Protein AF-A0A7I4Y8C1-F1 (afdb_monomer)

Mean predicted aligned error: 11.12 Å

InterPro domains:
  IPR000175 Sodium:neurotransmitter symporter [PS50267] (1-461)
  IPR000175 Sodium:neurotransmitter symporter [PTHR11616] (1-491)
  IPR037272 Sodium:neurotransmitter symporter superfamily [SSF161070] (1-469)

Organism: Haemonchus contortus (NCBI:txid6289)

Radius of gyration: 26.78 Å; Cα contacts (8 Å, |Δi|>4): 577; chains: 1; bounding box: 67×56×90 Å

Sequence (546 aa):
MVIYWFMLFVLVCPVLHMELFVGQWCQSGIVKTMRSYGKGFEFIGIIIMILLFFRAAVGIHYSYPIAKHIFNLIDEPEATVTCTLNTTSLKFARYCVSLVNDMKCKKDKGSGFIYYGTRCTDNTNQIITVTSIAGFYAEGLRSIEPPTEYDVQRLLYIFVICLVIVAIGVTRFTVVRYVVAIVFAFYSVIFLAMVIPFFSMSDSISSMMHSLLIATTPESLFEFKTYFYALLHAIKSGGLGLSAFLCASSFRSRGANSFLMTYMTILVNVLFGLISVFYFLCIINAANHNVPMFSKHSDGVEGFDFIFGTLTEIFIAREKSVAWLILYNFAVYLTSVSAFCGCLISLYGFVRDHAQNDRRLWMSFTTVIYALAIFVYSSLGGWVETAEEWRRISRHMFTMSIYIIVASMVVVFIHIYGAREYIIDLCEVFVLEEGQSPVRSATNSWQFAVFNVVPFLYLIIQANVMPATLRQHSRLENVWSDSLTKVVINALGIIVVISFGWRLYNNVKDDKGLSSFFTITPEHISYKRISSGWKTSRKSKDAEDT

Solvent-accessible surface area (backbone atoms only — not comparable to full-atom values): 29315 Å² total; per-residue (Å²): 105,72,63,30,52,49,35,30,62,63,56,41,42,50,53,46,30,49,41,30,40,52,12,17,68,65,53,33,10,55,38,59,42,29,26,21,56,6,61,66,39,25,60,57,22,49,52,42,55,53,48,34,48,53,50,20,45,51,20,48,62,57,27,50,42,44,50,54,48,47,50,45,52,70,75,44,51,68,67,63,38,44,70,73,81,86,81,91,50,88,85,46,47,62,53,33,41,30,72,41,44,23,51,51,25,23,72,77,74,33,88,68,28,37,39,48,48,87,42,70,42,72,70,84,87,78,79,85,84,67,57,42,34,28,55,52,42,34,48,56,52,73,52,68,82,74,83,54,78,55,48,62,70,58,51,53,50,50,50,52,53,33,51,52,49,32,63,53,48,54,49,58,72,70,56,51,53,50,51,54,50,50,53,52,48,52,37,50,53,52,59,58,57,47,51,56,65,40,52,74,48,35,93,43,71,65,59,45,52,50,52,50,53,71,73,55,58,76,68,52,79,76,37,68,67,49,56,52,52,26,39,55,47,26,43,64,69,67,56,59,53,53,53,33,58,18,16,53,26,19,77,45,63,63,76,55,69,44,58,61,51,40,52,50,53,50,52,50,47,49,52,55,48,54,52,50,50,52,46,51,42,23,52,53,53,46,44,52,77,75,38,73,70,49,52,77,63,51,78,77,54,64,68,66,40,30,59,62,7,51,46,48,40,54,43,56,54,68,70,48,66,63,66,58,57,45,51,51,50,48,38,56,30,50,58,27,52,52,40,43,54,42,40,50,42,37,48,53,22,46,40,68,73,70,39,88,69,64,50,66,61,53,36,36,52,54,33,49,52,51,34,50,51,42,49,53,59,46,54,64,44,33,30,66,91,47,25,65,59,48,53,51,49,53,53,47,55,49,60,54,48,31,35,58,44,39,26,49,49,50,42,51,62,32,66,69,64,26,58,69,56,48,51,52,58,47,54,75,55,40,82,86,64,86,87,60,54,81,89,76,44,92,81,43,69,69,54,57,58,37,65,67,48,48,39,56,53,29,49,52,47,46,66,56,53,51,56,62,54,53,67,77,40,75,80,42,71,72,63,68,63,44,64,64,63,52,47,53,54,48,47,54,50,46,52,50,50,48,56,48,49,54,52,49,48,59,48,53,72,67,75,56,49,78,66,56,36,60,35,68,28,87,81,28,87,64,31,67,62,54,59,49,53,53,55,55,54,50,54,51,52,63,58,73,78,106

Foldseek 3Di:
DVLLVVLQQQFLLLLLLLLLLLLQQLLFFQLVSLVQLFLLRSLLSVVLLVLLLLLLLLLLLVLQLLVVLLVCLVPPLCVLFDLPDDPDCPPQSQQEAGLLQQLVLCVPPNDQWGDGRHDTDNDPPPPPDGDYSLLVSLVVSQADPPPDQFDPVSLVSLLVLLVVLLVQLLDDVVSLVVVLVVLVVLLVVLLVVLCVVLVVLAPDPVQLVVVVVVVDDPVLVVDPVNSLVSNLVSCVLLVALSSLSSLVSSPDHSLDDSSVVSVVSSVVSVVSVVSVVSSVSSLVNSQCVRDVVVCVVVVPDDDSSCLSRSSSSSCVSVVHPSVSNSSVSVSVSSVSNCSCSSSSSSLLSVLVVPPPPPSSVSSSVVSNVSSVVSSVLVSVLRRRVCVVVSSVVSVVVSSLVSLQSSLVSLCSSDVLSHVVVVLVSVCVNDPDDPPDDQSPDSNDPSSNVSSVCSNVVSVVSSVVVVVVVVVVCPVCVVVVVPPVVCCVVVVVVVCSCCVSVVSQVVVVVVVPDPVNSSHRDPSNPCCVVVVVVVVVVVVVVVVVVD

Structure (mmCIF, N/CA/C/O backbone):
data_AF-A0A7I4Y8C1-F1
#
_entry.id   AF-A0A7I4Y8C1-F1
#
loop_
_atom_site.group_PDB
_atom_site.id
_atom_site.type_symbol
_atom_site.label_atom_id
_atom_site.label_alt_id
_atom_site.label_comp_id
_atom_site.label_asym_id
_atom_site.label_entity_id
_atom_site.label_seq_id
_atom_site.pdbx_PDB_ins_code
_atom_site.Cartn_x
_atom_site.Cartn_y
_atom_site.Cartn_z
_atom_site.occupancy
_atom_site.B_iso_or_equiv
_atom_site.auth_seq_id
_atom_site.auth_comp_id
_atom_site.auth_asym_id
_atom_site.auth_atom_id
_atom_site.pdbx_PDB_model_num
ATOM 1 N N . MET A 1 1 ? -2.384 -19.495 -7.537 1.00 79.00 1 MET A N 1
ATOM 2 C CA . MET A 1 1 ? -3.640 -18.701 -7.520 1.00 79.00 1 MET A CA 1
ATOM 3 C C . MET A 1 1 ? -4.703 -19.280 -6.596 1.00 79.00 1 MET A C 1
ATOM 5 O O . MET A 1 1 ? -5.154 -18.552 -5.725 1.00 79.00 1 MET A O 1
ATOM 9 N N . VAL A 1 2 ? -5.054 -20.568 -6.708 1.00 84.38 2 VAL A N 1
ATOM 10 C CA . VAL A 1 2 ? -6.079 -21.205 -5.850 1.00 84.38 2 VAL A CA 1
ATOM 11 C C . VAL A 1 2 ? -5.806 -21.007 -4.353 1.00 84.38 2 VAL A C 1
ATOM 13 O O . VAL A 1 2 ? -6.664 -20.498 -3.640 1.00 84.38 2 VAL A O 1
ATOM 16 N N . ILE A 1 3 ? -4.585 -21.308 -3.889 1.00 88.25 3 ILE A N 1
ATOM 17 C CA . ILE A 1 3 ? -4.202 -21.109 -2.479 1.00 88.25 3 ILE A CA 1
ATOM 18 C C . ILE A 1 3 ? -4.294 -19.630 -2.077 1.00 88.25 3 ILE A C 1
ATOM 20 O O . ILE A 1 3 ? -4.771 -19.314 -0.995 1.00 88.25 3 ILE A O 1
ATOM 24 N N . TYR A 1 4 ? -3.887 -18.707 -2.953 1.00 88.12 4 TYR A N 1
ATOM 25 C CA . TYR A 1 4 ? -3.988 -17.270 -2.688 1.00 88.12 4 TYR A CA 1
ATOM 26 C C . TYR A 1 4 ? -5.446 -16.829 -2.498 1.00 88.12 4 TYR A C 1
ATOM 28 O O . TYR A 1 4 ? -5.741 -16.142 -1.526 1.00 88.12 4 TYR A O 1
ATOM 36 N N . TRP A 1 5 ? -6.371 -17.271 -3.358 1.00 87.69 5 TRP A N 1
ATOM 37 C CA . TRP A 1 5 ? -7.800 -16.985 -3.186 1.00 87.69 5 TRP A CA 1
ATOM 38 C C . TRP A 1 5 ? -8.355 -17.601 -1.911 1.00 87.69 5 TRP A C 1
ATOM 40 O O . TRP A 1 5 ? -9.085 -16.931 -1.187 1.00 87.69 5 TRP A O 1
ATOM 50 N N . PHE A 1 6 ? -7.967 -18.837 -1.598 1.00 88.00 6 PHE A N 1
ATOM 51 C CA . PHE A 1 6 ? -8.343 -19.474 -0.344 1.00 88.00 6 PHE A CA 1
ATOM 52 C C . PHE A 1 6 ? -7.895 -18.632 0.862 1.00 88.00 6 PHE A C 1
ATOM 54 O O . PHE A 1 6 ? -8.726 -18.265 1.688 1.00 88.00 6 PHE A O 1
ATOM 61 N N . MET A 1 7 ? -6.623 -18.222 0.920 1.00 90.19 7 MET A N 1
ATOM 62 C CA . MET A 1 7 ? -6.111 -17.356 1.991 1.00 90.19 7 MET A CA 1
ATOM 63 C C . MET A 1 7 ? -6.833 -16.005 2.044 1.00 90.19 7 MET A C 1
ATOM 65 O O . MET A 1 7 ? -7.150 -15.503 3.123 1.00 90.19 7 MET A O 1
ATOM 69 N N . LEU A 1 8 ? -7.124 -15.414 0.885 1.00 89.12 8 LEU A N 1
ATOM 70 C CA . LEU A 1 8 ? -7.761 -14.108 0.793 1.00 89.12 8 LEU A CA 1
ATOM 71 C C . LEU A 1 8 ? -9.219 -14.136 1.282 1.00 89.12 8 LEU A C 1
ATOM 73 O O . LEU A 1 8 ? -9.617 -13.295 2.084 1.00 89.12 8 LEU A O 1
ATOM 77 N N . PHE A 1 9 ? -10.017 -15.110 0.842 1.00 87.38 9 PHE A N 1
ATOM 78 C CA . PHE A 1 9 ? -11.430 -15.200 1.217 1.00 87.38 9 PHE A CA 1
ATOM 79 C C . PHE A 1 9 ? -11.644 -15.797 2.609 1.00 87.38 9 PHE A C 1
ATOM 81 O O . PHE A 1 9 ? -12.538 -15.347 3.321 1.00 87.38 9 PHE A O 1
ATOM 88 N N . VAL A 1 10 ? -10.834 -16.776 3.020 1.00 87.25 10 VAL A N 1
ATOM 89 C CA . VAL A 1 10 ? -11.017 -17.446 4.315 1.00 87.25 10 VAL A CA 1
ATOM 90 C C . VAL A 1 10 ? -10.389 -16.651 5.453 1.00 87.25 10 VAL A C 1
ATOM 92 O O . VAL A 1 10 ? -11.000 -16.533 6.506 1.00 87.25 10 VAL A O 1
ATOM 95 N N . LEU A 1 11 ? -9.194 -16.082 5.270 1.00 87.50 11 LEU A N 1
ATOM 96 C CA . LEU A 1 11 ? -8.474 -15.428 6.370 1.00 87.50 11 LEU A CA 1
ATOM 97 C C . LEU A 1 11 ? -8.528 -13.906 6.287 1.00 87.50 11 LEU A C 1
ATOM 99 O O . LEU A 1 11 ? -8.812 -13.242 7.281 1.00 87.50 11 LEU A O 1
ATOM 103 N N . VAL A 1 12 ? -8.267 -13.334 5.111 1.00 89.44 12 VAL A N 1
ATOM 104 C CA . VAL A 1 12 ? -8.165 -11.874 4.976 1.00 89.44 12 VAL A CA 1
ATOM 105 C C . VAL A 1 12 ? -9.536 -11.202 4.983 1.00 89.44 12 VAL A C 1
ATOM 107 O O . VAL A 1 12 ? -9.692 -10.158 5.613 1.00 89.44 12 VAL A O 1
ATOM 110 N N . CYS A 1 13 ? -10.545 -11.804 4.348 1.00 90.56 13 CYS A N 1
ATOM 111 C CA . CYS A 1 13 ? -11.891 -11.237 4.274 1.00 90.56 13 CYS A CA 1
ATOM 112 C C . CYS A 1 13 ? -12.544 -11.020 5.646 1.00 90.56 13 CYS A C 1
ATOM 114 O O . CYS A 1 13 ? -12.994 -9.897 5.887 1.00 90.56 13 CYS A O 1
ATOM 116 N N . PRO A 1 14 ? -12.572 -11.999 6.574 1.00 90.38 14 PRO A N 1
ATOM 117 C CA . PRO A 1 14 ? -13.167 -11.779 7.893 1.00 90.38 14 PRO A CA 1
ATOM 118 C C . PRO A 1 14 ? -12.456 -10.682 8.689 1.00 90.38 14 PRO A C 1
ATOM 120 O O . PRO A 1 14 ? -13.106 -9.857 9.325 1.00 90.38 14 PRO A O 1
ATOM 123 N N . VAL A 1 15 ? -11.124 -10.619 8.610 1.00 91.50 15 VAL A N 1
ATOM 124 C CA . VAL A 1 15 ? -10.331 -9.609 9.326 1.00 91.50 15 VAL A CA 1
ATOM 125 C C . VAL A 1 15 ? -10.538 -8.215 8.727 1.00 91.50 15 VAL A C 1
ATOM 127 O O . VAL A 1 15 ? -10.729 -7.253 9.468 1.00 91.50 15 VAL A O 1
ATOM 130 N N . LEU A 1 16 ? -10.585 -8.092 7.397 1.00 92.12 16 LEU A N 1
ATOM 131 C CA . LEU A 1 16 ? -10.863 -6.816 6.732 1.00 92.12 16 LEU A CA 1
ATOM 132 C C . LEU A 1 16 ? -12.291 -6.343 7.025 1.00 92.12 16 LEU A C 1
ATOM 134 O O . LEU A 1 16 ? -12.524 -5.154 7.245 1.00 92.12 16 LEU A O 1
ATOM 138 N N . HIS A 1 17 ? -13.252 -7.271 7.050 1.00 92.38 17 HIS A N 1
ATOM 139 C CA . HIS A 1 17 ? -14.617 -6.978 7.469 1.00 92.38 17 HIS A CA 1
ATOM 140 C C . HIS A 1 17 ? -14.665 -6.473 8.909 1.00 92.38 17 HIS A C 1
ATOM 142 O O . HIS A 1 17 ? -15.297 -5.449 9.157 1.00 92.38 17 HIS A O 1
ATOM 148 N N . MET A 1 18 ? -13.952 -7.126 9.829 1.00 92.56 18 MET A N 1
ATOM 149 C CA . MET A 1 18 ? -13.842 -6.683 11.216 1.00 92.56 18 MET A CA 1
ATOM 150 C C . MET A 1 18 ? -13.304 -5.249 11.309 1.00 92.56 18 MET A C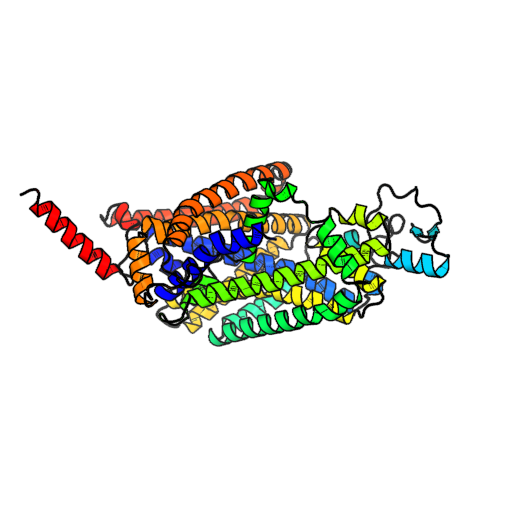 1
ATOM 152 O O . MET A 1 18 ? -13.933 -4.422 11.962 1.00 92.56 18 MET A O 1
ATOM 156 N N . GLU A 1 19 ? -12.202 -4.919 10.626 1.00 92.69 19 GLU A N 1
ATOM 157 C CA . GLU A 1 19 ? -11.645 -3.555 10.630 1.00 92.69 19 GLU A CA 1
ATOM 158 C C . GLU A 1 19 ? -12.645 -2.510 10.111 1.00 92.69 19 GLU A C 1
ATOM 160 O O . GLU A 1 19 ? -12.825 -1.451 10.721 1.00 92.69 19 GLU A O 1
ATOM 165 N N . LEU A 1 20 ? -13.315 -2.807 8.993 1.00 92.75 20 LEU A N 1
ATOM 166 C CA . LEU A 1 20 ? -14.300 -1.911 8.390 1.00 92.75 20 LEU A CA 1
ATOM 167 C C . LEU A 1 20 ? -15.523 -1.729 9.290 1.00 92.75 20 LEU A C 1
ATOM 169 O O . LEU A 1 20 ? -15.952 -0.592 9.500 1.00 92.75 20 LEU A O 1
ATOM 173 N N . PHE A 1 21 ? -16.056 -2.825 9.830 1.00 93.44 21 PHE A N 1
ATOM 174 C CA . PHE A 1 21 ? -17.214 -2.822 10.713 1.00 93.44 21 PHE A CA 1
ATOM 175 C C . PHE A 1 21 ? -16.928 -2.057 12.004 1.00 93.44 21 PHE A C 1
ATOM 177 O O . PHE A 1 21 ? -17.683 -1.151 12.336 1.00 93.44 21 PHE A O 1
ATOM 184 N N . VAL A 1 22 ? -15.815 -2.342 12.690 1.00 93.81 22 VAL A N 1
ATOM 185 C CA . VAL A 1 22 ? -15.454 -1.661 13.945 1.00 93.81 22 VAL A CA 1
ATOM 186 C C . VAL A 1 22 ? -15.304 -0.156 13.723 1.00 93.81 22 VAL A C 1
ATOM 188 O O . VAL A 1 22 ? -15.860 0.635 14.485 1.00 93.81 22 VAL A O 1
ATOM 191 N N . GLY A 1 23 ? -14.629 0.262 12.647 1.00 92.88 23 GLY A N 1
ATOM 192 C CA . GLY A 1 23 ? -14.511 1.685 12.320 1.00 92.88 23 GLY A CA 1
ATOM 193 C C . GLY A 1 23 ? -15.868 2.343 12.067 1.00 92.88 23 GLY A C 1
ATOM 194 O O . GLY A 1 23 ? -16.146 3.418 12.602 1.00 92.88 23 GLY A O 1
ATOM 195 N N . GLN A 1 24 ? -16.747 1.674 11.315 1.00 93.56 24 GLN A N 1
ATOM 196 C CA . GLN A 1 24 ? -18.097 2.153 11.020 1.00 93.56 24 GLN A CA 1
ATOM 197 C C . GLN A 1 24 ? -18.989 2.207 12.268 1.00 93.56 24 GLN A C 1
ATOM 199 O O . GLN A 1 24 ? -19.741 3.168 12.434 1.00 93.56 24 GLN A O 1
ATOM 204 N N . TRP A 1 25 ? -18.902 1.200 13.137 1.00 92.94 25 TRP A N 1
ATOM 205 C CA . TRP A 1 25 ? -19.670 1.093 14.372 1.00 92.94 25 TRP A CA 1
ATOM 206 C C . TRP A 1 25 ? -19.281 2.204 15.340 1.00 92.94 25 TRP A C 1
ATOM 208 O O . TRP A 1 25 ? -20.114 3.030 15.710 1.00 92.94 25 TRP A O 1
ATOM 218 N N . CYS A 1 26 ? -17.991 2.294 15.671 1.00 92.00 26 CYS A N 1
ATOM 219 C CA . CYS A 1 26 ? -17.480 3.234 16.662 1.00 92.00 26 CYS A CA 1
ATOM 220 C C . CYS A 1 26 ? -17.471 4.693 16.174 1.00 92.00 26 CYS A C 1
ATOM 222 O O . CYS A 1 26 ? -17.364 5.595 17.006 1.00 92.00 26 CYS A O 1
ATOM 224 N N . GLN A 1 27 ? -17.539 4.942 14.856 1.00 92.81 27 GLN A N 1
ATOM 225 C CA . GLN A 1 27 ? -17.475 6.275 14.226 1.00 92.81 27 GLN A CA 1
ATOM 226 C C . GLN A 1 27 ? -16.358 7.174 14.785 1.00 92.81 27 GLN A C 1
ATOM 228 O O . GLN A 1 27 ? -16.496 8.395 14.889 1.00 92.81 27 GLN A O 1
ATOM 233 N N . SER A 1 28 ? -15.241 6.554 15.153 1.00 92.12 28 SER A N 1
ATOM 234 C CA . SER A 1 28 ? -14.058 7.188 15.724 1.00 92.12 28 SER A CA 1
ATOM 235 C C . SER A 1 28 ? -12.810 6.752 14.953 1.00 92.12 28 SER A C 1
ATOM 237 O O . SER A 1 28 ? -12.806 5.752 14.240 1.00 92.12 28 SER A O 1
ATOM 239 N N . GLY A 1 29 ? -11.758 7.562 15.014 1.00 92.00 29 GLY A N 1
ATOM 240 C CA . GLY A 1 29 ? -10.437 7.222 14.509 1.00 92.00 29 GLY A CA 1
ATOM 241 C C . GLY A 1 29 ? -9.789 6.133 15.362 1.00 92.00 29 GLY A C 1
ATOM 242 O O . GLY A 1 29 ? -10.253 5.811 16.459 1.00 92.00 29 GLY A O 1
ATOM 243 N N . ILE A 1 30 ? -8.687 5.572 14.866 1.00 93.25 30 ILE A N 1
ATOM 244 C CA . ILE A 1 30 ? -8.065 4.372 15.443 1.00 93.25 30 ILE A CA 1
ATOM 245 C C . ILE A 1 30 ? -7.678 4.519 16.925 1.00 93.25 30 ILE A C 1
ATOM 247 O O . ILE A 1 30 ? -7.918 3.607 17.710 1.00 93.25 30 ILE A O 1
ATOM 251 N N . VAL A 1 31 ? -7.143 5.675 17.334 1.00 92.69 31 VAL A N 1
ATOM 252 C CA . VAL A 1 31 ? -6.697 5.921 18.720 1.00 92.69 31 VAL A CA 1
ATOM 253 C C . VAL A 1 31 ? -7.874 5.883 19.693 1.00 92.69 31 VAL A C 1
ATOM 255 O O . VAL A 1 31 ? -7.846 5.149 20.680 1.00 92.69 31 VAL A O 1
ATOM 258 N N . LYS A 1 32 ? -8.940 6.631 19.389 1.00 93.44 32 LYS A N 1
ATOM 259 C CA . LYS A 1 32 ? -10.141 6.667 20.227 1.00 93.44 32 LYS A CA 1
ATOM 260 C C . LYS A 1 32 ? -10.913 5.353 20.165 1.00 93.44 32 LYS A C 1
ATOM 262 O O . LYS A 1 32 ? -11.415 4.910 21.193 1.00 93.44 32 LYS A O 1
ATOM 267 N N . THR A 1 33 ? -10.948 4.700 19.002 1.00 94.31 33 THR A N 1
ATOM 268 C CA . THR A 1 33 ? -11.519 3.355 18.864 1.00 94.31 33 THR A CA 1
ATOM 269 C C . THR A 1 33 ? -10.821 2.407 19.831 1.00 94.31 33 THR A C 1
ATOM 271 O O . THR A 1 33 ? -11.480 1.864 20.706 1.00 94.31 33 THR A O 1
ATOM 274 N N . MET A 1 34 ? -9.493 2.289 19.781 1.00 93.81 34 MET A N 1
ATOM 275 C CA . MET A 1 34 ? -8.744 1.422 20.697 1.00 93.81 34 MET A CA 1
ATOM 276 C C . MET A 1 34 ? -8.985 1.768 22.169 1.00 93.81 34 MET A C 1
ATOM 278 O O . MET A 1 34 ? -9.299 0.887 22.966 1.00 93.81 34 MET A O 1
ATOM 282 N N . ARG A 1 35 ? -8.939 3.060 22.518 1.00 92.12 35 ARG A N 1
ATOM 283 C CA . ARG A 1 35 ? -9.269 3.543 23.865 1.00 92.12 35 ARG A CA 1
ATOM 284 C C . ARG A 1 35 ? -10.672 3.124 24.309 1.00 92.12 35 ARG A C 1
ATOM 286 O O . ARG A 1 35 ? -10.857 2.809 25.481 1.00 92.12 35 ARG A O 1
ATOM 293 N N . SER A 1 36 ? -11.650 3.118 23.401 1.00 92.38 36 SER A N 1
ATOM 294 C CA . SER A 1 36 ? -13.038 2.792 23.737 1.00 92.38 36 SER A CA 1
ATOM 295 C C . SER A 1 36 ? -13.197 1.346 24.222 1.00 92.38 36 SER A C 1
ATOM 297 O O . SER A 1 36 ? -13.932 1.115 25.184 1.00 92.38 36 SER A O 1
ATOM 299 N N . TYR A 1 37 ? -12.429 0.414 23.645 1.00 89.19 37 TYR A N 1
ATOM 300 C CA . TYR A 1 37 ? -12.352 -0.993 24.061 1.00 89.19 37 TYR A CA 1
ATOM 301 C C . TYR A 1 37 ? -11.510 -1.197 25.331 1.00 89.19 37 TYR A C 1
ATOM 303 O O . TYR A 1 37 ? -11.686 -2.188 26.032 1.00 89.19 37 TYR A O 1
ATOM 311 N N . GLY A 1 38 ? -10.634 -0.247 25.660 1.00 87.19 38 GLY A N 1
ATOM 312 C CA . GLY A 1 38 ? -9.874 -0.210 26.906 1.00 87.19 38 GLY A CA 1
ATOM 313 C C . GLY A 1 38 ? -8.798 0.871 26.862 1.00 87.19 38 GLY A C 1
ATOM 314 O O . GLY A 1 38 ? -8.094 1.024 25.862 1.00 87.19 38 GLY A O 1
ATOM 315 N N . LYS A 1 39 ? -8.624 1.620 27.957 1.00 85.94 39 LYS A N 1
ATOM 316 C CA . LYS A 1 39 ? -7.627 2.707 28.033 1.00 85.94 39 LYS A CA 1
ATOM 317 C C . LYS A 1 39 ? -6.201 2.225 27.741 1.00 85.94 39 LYS A C 1
ATOM 319 O O . LYS A 1 39 ? -5.405 2.990 27.200 1.00 85.94 39 LYS A O 1
ATOM 324 N N . GLY A 1 40 ? -5.888 0.968 28.059 1.00 82.31 40 GLY A N 1
ATOM 325 C CA . GLY A 1 40 ? -4.584 0.369 27.780 1.00 82.31 40 GLY A CA 1
ATOM 326 C C . GLY A 1 40 ? -4.293 0.078 26.320 1.00 82.31 40 GLY A C 1
ATOM 327 O O . GLY A 1 40 ? -3.125 0.033 25.938 1.00 82.31 40 GLY A O 1
ATOM 328 N N . PHE A 1 41 ? -5.321 -0.037 25.482 1.00 88.00 41 PHE A N 1
ATOM 329 C CA . PHE A 1 41 ? -5.137 -0.303 24.057 1.00 88.00 41 PHE A CA 1
ATOM 330 C C . PHE A 1 41 ? -4.886 0.964 23.246 1.00 88.00 41 PHE A C 1
ATOM 332 O O . PHE A 1 41 ? -4.469 0.876 22.096 1.00 88.00 41 PHE A O 1
ATOM 339 N N . GLU A 1 42 ? -5.065 2.154 23.824 1.00 88.62 42 GLU A N 1
ATOM 340 C CA . GLU A 1 42 ? -4.847 3.420 23.118 1.00 88.62 42 GLU A CA 1
ATOM 341 C C . GLU A 1 42 ? -3.442 3.521 22.498 1.00 88.62 42 GLU A C 1
ATOM 343 O O . GLU A 1 42 ? -3.282 4.014 21.381 1.00 88.62 42 GLU A O 1
ATOM 348 N N . PHE A 1 43 ? -2.436 2.976 23.188 1.00 85.19 43 PHE A N 1
ATOM 349 C CA . PHE A 1 43 ? -1.068 2.866 22.686 1.00 85.19 43 PHE A CA 1
ATOM 350 C C . PHE A 1 43 ? -0.981 2.111 21.348 1.00 85.19 43 PHE A C 1
ATOM 352 O O . PHE A 1 43 ? -0.268 2.556 20.451 1.00 85.19 43 PHE A O 1
ATOM 359 N N . ILE A 1 44 ? -1.751 1.032 21.170 1.00 88.31 44 ILE A N 1
ATOM 360 C CA . ILE A 1 44 ? -1.807 0.276 19.910 1.00 88.31 44 ILE A CA 1
ATOM 361 C C . ILE A 1 44 ? -2.273 1.199 18.778 1.00 88.31 44 ILE A C 1
ATOM 363 O O . ILE A 1 44 ? -1.674 1.219 17.705 1.00 88.31 44 ILE A O 1
ATOM 367 N N . GLY A 1 45 ? -3.287 2.033 19.032 1.00 89.75 45 GLY A N 1
ATOM 368 C CA . GLY A 1 45 ? -3.763 3.013 18.056 1.00 89.75 45 GLY A CA 1
ATOM 369 C C . GLY A 1 45 ? -2.703 4.050 17.668 1.00 89.75 45 GLY A C 1
ATOM 370 O O . GLY A 1 45 ? -2.601 4.412 16.496 1.00 89.75 45 GLY A O 1
ATOM 371 N N . ILE A 1 46 ? -1.878 4.488 18.624 1.00 89.00 46 ILE A N 1
ATOM 372 C CA . ILE A 1 46 ? -0.760 5.412 18.371 1.00 89.00 46 ILE A CA 1
ATOM 373 C C . ILE A 1 46 ? 0.320 4.738 17.512 1.00 89.00 46 ILE A C 1
ATOM 375 O O . ILE A 1 46 ? 0.764 5.333 16.530 1.00 89.00 46 ILE A O 1
ATOM 379 N N . ILE A 1 47 ? 0.702 3.490 17.818 1.00 86.94 47 ILE A N 1
ATOM 380 C CA . ILE A 1 47 ? 1.666 2.728 17.000 1.00 86.94 47 ILE A CA 1
ATOM 381 C C . ILE A 1 47 ? 1.176 2.619 15.556 1.00 86.94 47 ILE A C 1
ATOM 383 O O . ILE A 1 47 ? 1.944 2.844 14.622 1.00 86.94 47 ILE A O 1
ATOM 387 N N . ILE A 1 48 ? -0.104 2.297 15.363 1.00 88.88 48 ILE A N 1
ATOM 388 C CA . ILE A 1 48 ? -0.687 2.165 14.028 1.00 88.88 48 ILE A CA 1
ATOM 389 C C . ILE A 1 48 ? -0.587 3.487 13.253 1.00 88.88 48 ILE A C 1
ATOM 391 O O . ILE A 1 48 ? -0.198 3.485 12.084 1.00 88.88 48 ILE A O 1
ATOM 395 N N . MET A 1 49 ? -0.874 4.625 13.896 1.00 88.12 49 MET A N 1
ATOM 396 C CA . MET A 1 49 ? -0.699 5.941 13.269 1.00 88.12 49 MET A CA 1
ATOM 397 C C . MET A 1 49 ? 0.759 6.220 12.878 1.00 88.12 49 MET A C 1
ATOM 399 O O . MET A 1 49 ? 1.011 6.739 11.790 1.00 88.12 49 MET A O 1
ATOM 403 N N . ILE A 1 50 ? 1.720 5.849 13.728 1.00 86.12 50 ILE A N 1
ATOM 404 C CA . ILE A 1 50 ? 3.155 5.987 13.439 1.00 86.12 50 ILE A CA 1
ATOM 405 C C . ILE A 1 50 ? 3.565 5.102 12.248 1.00 86.12 50 ILE A C 1
ATOM 407 O O . ILE A 1 50 ? 4.335 5.520 11.385 1.00 86.12 50 ILE A O 1
ATOM 411 N N . LEU A 1 51 ? 3.027 3.889 12.136 1.00 84.75 51 LEU A N 1
ATOM 412 C CA . LEU A 1 51 ? 3.332 3.002 11.008 1.00 84.75 51 LEU A CA 1
ATOM 413 C C . LEU A 1 51 ? 2.710 3.464 9.699 1.00 84.75 51 LEU A C 1
ATOM 415 O O . LEU A 1 51 ? 3.334 3.325 8.646 1.00 84.75 51 LEU A O 1
ATOM 419 N N . LEU A 1 52 ? 1.512 4.048 9.756 1.00 86.12 52 LEU A N 1
ATOM 420 C CA . LEU A 1 52 ? 0.932 4.751 8.618 1.00 86.12 52 LEU A CA 1
ATOM 421 C C . LEU A 1 52 ? 1.866 5.874 8.157 1.00 86.12 52 LEU A C 1
ATOM 423 O O . LEU A 1 52 ? 2.188 5.946 6.970 1.00 86.12 52 LEU A O 1
ATOM 427 N N . PHE A 1 53 ? 2.375 6.685 9.091 1.00 86.19 53 PHE A N 1
ATOM 428 C CA . PHE A 1 53 ? 3.366 7.720 8.791 1.00 86.19 53 PHE A CA 1
ATOM 429 C C . PHE A 1 53 ? 4.591 7.146 8.061 1.00 86.19 53 PHE A C 1
ATOM 431 O O . PHE A 1 53 ? 4.918 7.624 6.973 1.00 86.19 53 PHE A O 1
ATOM 438 N N . PHE A 1 54 ? 5.210 6.081 8.586 1.00 83.50 54 PHE A N 1
ATOM 439 C CA . PHE A 1 54 ? 6.364 5.453 7.934 1.00 83.50 54 PHE A CA 1
ATOM 440 C C . PHE A 1 54 ? 6.024 4.917 6.542 1.00 83.50 54 PHE A C 1
ATOM 442 O O . PHE A 1 54 ? 6.803 5.100 5.608 1.00 83.50 54 PHE A O 1
ATOM 449 N N . ARG A 1 55 ? 4.845 4.311 6.355 1.00 84.19 55 ARG A N 1
ATOM 450 C CA . ARG A 1 55 ? 4.405 3.847 5.033 1.00 84.19 55 ARG A CA 1
ATOM 451 C C . ARG A 1 55 ? 4.293 4.991 4.033 1.00 84.19 55 ARG A C 1
ATOM 453 O O . ARG A 1 55 ? 4.727 4.832 2.895 1.00 84.19 55 ARG A O 1
ATOM 460 N N . ALA A 1 56 ? 3.702 6.113 4.433 1.00 87.12 56 ALA A N 1
ATOM 461 C CA . ALA A 1 56 ? 3.575 7.269 3.556 1.00 87.12 56 ALA A CA 1
ATOM 462 C C . ALA A 1 56 ? 4.941 7.862 3.203 1.00 87.12 56 ALA A C 1
ATOM 464 O O . ALA A 1 56 ? 5.193 8.111 2.028 1.00 87.12 56 ALA A O 1
ATOM 465 N N . ALA A 1 57 ? 5.840 8.005 4.180 1.00 85.38 57 ALA A N 1
ATOM 466 C CA . ALA A 1 57 ? 7.200 8.472 3.926 1.00 85.38 57 ALA A CA 1
ATOM 467 C C . ALA A 1 57 ? 7.937 7.551 2.939 1.00 85.38 57 ALA A C 1
ATOM 469 O O . ALA A 1 57 ? 8.487 8.009 1.940 1.00 85.38 57 ALA A O 1
ATOM 470 N N . VAL A 1 58 ? 7.865 6.234 3.152 1.00 83.25 58 VAL A N 1
ATOM 471 C CA . VAL A 1 58 ? 8.442 5.235 2.243 1.00 83.25 58 VAL A CA 1
ATOM 472 C C . VAL A 1 58 ? 7.833 5.334 0.836 1.00 83.25 58 VAL A C 1
ATOM 474 O O . VAL A 1 58 ? 8.571 5.281 -0.146 1.00 83.25 58 VAL A O 1
ATOM 477 N N . GLY A 1 59 ? 6.515 5.521 0.714 1.00 85.38 59 GLY A N 1
ATOM 478 C CA . GLY A 1 59 ? 5.840 5.723 -0.575 1.00 85.38 59 GLY A CA 1
ATOM 479 C C . GLY A 1 59 ? 6.328 6.970 -1.320 1.00 85.38 59 GLY A C 1
ATOM 480 O O . GLY A 1 59 ? 6.631 6.898 -2.511 1.00 85.38 59 GLY A O 1
ATOM 481 N N . ILE A 1 60 ? 6.502 8.087 -0.607 1.00 87.25 60 ILE A N 1
ATOM 4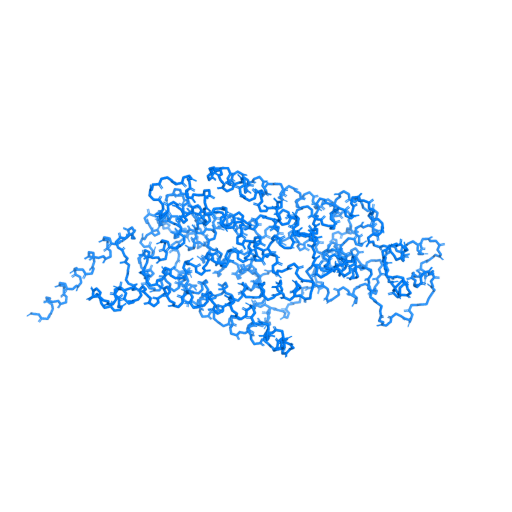82 C CA . ILE A 1 60 ? 7.044 9.336 -1.164 1.00 87.25 60 ILE A CA 1
ATOM 483 C C . ILE A 1 60 ? 8.485 9.128 -1.643 1.00 87.25 60 ILE A C 1
ATOM 485 O O . ILE A 1 60 ? 8.817 9.512 -2.764 1.00 87.25 60 ILE A O 1
ATOM 489 N N . HIS A 1 61 ? 9.322 8.434 -0.871 1.00 83.56 61 HIS A N 1
ATOM 490 C CA . HIS A 1 61 ? 10.679 8.097 -1.303 1.00 83.56 61 HIS A CA 1
ATOM 491 C C . HIS A 1 61 ? 10.721 7.230 -2.561 1.00 83.56 61 HIS A C 1
ATOM 493 O O . HIS A 1 61 ? 11.567 7.461 -3.421 1.00 83.56 61 HIS A O 1
ATOM 499 N N . TYR A 1 62 ? 9.826 6.245 -2.689 1.00 82.69 62 TYR A N 1
ATOM 500 C CA . TYR A 1 62 ? 9.742 5.430 -3.903 1.00 82.69 62 TYR A CA 1
ATOM 501 C C . TYR A 1 62 ? 9.205 6.209 -5.099 1.00 82.69 62 TYR A C 1
ATOM 503 O O . TYR A 1 62 ? 9.570 5.887 -6.221 1.00 82.69 62 TYR A O 1
ATOM 511 N N . SER A 1 63 ? 8.403 7.253 -4.886 1.00 89.06 63 SER A N 1
ATOM 512 C CA . SER A 1 63 ? 7.871 8.056 -5.989 1.00 89.06 63 SER A CA 1
ATOM 513 C C . SER A 1 63 ? 8.933 8.882 -6.730 1.00 89.06 63 SER A C 1
ATOM 515 O O . SER A 1 63 ? 8.775 9.119 -7.923 1.00 89.06 63 SER A O 1
ATOM 517 N N . TYR A 1 64 ? 10.036 9.262 -6.072 1.00 88.75 64 TYR A N 1
ATOM 518 C CA . TYR A 1 64 ? 11.113 10.041 -6.696 1.00 88.75 64 TYR A CA 1
ATOM 519 C C . TYR A 1 64 ? 11.820 9.321 -7.858 1.00 88.75 64 TYR A C 1
ATOM 521 O O . TYR A 1 64 ? 11.822 9.864 -8.962 1.00 88.75 64 TYR A O 1
ATOM 529 N N . PRO A 1 65 ? 12.394 8.112 -7.686 1.00 85.75 65 PRO A N 1
ATOM 530 C CA . PRO A 1 65 ? 13.056 7.428 -8.794 1.00 85.75 65 PRO A CA 1
ATOM 531 C C . PRO A 1 65 ? 12.083 7.076 -9.930 1.00 85.75 65 PRO A C 1
ATOM 533 O O . PRO A 1 65 ? 12.495 7.029 -11.084 1.00 85.75 65 PRO A O 1
ATOM 536 N N . ILE A 1 66 ? 10.789 6.901 -9.630 1.00 89.31 66 ILE A N 1
ATOM 537 C CA . ILE A 1 66 ? 9.740 6.721 -10.645 1.00 89.31 66 ILE A CA 1
ATOM 538 C C . ILE A 1 66 ? 9.558 8.007 -11.453 1.00 89.31 66 ILE A C 1
ATOM 540 O O . ILE A 1 66 ? 9.521 7.962 -12.678 1.00 89.31 66 ILE A O 1
ATOM 544 N N . ALA A 1 67 ? 9.477 9.159 -10.782 1.00 90.44 67 ALA A N 1
ATOM 545 C CA . ALA A 1 67 ? 9.396 10.451 -11.454 1.00 90.44 67 ALA A CA 1
ATOM 546 C C . ALA A 1 67 ? 10.643 10.711 -12.314 1.00 90.44 67 ALA A C 1
ATOM 548 O O . ALA A 1 67 ? 10.504 11.049 -13.485 1.00 90.44 67 ALA A O 1
ATOM 549 N N . LYS A 1 68 ? 11.849 10.470 -11.774 1.00 88.81 68 LYS A N 1
ATOM 550 C CA . LYS A 1 68 ? 13.120 10.569 -12.515 1.00 88.81 68 LYS A CA 1
ATOM 551 C C . LYS A 1 68 ? 13.108 9.680 -13.763 1.00 88.81 68 LYS A C 1
ATOM 553 O O . LYS A 1 68 ? 13.483 10.132 -14.837 1.00 88.81 68 LYS A O 1
ATOM 558 N N . HIS A 1 69 ? 12.625 8.444 -13.643 1.00 88.88 69 HIS A N 1
ATOM 559 C CA . HIS A 1 69 ? 12.474 7.540 -14.781 1.00 88.88 69 HIS A CA 1
ATOM 560 C C . HIS A 1 69 ? 11.506 8.080 -15.843 1.00 88.88 69 HIS A C 1
ATOM 562 O O . HIS A 1 69 ? 11.830 8.050 -17.026 1.00 88.88 69 HIS A O 1
ATOM 568 N N . ILE A 1 70 ? 10.347 8.608 -15.435 1.00 90.75 70 ILE A N 1
ATOM 569 C CA . ILE A 1 70 ? 9.375 9.210 -16.360 1.00 90.75 70 ILE A CA 1
ATOM 570 C C . ILE A 1 70 ? 10.002 10.385 -17.121 1.00 90.75 70 ILE A C 1
ATOM 572 O O . ILE A 1 70 ? 9.837 10.454 -18.334 1.00 90.75 70 ILE A O 1
ATOM 576 N N . PHE A 1 71 ? 10.742 11.270 -16.444 1.00 89.75 71 PHE A N 1
ATOM 577 C CA . PHE A 1 71 ? 11.444 12.374 -17.109 1.00 89.75 71 PHE A CA 1
ATOM 578 C C . PHE A 1 71 ? 12.502 11.866 -18.094 1.00 89.75 71 PHE A C 1
ATOM 580 O O . PHE A 1 71 ? 12.484 12.269 -19.251 1.00 89.75 71 PHE A O 1
ATOM 587 N N . ASN A 1 72 ? 13.319 10.886 -17.699 1.00 87.50 72 ASN A N 1
ATOM 588 C CA . ASN A 1 72 ? 14.306 10.276 -18.595 1.00 87.50 72 ASN A CA 1
ATOM 589 C C . ASN A 1 72 ? 13.666 9.661 -19.857 1.00 87.50 72 ASN A C 1
ATOM 591 O O . ASN A 1 72 ? 14.252 9.720 -20.933 1.00 87.50 72 ASN A O 1
ATOM 595 N N . LEU A 1 73 ? 12.470 9.069 -19.736 1.00 87.75 73 LEU A N 1
ATOM 596 C CA . LEU A 1 73 ? 11.722 8.527 -20.877 1.00 87.75 73 LEU A CA 1
ATOM 597 C C . LEU A 1 73 ? 11.142 9.608 -21.798 1.00 87.75 73 LEU A C 1
ATOM 599 O O . LEU A 1 73 ? 10.935 9.335 -22.979 1.00 87.75 73 LEU A O 1
ATOM 603 N N . ILE A 1 74 ? 10.827 10.789 -21.261 1.00 88.56 74 ILE A N 1
ATOM 604 C CA . ILE A 1 74 ? 10.337 11.934 -22.040 1.00 88.56 74 ILE A CA 1
ATOM 605 C C . ILE A 1 74 ? 11.492 12.580 -22.809 1.00 88.56 74 ILE A C 1
ATOM 607 O O . ILE A 1 74 ? 11.307 12.932 -23.972 1.00 88.56 74 ILE A O 1
ATOM 611 N N . ASP A 1 75 ? 12.657 12.704 -22.172 1.00 86.50 75 ASP A N 1
ATOM 612 C CA . ASP A 1 75 ? 13.816 13.390 -22.739 1.00 86.50 75 ASP A CA 1
ATOM 613 C C . ASP A 1 75 ? 14.525 12.529 -23.799 1.00 86.50 75 ASP A C 1
ATOM 615 O O . ASP A 1 75 ? 14.599 12.915 -24.964 1.00 86.50 75 ASP A O 1
ATOM 619 N N . GLU A 1 76 ? 15.017 11.342 -23.421 1.00 83.19 76 GLU A N 1
ATOM 620 C CA . GLU A 1 76 ? 15.808 10.470 -24.304 1.00 83.19 76 GLU A CA 1
ATOM 621 C C . GLU A 1 76 ? 15.519 8.975 -24.040 1.00 83.19 76 GLU A C 1
ATOM 623 O O . GLU A 1 76 ? 16.309 8.278 -23.393 1.00 83.19 76 GLU A O 1
ATOM 628 N N . PRO A 1 77 ? 14.407 8.419 -24.562 1.00 80.31 77 PRO A N 1
ATOM 629 C CA . PRO A 1 77 ? 14.003 7.045 -24.261 1.00 80.31 77 PRO A CA 1
ATOM 630 C C . PRO A 1 77 ? 15.031 6.006 -24.728 1.00 80.31 77 PRO A C 1
ATOM 632 O O . PRO A 1 77 ? 15.319 5.063 -23.995 1.00 80.31 77 PRO A O 1
ATOM 635 N N . GLU A 1 78 ? 15.644 6.177 -25.904 1.00 75.06 78 GLU A N 1
ATOM 636 C CA . GLU A 1 78 ? 16.652 5.233 -26.415 1.00 75.06 78 GLU A CA 1
ATOM 637 C C . GLU A 1 78 ? 17.940 5.216 -25.576 1.00 75.06 78 GLU A C 1
ATOM 639 O O . GLU A 1 78 ? 18.565 4.162 -25.434 1.00 75.06 78 GLU A O 1
ATOM 644 N N . ALA A 1 79 ? 18.322 6.339 -24.961 1.00 72.56 79 ALA A N 1
ATOM 645 C CA . ALA A 1 79 ? 19.508 6.414 -24.108 1.00 72.56 79 ALA A CA 1
ATOM 646 C C . ALA A 1 79 ? 19.348 5.592 -22.815 1.00 72.56 79 ALA A C 1
ATOM 648 O O . ALA A 1 79 ? 20.334 5.137 -22.242 1.00 72.56 79 ALA A O 1
ATOM 649 N N . THR A 1 80 ? 18.109 5.337 -22.373 1.00 73.25 80 THR A N 1
ATOM 650 C CA . THR A 1 80 ? 17.843 4.572 -21.139 1.00 73.25 80 THR A CA 1
ATOM 651 C C . THR A 1 80 ? 18.159 3.078 -21.248 1.00 73.25 80 THR A C 1
ATOM 653 O O . THR A 1 80 ? 18.371 2.422 -20.231 1.00 73.25 80 THR A O 1
ATOM 656 N N . VAL A 1 81 ? 18.195 2.531 -22.468 1.00 74.00 81 VAL A N 1
ATOM 657 C CA . VAL A 1 81 ? 18.259 1.079 -22.721 1.00 74.00 81 VAL A CA 1
ATOM 658 C C . VAL A 1 81 ? 19.339 0.679 -23.724 1.00 74.00 81 VAL A C 1
ATOM 660 O O . VAL A 1 81 ? 19.453 -0.498 -24.062 1.00 74.00 81 VAL A O 1
ATOM 663 N N . THR A 1 82 ? 20.147 1.622 -24.210 1.00 72.31 82 THR A N 1
ATOM 664 C CA . THR A 1 82 ? 21.245 1.347 -25.146 1.00 72.31 82 THR A CA 1
ATOM 665 C C . THR A 1 82 ? 22.601 1.448 -24.453 1.00 72.31 82 THR A C 1
ATOM 667 O O . THR A 1 82 ? 22.842 2.295 -23.601 1.00 72.31 82 THR A O 1
ATOM 670 N N . CYS A 1 83 ? 23.537 0.583 -24.848 1.00 70.06 83 CYS A N 1
ATOM 671 C CA . CYS A 1 83 ? 24.927 0.645 -24.381 1.00 70.06 83 CYS A CA 1
ATOM 672 C C . CYS A 1 83 ? 25.782 1.670 -25.164 1.00 70.06 83 CYS A C 1
ATOM 674 O O . CYS A 1 83 ? 27.009 1.668 -25.044 1.00 70.06 83 CYS A O 1
ATOM 676 N N . THR A 1 84 ? 25.178 2.487 -26.033 1.00 60.78 84 THR A N 1
ATOM 677 C CA . THR A 1 84 ? 25.867 3.462 -26.892 1.00 60.78 84 THR A CA 1
ATOM 678 C C . THR A 1 84 ? 25.785 4.862 -26.277 1.00 60.78 84 THR A C 1
ATOM 680 O O . THR A 1 84 ? 24.870 5.596 -26.604 1.00 60.78 84 THR A O 1
ATOM 683 N N . LEU A 1 85 ? 26.761 5.198 -25.415 1.00 53.78 85 LEU A N 1
ATOM 684 C CA . LEU A 1 85 ? 27.162 6.550 -24.953 1.00 53.78 85 LEU A CA 1
ATOM 685 C C . LEU A 1 85 ? 26.067 7.514 -24.423 1.00 53.78 85 LEU A C 1
ATOM 687 O O . LEU A 1 85 ? 25.267 7.998 -25.205 1.00 53.78 85 LEU A O 1
ATOM 691 N N . ASN A 1 86 ? 26.157 7.924 -23.140 1.00 46.12 86 ASN A N 1
ATOM 692 C CA . ASN A 1 86 ? 26.556 9.296 -22.716 1.00 46.12 86 ASN A CA 1
ATOM 693 C C . ASN A 1 86 ? 26.482 9.558 -21.186 1.00 46.12 86 ASN A C 1
ATOM 695 O O . ASN A 1 86 ? 26.789 10.659 -20.737 1.00 46.12 86 ASN A O 1
ATOM 699 N N . THR A 1 87 ? 26.116 8.591 -20.342 1.00 43.44 87 THR A N 1
ATOM 700 C CA . THR A 1 87 ? 26.068 8.799 -18.881 1.00 43.44 87 THR A CA 1
ATOM 701 C C . THR A 1 87 ? 27.318 8.244 -18.193 1.00 43.44 87 THR A C 1
ATOM 703 O O . THR A 1 87 ? 27.438 7.057 -17.905 1.00 43.44 87 THR A O 1
ATOM 706 N N . THR A 1 88 ? 28.302 9.139 -18.029 1.00 42.44 88 THR A N 1
ATOM 707 C CA . THR A 1 88 ? 29.253 9.277 -16.894 1.00 42.44 88 THR A CA 1
ATOM 708 C C . THR A 1 88 ? 30.126 8.108 -16.416 1.00 42.44 88 THR A C 1
ATOM 710 O O . THR A 1 88 ? 31.092 8.358 -15.696 1.00 42.44 88 THR A O 1
ATOM 713 N N . SER A 1 89 ? 29.955 6.872 -16.882 1.00 45.53 89 SER A N 1
ATOM 714 C CA . SER A 1 89 ? 30.837 5.758 -16.518 1.00 45.53 89 SER A CA 1
ATOM 715 C C . SER A 1 89 ? 31.462 5.083 -17.750 1.00 45.53 89 SER A C 1
ATOM 717 O O . SER A 1 89 ? 31.249 3.922 -18.097 1.00 45.53 89 SER A O 1
ATOM 719 N N . LEU A 1 90 ? 32.370 5.827 -18.392 1.00 43.06 90 LEU A N 1
ATOM 720 C CA . LEU A 1 90 ? 33.269 5.377 -19.472 1.00 43.06 90 LEU A CA 1
ATOM 721 C C . LEU A 1 90 ? 34.023 4.056 -19.175 1.00 43.06 90 LEU A C 1
ATOM 723 O O . LEU A 1 90 ? 34.555 3.429 -20.091 1.00 43.06 90 LEU A O 1
ATOM 727 N N . LYS A 1 91 ? 34.066 3.606 -17.912 1.00 47.16 91 LYS A N 1
ATOM 728 C CA . LYS A 1 91 ? 34.671 2.333 -17.493 1.00 47.16 91 LYS A CA 1
ATOM 729 C C . LYS A 1 91 ? 33.834 1.089 -17.840 1.00 47.16 91 LYS A C 1
ATOM 731 O O . LYS A 1 91 ? 34.418 0.011 -17.917 1.00 47.16 91 LYS A O 1
ATOM 736 N N . PHE A 1 92 ? 32.526 1.209 -18.096 1.00 51.28 92 PHE A N 1
ATOM 737 C CA . PHE A 1 92 ? 31.617 0.047 -18.115 1.00 51.28 92 PHE A CA 1
ATOM 738 C C . PHE A 1 92 ? 30.953 -0.262 -19.462 1.00 51.28 92 PHE A C 1
ATOM 740 O O . PHE A 1 92 ? 30.450 -1.368 -19.648 1.00 51.28 92 PHE A O 1
ATOM 747 N N . ALA A 1 93 ? 31.070 0.620 -20.461 1.00 51.03 93 ALA A N 1
ATOM 748 C CA . ALA A 1 93 ? 30.608 0.353 -21.833 1.00 51.03 93 ALA A CA 1
ATOM 749 C C . ALA A 1 93 ? 31.228 -0.920 -22.463 1.00 51.03 93 ALA A C 1
ATOM 751 O O . ALA A 1 93 ? 30.682 -1.480 -23.413 1.00 51.03 93 ALA A O 1
ATOM 752 N N . ARG A 1 94 ? 32.361 -1.403 -21.924 1.00 53.28 94 ARG A N 1
ATOM 753 C CA . ARG A 1 94 ? 33.040 -2.631 -22.374 1.00 53.28 94 ARG A CA 1
ATOM 754 C C . ARG A 1 94 ? 32.340 -3.929 -21.948 1.00 53.28 94 ARG A C 1
ATOM 756 O O . ARG A 1 94 ? 32.606 -4.952 -22.566 1.00 53.28 94 ARG A O 1
ATOM 763 N N . TYR A 1 95 ? 31.449 -3.885 -20.955 1.00 60.12 95 TYR A N 1
ATOM 764 C CA . TYR A 1 95 ? 30.760 -5.049 -20.380 1.00 60.12 95 TYR A CA 1
ATOM 765 C C . TYR A 1 95 ? 29.257 -4.771 -20.215 1.00 60.12 95 TYR A C 1
ATOM 767 O O . TYR A 1 95 ? 28.696 -4.959 -19.141 1.00 60.12 95 TYR A O 1
ATOM 775 N N . CYS A 1 96 ? 28.613 -4.266 -21.267 1.00 65.19 96 CYS A N 1
ATOM 776 C CA . CYS A 1 96 ? 27.180 -3.976 -21.280 1.00 65.19 96 CYS A CA 1
ATOM 777 C C . CYS A 1 96 ? 26.477 -4.868 -22.305 1.00 65.19 96 CYS A C 1
ATOM 779 O O . CYS A 1 96 ? 26.927 -4.961 -23.450 1.00 65.19 96 CYS A O 1
ATOM 781 N N . VAL A 1 97 ? 25.376 -5.495 -21.885 1.00 68.81 97 VAL A N 1
ATOM 782 C CA . VAL A 1 97 ? 24.442 -6.222 -22.757 1.00 68.81 97 VAL A CA 1
ATOM 783 C C . VAL A 1 97 ? 23.114 -5.471 -22.765 1.00 68.81 97 VAL A C 1
ATOM 785 O O . VAL A 1 97 ? 22.631 -5.052 -21.710 1.00 68.81 97 VAL A O 1
ATOM 788 N N . SER A 1 98 ? 22.552 -5.291 -23.960 1.00 71.94 98 SER A N 1
ATOM 789 C CA . SER A 1 98 ? 21.271 -4.624 -24.198 1.00 71.94 98 SER A CA 1
ATOM 790 C C . SER A 1 98 ? 20.500 -5.378 -25.277 1.00 71.94 98 SER A C 1
ATOM 792 O O . SER A 1 98 ? 21.007 -5.576 -26.381 1.00 71.94 98 SER A O 1
ATOM 794 N N . LEU A 1 99 ? 19.252 -5.735 -24.983 1.00 71.31 99 LEU A N 1
ATOM 795 C CA . LEU A 1 99 ? 18.307 -6.365 -25.902 1.00 71.31 99 LEU A CA 1
ATOM 796 C C . LEU A 1 99 ? 18.037 -5.485 -27.130 1.00 71.31 99 LEU A C 1
ATOM 798 O O . LEU A 1 99 ? 17.873 -5.993 -28.239 1.00 71.31 99 LEU A O 1
ATOM 802 N N . VAL A 1 100 ? 17.997 -4.163 -26.940 1.00 72.69 100 VAL A N 1
ATOM 803 C CA . VAL A 1 100 ? 17.801 -3.193 -28.029 1.00 72.69 100 VAL A CA 1
ATOM 804 C C . VAL A 1 100 ? 18.987 -3.240 -28.985 1.00 72.69 100 VAL A C 1
ATOM 806 O O . VAL A 1 100 ? 18.808 -3.317 -30.202 1.00 72.69 100 VAL A O 1
ATOM 809 N N . ASN A 1 101 ? 20.203 -3.245 -28.441 1.00 74.00 101 ASN A N 1
ATOM 810 C CA . ASN A 1 101 ? 21.412 -3.310 -29.250 1.00 74.00 101 ASN A CA 1
ATOM 811 C C . ASN A 1 101 ? 21.588 -4.676 -29.923 1.00 74.00 101 ASN A C 1
ATOM 813 O O . ASN A 1 101 ? 22.002 -4.728 -31.079 1.00 74.00 101 ASN A O 1
ATOM 817 N N . ASP A 1 102 ? 21.222 -5.766 -29.246 1.00 73.44 102 ASP A N 1
ATOM 818 C CA . ASP A 1 102 ? 21.210 -7.111 -29.827 1.00 73.44 102 ASP A CA 1
ATOM 819 C C . ASP A 1 102 ? 20.255 -7.196 -31.018 1.00 73.44 102 ASP A C 1
ATOM 821 O O . ASP A 1 102 ? 20.612 -7.749 -32.059 1.00 73.44 102 ASP A O 1
ATOM 825 N N . MET A 1 103 ? 19.055 -6.617 -30.912 1.00 73.50 103 MET A N 1
ATOM 826 C CA . MET A 1 103 ? 18.115 -6.589 -32.034 1.00 73.50 103 MET A CA 1
ATOM 827 C C . MET A 1 103 ? 18.600 -5.710 -33.188 1.00 73.50 103 MET A C 1
ATOM 829 O O . MET A 1 103 ? 18.466 -6.125 -34.341 1.00 73.50 103 MET A O 1
ATOM 833 N N . LYS A 1 104 ? 19.237 -4.564 -32.907 1.00 78.25 104 LYS A N 1
ATOM 834 C CA . LYS A 1 104 ? 19.912 -3.753 -33.937 1.00 78.25 104 LYS A CA 1
ATOM 835 C C . LYS A 1 104 ? 21.022 -4.566 -34.633 1.00 78.25 104 LYS A C 1
ATOM 837 O O . LYS A 1 104 ? 21.018 -4.675 -35.855 1.00 78.25 104 LYS A O 1
ATOM 842 N N . CYS A 1 105 ? 21.885 -5.263 -33.886 1.00 76.00 105 CYS A N 1
ATOM 843 C CA . CYS A 1 105 ? 22.922 -6.135 -34.457 1.00 76.00 105 CYS A CA 1
ATOM 844 C C . CYS A 1 105 ? 22.361 -7.282 -35.304 1.00 76.00 105 CYS A C 1
ATOM 846 O O . CYS A 1 105 ? 22.877 -7.543 -36.390 1.00 76.00 105 CYS A O 1
ATOM 848 N N . LYS A 1 106 ? 21.302 -7.958 -34.843 1.00 77.44 106 LYS A N 1
ATOM 849 C CA . LYS A 1 106 ? 20.657 -9.034 -35.610 1.00 77.44 106 LYS A CA 1
ATOM 850 C C . LYS A 1 106 ? 20.061 -8.523 -36.919 1.00 77.44 106 LYS A C 1
ATOM 852 O O . LYS A 1 106 ? 20.153 -9.214 -37.932 1.00 77.44 106 LYS A O 1
ATOM 857 N N . LYS A 1 107 ? 19.479 -7.319 -36.905 1.00 79.94 107 LYS A N 1
ATOM 858 C CA . LYS A 1 107 ? 18.932 -6.654 -38.095 1.00 79.94 107 LYS A CA 1
ATOM 859 C C . LYS A 1 107 ? 20.034 -6.260 -39.086 1.00 79.94 107 LYS A C 1
ATOM 861 O O . LYS A 1 107 ? 19.862 -6.469 -40.282 1.00 79.94 107 LYS A O 1
ATOM 866 N N . ASP A 1 108 ? 21.166 -5.764 -38.589 1.00 81.75 108 ASP A N 1
ATOM 867 C CA . ASP A 1 108 ? 22.247 -5.222 -39.424 1.00 81.75 108 ASP A CA 1
ATOM 868 C C . ASP A 1 108 ? 23.249 -6.279 -39.924 1.00 81.75 108 ASP A C 1
ATOM 870 O O . ASP A 1 108 ? 23.847 -6.116 -40.989 1.00 81.75 108 ASP A O 1
ATOM 874 N N . LYS A 1 109 ? 23.488 -7.348 -39.152 1.00 80.38 109 LYS A N 1
ATOM 875 C CA . LYS A 1 109 ? 24.537 -8.356 -39.417 1.00 80.38 109 LYS A CA 1
ATOM 876 C C . LYS A 1 109 ? 24.013 -9.787 -39.583 1.00 80.38 109 LYS A C 1
ATOM 878 O O . LYS A 1 109 ? 24.753 -10.633 -40.079 1.00 80.38 109 LYS A O 1
ATOM 883 N N . GLY A 1 110 ? 22.758 -10.060 -39.223 1.00 76.19 110 GLY A N 1
ATOM 884 C CA . GLY A 1 110 ? 22.126 -11.380 -39.323 1.00 76.19 110 GLY A CA 1
ATOM 885 C C . GLY A 1 110 ? 21.901 -12.064 -37.969 1.00 76.19 110 GLY A C 1
ATOM 886 O O . GLY A 1 110 ? 22.446 -11.669 -36.942 1.00 76.19 110 GLY A O 1
ATOM 887 N N . SER A 1 111 ? 21.090 -13.127 -37.961 1.00 69.75 111 SER A N 1
ATOM 888 C CA . SER A 1 111 ? 20.528 -13.749 -36.745 1.00 69.75 111 SER A CA 1
ATOM 889 C C . SER A 1 111 ? 21.541 -14.361 -35.768 1.00 69.75 111 SER A C 1
ATOM 891 O O . SER A 1 111 ? 21.185 -14.597 -34.614 1.00 69.75 111 SER A O 1
ATOM 893 N N . GLY A 1 112 ? 22.771 -14.631 -36.215 1.00 67.69 112 GLY A N 1
ATOM 894 C CA . GLY A 1 112 ? 23.853 -15.188 -35.393 1.00 67.69 112 GLY A CA 1
ATOM 895 C C . GLY A 1 112 ? 24.679 -14.152 -34.624 1.00 67.69 112 GLY A C 1
ATOM 896 O O . GLY A 1 112 ? 25.533 -14.544 -33.837 1.00 67.69 112 GLY A O 1
ATOM 897 N N . PHE A 1 113 ? 24.444 -12.853 -34.839 1.00 69.25 113 PHE A N 1
ATOM 898 C CA . PHE A 1 113 ? 25.222 -11.785 -34.211 1.00 69.25 113 PHE A CA 1
ATOM 899 C C . PHE A 1 113 ? 24.542 -11.228 -32.955 1.00 69.25 113 PHE A C 1
ATOM 901 O O . PHE A 1 113 ? 23.325 -11.046 -32.916 1.00 69.25 113 PHE A O 1
ATOM 908 N N . ILE A 1 114 ? 25.349 -10.910 -31.946 1.00 71.50 114 ILE A N 1
ATOM 909 C CA . ILE A 1 114 ? 24.956 -10.291 -30.672 1.00 71.50 114 ILE A CA 1
ATOM 910 C C . ILE A 1 114 ? 25.799 -9.038 -30.415 1.00 71.50 114 ILE A C 1
ATOM 912 O O . ILE A 1 114 ? 26.920 -8.937 -30.907 1.00 71.50 114 ILE A O 1
ATOM 916 N N . TYR A 1 115 ? 25.287 -8.064 -29.668 1.00 69.69 115 TYR A N 1
ATOM 917 C CA . TYR A 1 115 ? 26.018 -6.847 -29.331 1.00 69.69 115 TYR A CA 1
ATOM 918 C C . TYR A 1 115 ? 26.845 -7.050 -28.058 1.00 69.69 115 TYR A C 1
ATOM 920 O O . TYR A 1 115 ? 26.313 -7.315 -26.982 1.00 69.69 115 TYR A O 1
ATOM 928 N N . TYR A 1 116 ? 28.160 -6.857 -28.153 1.00 67.81 116 TYR A N 1
ATOM 929 C CA . TYR A 1 116 ? 29.065 -6.943 -27.012 1.00 67.81 116 TYR A CA 1
ATOM 930 C C . TYR A 1 116 ? 30.163 -5.881 -27.072 1.00 67.81 116 TYR A C 1
ATOM 932 O O . TYR A 1 116 ? 30.830 -5.701 -28.092 1.00 67.81 116 TYR A O 1
ATOM 940 N N . GLY A 1 117 ? 30.375 -5.176 -25.955 1.00 59.78 117 GLY A N 1
ATOM 941 C CA . GLY A 1 117 ? 31.544 -4.314 -25.752 1.00 59.78 117 GLY A CA 1
ATOM 942 C C . GLY A 1 117 ? 31.767 -3.259 -26.840 1.00 59.78 117 GLY A C 1
ATOM 943 O O . GLY A 1 117 ? 32.919 -2.913 -27.093 1.00 59.78 117 GLY A O 1
ATOM 944 N N . THR A 1 118 ? 30.684 -2.756 -27.457 1.00 66.62 118 THR A N 1
ATOM 945 C CA . THR A 1 118 ? 30.601 -1.801 -28.594 1.00 66.62 118 THR A CA 1
ATOM 946 C C . THR A 1 118 ? 30.607 -2.369 -30.020 1.00 66.62 118 THR A C 1
ATOM 948 O O . THR A 1 118 ? 30.592 -1.595 -30.976 1.00 66.62 118 THR A O 1
ATOM 951 N N . ARG A 1 119 ? 30.601 -3.695 -30.215 1.00 73.31 119 ARG A N 1
ATOM 952 C CA . ARG A 1 119 ? 30.590 -4.320 -31.554 1.00 73.31 119 ARG A CA 1
ATOM 953 C C . ARG A 1 119 ? 29.593 -5.476 -31.637 1.00 73.31 119 ARG A C 1
ATOM 955 O O . ARG A 1 119 ? 29.305 -6.112 -30.632 1.00 73.31 119 ARG A O 1
ATOM 962 N N . CYS A 1 120 ? 29.110 -5.780 -32.842 1.00 76.56 120 CYS A N 1
ATOM 963 C CA . CYS A 1 120 ? 28.376 -7.021 -33.089 1.00 76.56 120 CYS A CA 1
ATOM 964 C C . CYS A 1 120 ? 29.372 -8.188 -33.216 1.00 76.56 120 CYS A C 1
ATOM 966 O O . CYS A 1 120 ? 30.258 -8.133 -34.072 1.00 76.56 120 CYS A O 1
ATOM 968 N N . THR A 1 121 ? 29.245 -9.220 -32.383 1.00 72.88 121 THR A N 1
ATOM 969 C CA . THR A 1 121 ? 30.087 -10.427 -32.368 1.00 72.88 121 THR A CA 1
ATOM 970 C C . THR A 1 121 ? 29.248 -11.666 -32.687 1.00 72.88 121 THR A C 1
ATOM 972 O O . THR A 1 121 ? 28.038 -11.671 -32.486 1.00 72.88 121 THR A O 1
ATOM 975 N N . ASP A 1 122 ? 29.873 -12.712 -33.220 1.00 73.62 122 ASP A N 1
ATOM 976 C CA . ASP A 1 122 ? 29.237 -13.976 -33.628 1.00 73.62 122 ASP A CA 1
ATOM 977 C C . ASP A 1 122 ? 29.311 -15.075 -32.548 1.00 73.62 122 ASP A C 1
ATOM 979 O O . ASP A 1 122 ? 28.826 -16.188 -32.749 1.00 73.62 122 ASP A O 1
ATOM 983 N N . ASN A 1 123 ? 29.933 -14.788 -31.398 1.00 60.06 123 ASN A N 1
ATOM 984 C CA . ASN A 1 123 ? 30.371 -15.812 -30.455 1.00 60.06 123 ASN A CA 1
ATOM 985 C C . ASN A 1 123 ? 29.601 -15.746 -29.123 1.00 60.06 123 ASN A C 1
ATOM 987 O O . ASN A 1 123 ? 29.867 -14.908 -28.262 1.00 60.06 123 ASN A O 1
ATOM 991 N N . THR A 1 124 ? 28.661 -16.677 -28.931 1.00 56.91 124 THR A N 1
ATOM 992 C CA . THR A 1 124 ? 27.767 -16.764 -27.758 1.00 56.91 124 THR A CA 1
ATOM 993 C C . THR A 1 124 ? 28.437 -17.287 -26.481 1.00 56.91 124 THR A C 1
ATOM 995 O O . THR A 1 124 ? 27.835 -17.244 -25.410 1.00 56.91 124 THR A O 1
ATOM 998 N N . ASN A 1 125 ? 29.674 -17.789 -26.567 1.00 51.69 125 ASN A N 1
ATOM 999 C CA . ASN A 1 125 ? 30.321 -18.553 -25.490 1.00 51.69 125 ASN A CA 1
ATOM 1000 C C . ASN A 1 125 ? 31.128 -17.708 -24.481 1.00 51.69 125 ASN A C 1
ATOM 1002 O O . ASN A 1 125 ? 31.683 -18.269 -23.540 1.00 51.69 125 ASN A O 1
ATOM 1006 N N . GLN A 1 126 ? 31.207 -16.381 -24.642 1.00 50.69 126 GLN A N 1
ATOM 1007 C CA . GLN A 1 126 ? 32.009 -15.501 -23.768 1.00 50.69 126 GLN A CA 1
ATOM 1008 C C . GLN A 1 126 ? 31.217 -14.776 -22.661 1.00 50.69 126 GLN A C 1
ATOM 1010 O O . GLN A 1 126 ? 31.797 -14.008 -21.895 1.00 50.69 126 GLN A O 1
ATOM 1015 N N . ILE A 1 127 ? 29.911 -15.015 -22.524 1.00 53.28 127 ILE A N 1
ATOM 1016 C CA . ILE A 1 127 ? 29.047 -14.247 -21.614 1.00 53.28 127 ILE A CA 1
ATOM 1017 C C . ILE A 1 127 ? 28.812 -15.054 -20.335 1.00 53.28 127 ILE A C 1
ATOM 1019 O O . ILE A 1 127 ? 27.800 -15.737 -20.206 1.00 53.28 127 ILE A O 1
ATOM 1023 N N . ILE A 1 128 ? 29.769 -15.029 -19.403 1.00 50.34 128 ILE A N 1
ATOM 1024 C CA . ILE A 1 128 ? 29.617 -15.743 -18.117 1.00 50.34 128 ILE A CA 1
ATOM 1025 C C . ILE A 1 128 ? 29.323 -14.781 -16.955 1.00 50.34 128 ILE A C 1
ATOM 1027 O O . ILE A 1 128 ? 28.661 -15.182 -16.005 1.00 50.34 128 ILE A O 1
ATOM 1031 N N . THR A 1 129 ? 29.682 -13.495 -17.043 1.00 51.78 129 THR A N 1
ATOM 1032 C CA . THR A 1 129 ? 29.345 -12.501 -16.004 1.00 51.78 129 THR A CA 1
ATOM 1033 C C . THR A 1 129 ? 29.285 -11.086 -16.584 1.00 51.78 129 THR A C 1
ATOM 1035 O O . THR A 1 129 ? 30.261 -10.340 -16.507 1.00 51.78 129 THR A O 1
ATOM 1038 N N . VAL A 1 130 ? 28.164 -10.712 -17.201 1.00 55.69 130 VAL A N 1
ATOM 1039 C CA . VAL A 1 130 ? 27.966 -9.356 -17.736 1.00 55.69 130 VAL A CA 1
ATOM 1040 C C . VAL A 1 130 ? 26.673 -8.789 -17.168 1.00 55.69 130 VAL A C 1
ATOM 1042 O O . VAL A 1 130 ? 25.639 -9.450 -17.179 1.00 55.69 130 VAL A O 1
ATOM 1045 N N . THR A 1 131 ? 26.735 -7.580 -16.626 1.00 57.34 131 THR A N 1
ATOM 1046 C CA . THR A 1 131 ? 25.588 -6.878 -16.048 1.00 57.34 131 THR A CA 1
ATOM 1047 C C . THR A 1 131 ? 24.727 -6.275 -17.160 1.00 57.34 131 THR A C 1
ATOM 1049 O O . THR A 1 131 ? 25.232 -5.649 -18.095 1.00 57.34 131 THR A O 1
ATOM 1052 N N . SER A 1 132 ? 23.411 -6.494 -17.084 1.00 66.38 132 SER A N 1
ATOM 1053 C CA . SER A 1 132 ? 22.460 -5.962 -18.064 1.00 66.38 132 SER A CA 1
ATOM 1054 C C . SER A 1 132 ? 22.327 -4.445 -17.931 1.00 66.38 132 SER A C 1
ATOM 1056 O O . SER A 1 132 ? 22.377 -3.905 -16.821 1.00 66.38 132 SER A O 1
ATOM 1058 N N . ILE A 1 133 ? 22.101 -3.750 -19.052 1.00 69.94 133 ILE A N 1
ATOM 1059 C CA . ILE A 1 133 ? 21.797 -2.308 -19.043 1.00 69.94 133 ILE A CA 1
ATOM 1060 C C . ILE A 1 133 ? 20.578 -2.000 -18.163 1.00 69.94 133 ILE A C 1
ATOM 1062 O O . ILE A 1 133 ? 20.562 -0.991 -17.469 1.00 69.94 133 ILE A O 1
ATOM 1066 N N . ALA A 1 134 ? 19.605 -2.915 -18.114 1.00 67.44 134 ALA A N 1
ATOM 1067 C CA . ALA A 1 134 ? 18.448 -2.857 -17.232 1.00 67.44 134 ALA A CA 1
ATOM 1068 C C . ALA A 1 134 ? 18.832 -2.768 -15.744 1.00 67.44 134 ALA A C 1
ATOM 1070 O O . ALA A 1 134 ? 18.302 -1.921 -15.025 1.00 67.44 134 ALA A O 1
ATOM 1071 N N . GLY A 1 135 ? 19.761 -3.615 -15.285 1.00 67.81 135 GLY A N 1
ATOM 1072 C CA . GLY A 1 135 ? 20.245 -3.592 -13.903 1.00 67.81 135 GLY A CA 1
ATOM 1073 C C . GLY A 1 135 ? 21.005 -2.306 -13.586 1.00 67.81 135 GLY A C 1
ATOM 1074 O O . GLY A 1 135 ? 20.746 -1.669 -12.568 1.00 67.81 135 GLY A O 1
ATOM 1075 N N . PHE A 1 136 ? 21.870 -1.870 -14.504 1.00 70.81 136 PHE A N 1
ATOM 1076 C CA . PHE A 1 136 ? 22.623 -0.625 -14.353 1.00 70.81 136 PHE A CA 1
ATOM 1077 C C . PHE A 1 136 ? 21.742 0.619 -14.350 1.00 70.81 136 PHE A C 1
ATOM 1079 O O . PHE A 1 136 ? 21.947 1.518 -13.543 1.00 70.81 136 PHE A O 1
ATOM 1086 N N . TYR A 1 137 ? 20.757 0.686 -15.240 1.00 74.81 137 TYR A N 1
ATOM 1087 C CA . TYR A 1 137 ? 19.831 1.805 -15.302 1.00 74.81 137 TYR A CA 1
ATOM 1088 C C . TYR A 1 137 ? 18.993 1.891 -14.023 1.00 74.81 137 TYR A C 1
ATOM 1090 O O . TYR A 1 137 ? 18.841 2.969 -13.445 1.00 74.81 137 TYR A O 1
ATOM 1098 N N . ALA A 1 138 ? 18.503 0.751 -13.529 1.00 72.50 138 ALA A N 1
ATOM 1099 C CA . ALA A 1 138 ? 17.767 0.700 -12.273 1.00 72.50 138 ALA A CA 1
ATOM 1100 C C . ALA A 1 138 ? 18.637 1.106 -11.067 1.00 72.50 138 ALA A C 1
ATOM 1102 O O . ALA A 1 138 ? 18.154 1.811 -10.178 1.00 72.50 138 ALA A O 1
ATOM 1103 N N . GLU A 1 139 ? 19.923 0.743 -11.063 1.00 72.12 139 GLU A N 1
ATOM 1104 C CA . GLU A 1 139 ? 20.904 1.220 -10.083 1.00 72.12 139 GLU A CA 1
ATOM 1105 C C . GLU A 1 139 ? 21.167 2.730 -10.229 1.00 72.12 139 GLU A C 1
ATOM 1107 O O . GLU A 1 139 ? 21.121 3.452 -9.235 1.00 72.12 139 GLU A O 1
ATOM 1112 N N . GLY A 1 140 ? 21.302 3.241 -11.456 1.00 72.44 140 GLY A N 1
ATOM 1113 C CA . GLY A 1 140 ? 21.467 4.665 -11.792 1.00 72.44 140 GLY A CA 1
ATOM 1114 C C . GLY A 1 140 ? 20.278 5.559 -11.410 1.00 72.44 140 GLY A C 1
ATOM 1115 O O . GLY A 1 140 ? 20.413 6.757 -11.134 1.00 72.44 140 GLY A O 1
ATOM 1116 N N . LEU A 1 141 ? 19.072 4.990 -11.351 1.00 74.81 141 LEU A N 1
ATOM 1117 C CA . LEU A 1 141 ? 17.897 5.674 -10.807 1.00 74.81 141 LEU A CA 1
ATOM 1118 C C . LEU A 1 141 ? 17.969 5.826 -9.282 1.00 74.81 141 LEU A C 1
ATOM 1120 O O . LEU A 1 141 ? 17.338 6.732 -8.730 1.00 74.81 141 LEU A O 1
ATOM 1124 N N . ARG A 1 142 ? 18.709 4.947 -8.597 1.00 71.69 142 ARG A N 1
ATOM 1125 C CA . ARG A 1 142 ? 18.888 4.971 -7.140 1.00 71.69 142 ARG A CA 1
ATOM 1126 C C . ARG A 1 142 ? 20.138 5.741 -6.720 1.00 71.69 142 ARG A C 1
ATOM 1128 O O . ARG A 1 142 ? 20.087 6.384 -5.668 1.00 71.69 142 ARG A O 1
ATOM 1135 N N . SER A 1 143 ? 21.203 5.668 -7.517 1.00 66.06 143 SER A N 1
ATOM 1136 C CA . SER A 1 143 ? 22.484 6.319 -7.271 1.00 66.06 143 SER A CA 1
ATOM 1137 C C . SER A 1 143 ? 22.443 7.817 -7.591 1.00 66.06 143 SER A C 1
ATOM 1139 O O . SER A 1 143 ? 21.577 8.321 -8.317 1.00 66.06 143 SER A O 1
ATOM 1141 N N . ILE A 1 144 ? 23.367 8.546 -6.968 1.00 61.16 144 ILE A N 1
ATOM 1142 C CA . ILE A 1 144 ? 23.514 9.995 -7.083 1.00 61.16 144 ILE A CA 1
ATOM 1143 C C . ILE A 1 144 ? 24.810 10.238 -7.853 1.00 61.16 144 ILE A C 1
ATOM 1145 O O . ILE A 1 144 ? 25.886 9.870 -7.385 1.00 61.16 144 ILE A O 1
ATOM 1149 N N . GLU A 1 145 ? 24.699 10.819 -9.047 1.00 57.28 145 GLU A N 1
ATOM 1150 C CA . GLU A 1 145 ? 25.845 11.227 -9.859 1.00 57.28 145 GLU A CA 1
ATOM 1151 C C . GLU A 1 145 ? 25.753 12.729 -10.174 1.00 57.28 145 GLU A C 1
ATOM 1153 O O . GLU A 1 145 ? 24.712 13.167 -10.676 1.00 57.28 145 GLU A O 1
ATOM 1158 N N . PRO A 1 146 ? 26.812 13.527 -9.915 1.00 55.41 146 PRO A N 1
ATOM 1159 C CA . PRO A 1 146 ? 28.062 13.170 -9.226 1.00 55.41 146 PRO A CA 1
ATOM 1160 C C . PRO A 1 146 ? 27.833 12.866 -7.731 1.00 55.41 146 PRO A C 1
ATOM 1162 O O . PRO A 1 146 ? 26.817 13.296 -7.189 1.00 55.41 146 PRO A O 1
ATOM 1165 N N . PRO A 1 147 ? 28.752 12.152 -7.050 1.00 58.53 147 PRO A N 1
ATOM 1166 C CA . PRO A 1 147 ? 28.629 11.838 -5.628 1.00 58.53 147 PRO A CA 1
ATOM 1167 C C . PRO A 1 147 ? 28.796 13.115 -4.792 1.00 58.53 147 PRO A C 1
ATOM 1169 O O . PRO A 1 147 ? 29.877 13.428 -4.300 1.00 58.53 147 PRO A O 1
ATOM 1172 N N . THR A 1 148 ? 27.732 13.898 -4.667 1.00 59.59 148 THR A N 1
ATOM 1173 C CA . THR A 1 148 ? 27.592 14.888 -3.601 1.00 59.59 148 THR A CA 1
ATOM 1174 C C . THR A 1 148 ? 27.174 14.157 -2.331 1.00 59.59 148 THR A C 1
ATOM 1176 O O . THR A 1 148 ? 26.458 13.165 -2.410 1.00 59.59 148 THR A O 1
ATOM 1179 N N . GLU A 1 149 ? 27.565 14.644 -1.151 1.00 64.69 149 GLU A N 1
ATOM 1180 C CA . GLU A 1 149 ? 27.163 14.042 0.139 1.00 64.69 149 GLU A CA 1
ATOM 1181 C C . GLU A 1 149 ? 25.629 13.990 0.327 1.00 64.69 149 GLU A C 1
ATOM 1183 O O . GLU A 1 149 ? 25.117 13.229 1.151 1.00 64.69 149 GLU A O 1
ATOM 1188 N N . TYR A 1 150 ? 24.879 14.771 -0.465 1.00 70.88 150 TYR A N 1
ATOM 1189 C CA . TYR A 1 150 ? 23.445 14.972 -0.302 1.00 70.88 150 TYR A CA 1
ATOM 1190 C C . TYR A 1 150 ? 22.687 15.140 -1.639 1.00 70.88 150 TYR A C 1
ATOM 1192 O O . TYR A 1 150 ? 23.119 15.896 -2.514 1.00 70.88 150 TYR A O 1
ATOM 1200 N N . ASP A 1 151 ? 21.533 14.470 -1.790 1.00 77.75 151 ASP A N 1
ATOM 1201 C CA . ASP A 1 151 ? 20.656 14.533 -2.982 1.00 77.75 151 ASP A CA 1
ATOM 1202 C C . ASP A 1 151 ? 19.684 15.729 -2.918 1.00 77.75 151 ASP A C 1
ATOM 1204 O O . ASP A 1 151 ? 18.554 15.632 -2.422 1.00 77.75 151 ASP A O 1
ATOM 1208 N N . VAL A 1 152 ? 20.121 16.886 -3.425 1.00 83.12 152 VAL A N 1
ATOM 1209 C CA . VAL A 1 152 ? 19.317 18.124 -3.421 1.00 83.12 152 VAL A CA 1
ATOM 1210 C C . VAL A 1 152 ? 18.061 17.999 -4.292 1.00 83.12 152 VAL A C 1
ATOM 1212 O O . VAL A 1 152 ? 17.004 18.509 -3.917 1.00 83.12 152 VAL A O 1
ATOM 1215 N N . GLN A 1 153 ? 18.142 17.299 -5.429 1.00 85.56 153 GLN A N 1
ATOM 1216 C CA . GLN A 1 153 ? 17.006 17.125 -6.343 1.00 85.56 153 GLN A CA 1
ATOM 1217 C C . GLN A 1 153 ? 15.886 16.318 -5.683 1.00 85.56 153 GLN A C 1
ATOM 1219 O O . GLN A 1 153 ? 14.718 16.714 -5.727 1.00 85.56 153 GLN A O 1
ATOM 1224 N N . ARG A 1 154 ? 16.242 15.231 -4.991 1.00 85.19 154 ARG A N 1
ATOM 1225 C CA . ARG A 1 154 ? 15.290 14.454 -4.194 1.00 85.19 154 ARG A CA 1
ATOM 1226 C C . ARG A 1 154 ? 14.694 15.278 -3.063 1.00 85.19 154 ARG A C 1
ATOM 1228 O O . ARG A 1 154 ? 13.486 15.202 -2.851 1.00 85.19 154 ARG A O 1
ATOM 1235 N N . LEU A 1 155 ? 15.492 16.076 -2.351 1.00 86.94 155 LEU A N 1
ATOM 1236 C CA . LEU A 1 155 ? 14.971 16.920 -1.272 1.00 86.94 155 LEU A CA 1
ATOM 1237 C C . LEU A 1 155 ? 13.951 17.940 -1.796 1.00 86.94 155 LEU A C 1
ATOM 1239 O O . LEU A 1 155 ? 12.881 18.088 -1.206 1.00 86.94 155 LEU A O 1
ATOM 1243 N N . LEU A 1 156 ? 14.256 18.603 -2.916 1.00 90.38 156 LEU A N 1
ATOM 1244 C CA . LEU A 1 156 ? 13.348 19.553 -3.558 1.00 90.38 156 LEU A CA 1
ATOM 1245 C C . LEU A 1 156 ? 12.050 18.866 -4.001 1.00 90.38 156 LEU A C 1
ATOM 1247 O O . LEU A 1 156 ? 10.962 19.380 -3.747 1.00 90.38 156 LEU A O 1
ATOM 1251 N N . TYR A 1 157 ? 12.151 17.679 -4.601 1.00 91.44 157 TYR A N 1
ATOM 1252 C CA . TYR A 1 157 ? 10.986 16.877 -4.967 1.00 91.44 157 TYR A CA 1
ATOM 1253 C C . TYR A 1 157 ? 10.112 16.557 -3.744 1.00 91.44 157 TYR A C 1
ATOM 1255 O O . TYR A 1 157 ? 8.901 16.783 -3.761 1.00 91.44 157 TYR A O 1
ATOM 1263 N N . ILE A 1 158 ? 10.717 16.086 -2.650 1.00 90.69 158 ILE A N 1
ATOM 1264 C CA . ILE A 1 158 ? 9.990 15.754 -1.418 1.00 90.69 158 ILE A CA 1
ATOM 1265 C C . ILE A 1 158 ? 9.354 17.004 -0.808 1.00 90.69 158 ILE A C 1
ATOM 1267 O O . ILE A 1 158 ? 8.211 16.942 -0.360 1.00 90.69 158 ILE A O 1
ATOM 1271 N N . PHE A 1 159 ? 10.043 18.146 -0.839 1.00 92.44 159 PHE A N 1
ATOM 1272 C CA . PHE A 1 159 ? 9.489 19.425 -0.406 1.00 92.44 159 PHE A CA 1
ATOM 1273 C C . PHE A 1 159 ? 8.216 19.783 -1.185 1.00 92.44 159 PHE A C 1
ATOM 1275 O O . PHE A 1 159 ? 7.189 20.079 -0.574 1.00 92.44 159 PHE A O 1
ATOM 1282 N N . VAL A 1 160 ? 8.243 19.675 -2.519 1.00 94.12 160 VAL A N 1
ATOM 1283 C CA . VAL A 1 160 ? 7.071 19.930 -3.373 1.00 94.12 160 VAL A CA 1
ATOM 1284 C C . VAL A 1 160 ? 5.921 18.977 -3.037 1.00 94.12 160 VAL A C 1
ATOM 1286 O O . VAL A 1 160 ? 4.786 19.423 -2.867 1.00 94.12 160 VAL A O 1
ATOM 1289 N N . ILE A 1 161 ? 6.194 17.680 -2.864 1.00 93.06 161 ILE A N 1
ATOM 1290 C CA . ILE A 1 161 ? 5.164 16.708 -2.468 1.00 93.06 161 ILE A CA 1
ATOM 1291 C C . ILE A 1 161 ? 4.585 17.038 -1.086 1.00 93.06 161 ILE A C 1
ATOM 1293 O O . ILE A 1 161 ? 3.368 17.001 -0.910 1.00 93.06 161 ILE A O 1
ATOM 1297 N N . CYS A 1 162 ? 5.414 17.427 -0.116 1.00 93.25 162 CYS A N 1
ATOM 1298 C CA . CYS A 1 162 ? 4.949 17.863 1.200 1.00 93.25 162 CYS A CA 1
ATOM 1299 C C . CYS A 1 162 ? 4.051 19.107 1.114 1.00 93.25 162 CYS A C 1
ATOM 1301 O O . CYS A 1 162 ? 3.024 19.150 1.792 1.00 93.25 162 CYS A O 1
ATOM 1303 N N . LEU A 1 163 ? 4.367 20.081 0.253 1.00 94.44 163 LEU A N 1
ATOM 1304 C CA . LEU A 1 163 ? 3.494 21.235 0.010 1.00 94.44 163 LEU A CA 1
ATOM 1305 C C . LEU A 1 163 ? 2.137 20.815 -0.568 1.00 94.44 163 LEU A C 1
ATOM 1307 O O . LEU A 1 163 ? 1.104 21.310 -0.118 1.00 94.44 163 LEU A O 1
ATOM 1311 N N . VAL A 1 164 ? 2.120 19.866 -1.508 1.00 93.12 164 VAL A N 1
ATOM 1312 C CA . VAL A 1 164 ? 0.875 19.300 -2.056 1.00 93.12 164 VAL A CA 1
ATOM 1313 C C . VAL A 1 164 ? 0.065 18.595 -0.962 1.00 93.12 164 VAL A C 1
ATOM 1315 O O . VAL A 1 164 ? -1.146 18.795 -0.870 1.00 93.12 164 VAL A O 1
ATOM 1318 N N . ILE A 1 165 ? 0.717 17.825 -0.084 1.00 92.44 165 ILE A N 1
ATOM 1319 C CA . ILE A 1 165 ? 0.066 17.167 1.059 1.00 92.44 165 ILE A CA 1
ATOM 1320 C C . ILE A 1 165 ? -0.556 18.200 2.003 1.00 92.44 165 ILE A C 1
ATOM 1322 O O . ILE A 1 165 ? -1.692 18.008 2.433 1.00 92.44 165 ILE A O 1
ATOM 1326 N N . VAL A 1 166 ? 0.145 19.299 2.303 1.00 93.44 166 VAL A N 1
ATOM 1327 C CA . VAL A 1 166 ? -0.390 20.388 3.137 1.00 93.44 166 VAL A CA 1
ATOM 1328 C C . VAL A 1 166 ? -1.578 21.060 2.456 1.00 93.44 166 VAL A C 1
ATOM 1330 O O . VAL A 1 166 ? -2.626 21.209 3.083 1.00 93.44 166 VAL A O 1
ATOM 1333 N N . ALA A 1 167 ? -1.458 21.400 1.172 1.00 92.88 167 ALA A N 1
ATOM 1334 C CA . ALA A 1 167 ? -2.536 22.020 0.409 1.00 92.88 167 ALA A CA 1
ATOM 1335 C C . ALA A 1 167 ? -3.802 21.147 0.405 1.00 92.88 167 ALA A C 1
ATOM 1337 O O . ALA A 1 167 ? -4.901 21.650 0.634 1.00 92.88 167 ALA A O 1
ATOM 1338 N N . ILE A 1 168 ? -3.653 19.830 0.223 1.00 91.81 168 ILE A N 1
ATOM 1339 C CA . ILE A 1 168 ? -4.768 18.878 0.271 1.00 91.81 168 ILE A CA 1
ATOM 1340 C C . ILE A 1 168 ? -5.289 18.711 1.706 1.00 91.81 168 ILE A C 1
ATOM 1342 O O . ILE A 1 168 ? -6.497 18.762 1.923 1.00 91.81 168 ILE A O 1
ATOM 1346 N N . GLY A 1 169 ? -4.423 18.528 2.702 1.00 88.12 169 GLY A N 1
ATOM 1347 C CA . GLY A 1 169 ? -4.827 18.219 4.079 1.00 88.12 169 GLY A CA 1
ATOM 1348 C C . GLY A 1 169 ? -5.424 19.396 4.861 1.00 88.12 169 GLY A C 1
ATOM 1349 O O . GLY A 1 169 ? -6.215 19.180 5.775 1.00 88.12 169 GLY A O 1
ATOM 1350 N N . VAL A 1 170 ? -5.130 20.644 4.480 1.00 90.12 170 VAL A N 1
ATOM 1351 C CA . VAL A 1 170 ? -5.778 21.848 5.048 1.00 90.12 170 VAL A CA 1
ATOM 1352 C C . VAL A 1 170 ? -7.235 21.984 4.582 1.00 90.12 170 VAL A C 1
ATOM 1354 O O . VAL A 1 170 ? -8.050 22.661 5.217 1.00 90.12 170 VAL A O 1
ATOM 1357 N N . THR A 1 171 ? -7.602 21.334 3.476 1.00 90.00 171 THR A N 1
ATOM 1358 C CA . THR A 1 171 ? -8.959 21.426 2.927 1.00 90.00 171 THR A CA 1
ATOM 1359 C C . THR A 1 171 ? -9.972 20.614 3.752 1.00 90.00 171 THR A C 1
ATOM 1361 O O . THR A 1 171 ? -9.690 20.077 4.825 1.00 90.00 171 THR A O 1
ATOM 1364 N N . ARG A 1 172 ? -11.228 20.547 3.296 1.00 88.75 172 ARG A N 1
ATOM 1365 C CA . ARG A 1 172 ? -12.251 19.718 3.952 1.00 88.75 172 ARG A CA 1
ATOM 1366 C C . ARG A 1 172 ? -12.030 18.245 3.611 1.00 88.75 172 ARG A C 1
ATOM 1368 O O . ARG A 1 172 ? -11.667 17.923 2.487 1.00 88.75 172 ARG A O 1
ATOM 1375 N N . PHE A 1 173 ? -12.412 17.348 4.521 1.00 88.12 173 PHE A N 1
ATOM 1376 C CA . PHE A 1 173 ? -12.366 15.896 4.291 1.00 88.12 173 PHE A CA 1
ATOM 1377 C C . PHE A 1 173 ? -13.042 15.455 2.976 1.00 88.12 173 PHE A C 1
ATOM 1379 O O . PHE A 1 173 ? -12.591 14.519 2.322 1.00 88.12 173 PHE A O 1
ATOM 1386 N N . THR A 1 174 ? -14.094 16.159 2.539 1.00 88.94 174 THR A N 1
ATOM 1387 C CA . THR A 1 174 ? -14.757 15.916 1.248 1.00 88.94 174 THR A CA 1
ATOM 1388 C C . THR A 1 174 ? -13.795 16.010 0.060 1.00 88.94 174 THR A C 1
ATOM 1390 O O . THR A 1 174 ? -13.884 15.199 -0.854 1.00 88.94 174 THR A O 1
ATOM 1393 N N . VAL A 1 175 ? -12.847 16.950 0.082 1.00 89.19 175 VAL A N 1
ATOM 1394 C CA . VAL A 1 175 ? -11.841 17.111 -0.976 1.00 89.19 175 VAL A CA 1
ATOM 1395 C C . VAL A 1 175 ? -10.895 15.916 -0.988 1.00 89.19 175 VAL A C 1
ATOM 1397 O O . VAL A 1 175 ? -10.672 15.343 -2.046 1.00 89.19 175 VAL A O 1
ATOM 1400 N N . VAL A 1 176 ? -10.422 15.464 0.177 1.00 88.94 176 VAL A N 1
ATOM 1401 C CA . VAL A 1 176 ? -9.574 14.261 0.279 1.00 88.94 176 VAL A CA 1
ATOM 1402 C C . VAL A 1 176 ? -10.283 13.032 -0.287 1.00 88.94 176 VAL A C 1
ATOM 1404 O O . VAL A 1 176 ? -9.675 12.262 -1.025 1.00 88.94 176 VAL A O 1
ATOM 1407 N N . ARG A 1 177 ? -11.586 12.872 -0.019 1.00 90.00 177 ARG A N 1
ATOM 1408 C CA . ARG A 1 177 ? -12.389 11.792 -0.617 1.00 90.00 177 ARG A CA 1
ATOM 1409 C C . ARG A 1 177 ? -12.421 11.872 -2.142 1.00 90.00 177 ARG A C 1
ATOM 1411 O O . ARG A 1 177 ? -12.258 10.843 -2.791 1.00 90.00 177 ARG A O 1
ATOM 1418 N N . TYR A 1 178 ? -12.622 13.066 -2.703 1.00 91.31 178 TYR A N 1
ATOM 1419 C CA . TYR A 1 178 ? -12.597 13.254 -4.153 1.00 91.31 178 TYR A CA 1
ATOM 1420 C C . TYR A 1 178 ? -11.213 12.984 -4.737 1.00 91.31 178 TYR A C 1
ATOM 1422 O O . TYR A 1 178 ? -11.128 12.282 -5.734 1.00 91.31 178 TYR A O 1
ATOM 1430 N N . VAL A 1 179 ? -10.136 13.447 -4.096 1.00 90.25 179 VAL A N 1
ATOM 1431 C CA . VAL A 1 179 ? -8.759 13.167 -4.532 1.00 90.25 179 VAL A CA 1
ATOM 1432 C C . VAL A 1 179 ? -8.501 11.662 -4.575 1.00 90.25 179 VAL A C 1
ATOM 1434 O O . VAL A 1 179 ? -8.045 11.161 -5.597 1.00 90.25 179 VAL A O 1
ATOM 1437 N N . VAL A 1 180 ? -8.853 10.918 -3.521 1.00 90.06 180 VAL A N 1
ATOM 1438 C CA . VAL A 1 180 ? -8.689 9.453 -3.494 1.00 90.06 180 VAL A CA 1
ATOM 1439 C C . VAL A 1 180 ? -9.496 8.781 -4.606 1.00 90.06 180 VAL A C 1
ATOM 1441 O O . VAL A 1 180 ? -8.971 7.913 -5.300 1.00 90.06 180 VAL A O 1
ATOM 1444 N N . ALA A 1 181 ? -10.750 9.193 -4.809 1.00 91.06 181 ALA A N 1
ATOM 1445 C CA . ALA A 1 181 ? -11.600 8.639 -5.860 1.00 91.06 181 ALA A CA 1
ATOM 1446 C C . ALA A 1 181 ? -11.053 8.935 -7.266 1.00 91.06 181 ALA A C 1
ATOM 1448 O O . ALA A 1 181 ? -11.025 8.043 -8.109 1.00 91.06 181 ALA A O 1
ATOM 1449 N N . ILE A 1 182 ? -10.581 10.161 -7.503 1.00 91.50 182 ILE A N 1
ATOM 1450 C CA . ILE A 1 182 ? -9.990 10.597 -8.771 1.00 91.50 182 ILE A CA 1
ATOM 1451 C C . ILE A 1 182 ? -8.701 9.822 -9.050 1.00 91.50 182 ILE A C 1
ATOM 1453 O O . ILE A 1 182 ? -8.558 9.260 -10.131 1.00 91.50 182 ILE A O 1
ATOM 1457 N N . VAL A 1 183 ? -7.792 9.732 -8.075 1.00 91.44 183 VAL A N 1
ATOM 1458 C CA . VAL A 1 183 ? -6.540 8.971 -8.210 1.00 91.44 183 VAL A CA 1
ATOM 1459 C C . VAL A 1 183 ? -6.831 7.502 -8.512 1.00 91.44 183 VAL A C 1
ATOM 1461 O O . VAL A 1 183 ? -6.226 6.937 -9.419 1.00 91.44 183 VAL A O 1
ATOM 1464 N N . PHE A 1 184 ? -7.792 6.896 -7.810 1.00 90.25 184 PHE A N 1
ATOM 1465 C CA . PHE A 1 184 ? -8.197 5.515 -8.064 1.00 90.25 184 PHE A CA 1
ATOM 1466 C C . PHE A 1 184 ? -8.824 5.333 -9.454 1.00 90.25 184 PHE A C 1
ATOM 1468 O O . PHE A 1 184 ? -8.510 4.358 -10.137 1.00 90.25 184 PHE A O 1
ATOM 1475 N N . ALA A 1 185 ? -9.669 6.265 -9.903 1.00 92.12 185 ALA A N 1
ATOM 1476 C CA . ALA A 1 185 ? -10.274 6.224 -11.231 1.00 92.12 185 ALA A CA 1
ATOM 1477 C C . ALA A 1 185 ? -9.216 6.356 -12.337 1.00 92.12 185 ALA A C 1
ATOM 1479 O O . ALA A 1 185 ? -9.186 5.527 -13.242 1.00 92.12 185 ALA A O 1
ATOM 1480 N N . PHE A 1 186 ? -8.305 7.331 -12.233 1.00 91.94 186 PHE A N 1
ATOM 1481 C CA . PHE A 1 186 ? -7.198 7.493 -13.180 1.00 91.94 186 PHE A CA 1
ATOM 1482 C C . PHE A 1 186 ? -6.292 6.266 -13.211 1.00 91.94 186 PHE A C 1
ATOM 1484 O O . PHE A 1 186 ? -6.003 5.756 -14.291 1.00 91.94 186 PHE A O 1
ATOM 1491 N N . TYR A 1 187 ? -5.899 5.754 -12.041 1.00 91.75 187 TYR A N 1
ATOM 1492 C CA . TYR A 1 187 ? -5.134 4.514 -11.946 1.00 91.75 187 TYR A CA 1
ATOM 1493 C C . TYR A 1 187 ? -5.859 3.363 -12.648 1.00 91.75 187 TYR A C 1
ATOM 1495 O O . TYR A 1 187 ? -5.259 2.688 -13.475 1.00 91.75 187 TYR A O 1
ATOM 1503 N N . SER A 1 188 ? -7.153 3.173 -12.376 1.00 91.38 188 SER A N 1
ATOM 1504 C CA . SER A 1 188 ? -7.944 2.082 -12.953 1.00 91.38 188 SER A CA 1
ATOM 1505 C C . SER A 1 188 ? -8.053 2.195 -14.473 1.00 91.38 188 SER A C 1
ATOM 1507 O O . SER A 1 188 ? -7.859 1.206 -15.171 1.00 91.38 188 SER A O 1
ATOM 1509 N N . VAL A 1 189 ? -8.323 3.395 -14.995 1.00 93.00 189 VAL A N 1
ATOM 1510 C CA . VAL A 1 189 ? -8.432 3.640 -16.440 1.00 93.00 189 VAL A CA 1
ATOM 1511 C C . VAL A 1 189 ? -7.103 3.369 -17.136 1.00 93.00 189 VAL A C 1
ATOM 1513 O O . VAL A 1 189 ? -7.077 2.625 -18.113 1.00 93.00 189 VAL A O 1
ATOM 1516 N N . ILE A 1 190 ? -5.998 3.917 -16.619 1.00 91.19 190 ILE A N 1
ATOM 1517 C CA . ILE A 1 190 ? -4.667 3.695 -17.198 1.00 91.19 190 ILE A CA 1
ATOM 1518 C C . ILE A 1 190 ? -4.306 2.212 -17.115 1.00 91.19 190 ILE A C 1
ATOM 1520 O O . ILE A 1 190 ? -3.918 1.613 -18.114 1.00 91.19 190 ILE A O 1
ATOM 1524 N N . PHE A 1 191 ? -4.482 1.601 -15.944 1.00 89.50 191 PHE A N 1
ATOM 1525 C CA . PHE A 1 191 ? -4.139 0.206 -15.719 1.00 89.50 191 PHE A CA 1
ATOM 1526 C C . PHE A 1 191 ? -4.928 -0.733 -16.633 1.00 89.50 191 PHE A C 1
ATOM 1528 O O . PHE A 1 191 ? -4.338 -1.666 -17.160 1.00 89.50 191 PHE A O 1
ATOM 1535 N N . LEU A 1 192 ? -6.220 -0.489 -16.871 1.00 91.06 192 LEU A N 1
ATOM 1536 C CA . LEU A 1 192 ? -7.025 -1.277 -17.811 1.00 91.06 192 LEU A CA 1
ATOM 1537 C C . LEU A 1 192 ? -6.654 -1.001 -19.275 1.00 91.06 192 LEU A C 1
ATOM 1539 O O . LEU A 1 192 ? -6.624 -1.927 -20.081 1.00 91.06 192 LEU A O 1
ATOM 1543 N N . ALA A 1 193 ? -6.320 0.242 -19.630 1.00 90.81 193 ALA A N 1
ATOM 1544 C CA . ALA A 1 193 ? -5.869 0.578 -20.980 1.00 90.81 193 ALA A CA 1
ATOM 1545 C C . ALA A 1 193 ? -4.555 -0.135 -21.351 1.00 90.81 193 ALA A C 1
ATOM 1547 O O . ALA A 1 193 ? -4.355 -0.482 -22.516 1.00 90.81 193 ALA A O 1
ATOM 1548 N N . MET A 1 194 ? -3.697 -0.434 -20.364 1.00 88.50 194 MET A N 1
ATOM 1549 C CA . MET A 1 194 ? -2.449 -1.178 -20.576 1.00 88.50 194 MET A CA 1
ATOM 1550 C C . MET A 1 194 ? -2.657 -2.602 -21.118 1.00 88.50 194 MET A C 1
ATOM 1552 O O . MET A 1 194 ? -1.719 -3.159 -21.686 1.00 88.50 194 MET A O 1
ATOM 1556 N N . VAL A 1 195 ? -3.865 -3.178 -21.060 1.00 87.62 195 VAL A N 1
ATOM 1557 C CA . VAL A 1 195 ? -4.146 -4.474 -21.704 1.00 87.62 195 VAL A CA 1
ATOM 1558 C C . VAL A 1 195 ? -3.808 -4.437 -23.194 1.00 87.62 195 VAL A C 1
ATOM 1560 O O . VAL A 1 195 ? -3.275 -5.412 -23.716 1.00 87.62 195 VAL A O 1
ATOM 1563 N N . ILE A 1 196 ? -4.046 -3.310 -23.870 1.00 86.62 196 ILE A N 1
ATOM 1564 C CA . ILE A 1 196 ? -3.835 -3.160 -25.315 1.00 86.62 196 ILE A CA 1
ATOM 1565 C C . ILE A 1 196 ? -2.357 -3.361 -25.701 1.00 86.62 196 ILE A C 1
ATOM 1567 O O . ILE A 1 196 ? -2.071 -4.275 -26.485 1.00 86.62 196 ILE A O 1
ATOM 1571 N N . PRO A 1 197 ? -1.391 -2.573 -25.175 1.00 85.56 197 PRO A N 1
ATOM 1572 C CA . PRO A 1 197 ? 0.012 -2.762 -25.521 1.00 85.56 197 PRO A CA 1
ATOM 1573 C C . PRO A 1 197 ? 0.537 -4.136 -25.087 1.00 85.56 197 PRO A C 1
ATOM 1575 O O . PRO A 1 197 ? 1.237 -4.762 -25.881 1.00 85.56 197 PRO A O 1
ATOM 1578 N N . PHE A 1 198 ? 0.155 -4.653 -23.912 1.00 83.06 198 PHE A N 1
ATOM 1579 C CA . PHE A 1 198 ? 0.602 -5.976 -23.451 1.00 83.06 198 PHE A CA 1
ATOM 1580 C C . PHE A 1 198 ? 0.061 -7.123 -24.308 1.00 83.06 198 PHE A C 1
ATOM 1582 O O . PHE A 1 198 ? 0.799 -8.059 -24.613 1.00 83.06 198 PHE A O 1
ATOM 1589 N N . PHE A 1 199 ? -1.192 -7.052 -24.757 1.00 81.94 199 PHE A N 1
ATOM 1590 C CA . PHE A 1 199 ? -1.741 -8.041 -25.681 1.00 81.94 199 PHE A CA 1
ATOM 1591 C C . PHE A 1 199 ? -0.992 -8.009 -27.015 1.00 81.94 199 PHE A C 1
ATOM 1593 O O . PHE A 1 199 ? -0.605 -9.049 -27.530 1.00 81.94 199 PHE A O 1
ATOM 1600 N N . SER A 1 200 ? -0.682 -6.811 -27.523 1.00 80.88 200 SER A N 1
ATOM 1601 C CA . SER A 1 200 ? 0.091 -6.641 -28.760 1.00 80.88 200 SER A CA 1
ATOM 1602 C C . SER A 1 200 ? 1.560 -7.087 -28.668 1.00 80.88 200 SER A C 1
ATOM 1604 O O . SER A 1 200 ? 2.254 -7.106 -29.686 1.00 80.88 200 SER A O 1
ATOM 1606 N N . MET A 1 201 ? 2.071 -7.337 -27.458 1.00 74.06 201 MET A N 1
ATOM 1607 C CA . MET A 1 201 ? 3.404 -7.907 -27.224 1.00 74.06 201 MET A CA 1
ATOM 1608 C C . MET A 1 201 ? 3.395 -9.431 -27.204 1.00 74.06 201 MET A C 1
ATOM 1610 O O . MET A 1 201 ? 4.443 -10.043 -27.389 1.00 74.06 201 MET A O 1
ATOM 1614 N N . SER A 1 202 ? 2.237 -10.033 -26.944 1.00 72.25 202 SER A N 1
ATOM 1615 C CA . SER A 1 202 ? 2.091 -11.476 -26.947 1.00 72.25 202 SER A CA 1
ATOM 1616 C C . SER A 1 202 ? 1.827 -11.961 -28.366 1.00 72.25 202 SER A C 1
ATOM 1618 O O . SER A 1 202 ? 0.839 -11.574 -28.984 1.00 72.25 202 SER A O 1
ATOM 1620 N N . ASP A 1 203 ? 2.694 -12.837 -28.872 1.00 69.31 203 ASP A N 1
ATOM 1621 C CA . ASP A 1 203 ? 2.550 -13.395 -30.220 1.00 69.31 203 ASP A CA 1
ATOM 1622 C C . ASP A 1 203 ? 1.295 -14.298 -30.336 1.00 69.31 203 ASP A C 1
ATOM 1624 O O . ASP A 1 203 ? 0.730 -14.447 -31.418 1.00 69.31 203 ASP A O 1
ATOM 1628 N N . SER A 1 204 ? 0.811 -14.883 -29.224 1.00 72.38 204 SER A N 1
ATOM 1629 C CA . SER A 1 204 ? -0.474 -15.604 -29.158 1.00 72.38 204 SER A CA 1
ATOM 1630 C C . SER A 1 204 ? -0.965 -15.852 -27.720 1.00 72.38 204 SER A C 1
ATOM 1632 O O . SER A 1 204 ? -0.177 -16.061 -26.795 1.00 72.38 204 SER A O 1
ATOM 1634 N N . ILE A 1 205 ? -2.291 -15.942 -27.533 1.00 75.75 205 ILE A N 1
ATOM 1635 C CA . ILE A 1 205 ? -2.904 -16.381 -26.260 1.00 75.75 205 ILE A CA 1
ATOM 1636 C C . ILE A 1 205 ? -2.451 -17.805 -25.895 1.00 75.75 205 ILE A C 1
ATOM 1638 O O . ILE A 1 205 ? -2.242 -18.102 -24.718 1.00 75.75 205 ILE A O 1
ATOM 1642 N N . SER A 1 206 ? -2.252 -18.685 -26.884 1.00 76.94 206 SER A N 1
ATOM 1643 C CA . SER A 1 206 ? -1.808 -20.062 -26.641 1.00 76.94 206 SER A CA 1
ATOM 1644 C C . SER A 1 206 ? -0.412 -20.122 -26.022 1.00 76.94 206 SER A C 1
ATOM 1646 O O . SER A 1 206 ? -0.211 -20.916 -25.108 1.00 76.94 206 SER A O 1
ATOM 1648 N N . SER A 1 207 ? 0.524 -19.258 -26.438 1.00 72.56 207 SER A N 1
ATOM 1649 C CA . SER A 1 207 ? 1.861 -19.191 -25.821 1.00 72.56 207 SER A CA 1
ATOM 1650 C C . SER A 1 207 ? 1.797 -18.745 -24.355 1.00 72.56 207 SER A C 1
ATOM 1652 O O . SER A 1 207 ? 2.482 -19.290 -23.485 1.00 72.56 207 SER A O 1
ATOM 1654 N N . MET A 1 208 ? 0.906 -17.801 -24.039 1.00 71.50 208 MET A N 1
ATOM 1655 C CA . MET A 1 208 ? 0.698 -17.358 -22.658 1.00 71.50 208 MET A CA 1
ATOM 1656 C C . MET A 1 208 ? 0.095 -18.452 -21.783 1.00 71.50 208 MET A C 1
ATOM 1658 O O . MET A 1 208 ? 0.547 -18.659 -20.659 1.00 71.50 208 MET A O 1
ATOM 1662 N N . MET A 1 209 ? -0.916 -19.162 -22.293 1.00 77.00 209 MET A N 1
ATOM 1663 C CA . MET A 1 209 ? -1.520 -20.287 -21.576 1.00 77.00 209 MET A CA 1
ATOM 1664 C C . MET A 1 209 ? -0.517 -21.420 -21.383 1.00 77.00 209 MET A C 1
ATOM 1666 O O . MET A 1 209 ? -0.461 -21.999 -20.303 1.00 77.00 209 MET A O 1
ATOM 1670 N N . HIS A 1 210 ? 0.333 -21.681 -22.376 1.00 77.81 210 HIS A N 1
ATOM 1671 C CA . HIS A 1 210 ? 1.423 -22.641 -22.248 1.00 77.81 210 HIS A CA 1
ATOM 1672 C C . HIS A 1 210 ? 2.441 -22.212 -21.180 1.00 77.81 210 HIS A C 1
ATOM 1674 O O . HIS A 1 210 ? 2.846 -23.027 -20.356 1.00 77.81 210 HIS A O 1
ATOM 1680 N N . SER A 1 211 ? 2.825 -20.933 -21.141 1.00 73.56 211 SER A N 1
ATOM 1681 C CA . SER A 1 211 ? 3.729 -20.397 -20.112 1.00 73.56 211 SER A CA 1
ATOM 1682 C C . SER A 1 211 ? 3.122 -20.503 -18.710 1.00 73.56 211 SER A C 1
ATOM 1684 O O . SER A 1 211 ? 3.806 -20.883 -17.763 1.00 73.56 211 SER A O 1
ATOM 1686 N N . LEU A 1 212 ? 1.818 -20.235 -18.577 1.00 76.44 212 LEU A N 1
ATOM 1687 C CA . LEU A 1 212 ? 1.088 -20.404 -17.322 1.00 76.44 212 LEU A CA 1
ATOM 1688 C C . LEU A 1 212 ? 1.017 -21.876 -16.894 1.00 76.44 212 LEU A C 1
ATOM 1690 O O . LEU A 1 212 ? 1.182 -22.170 -15.713 1.00 76.44 212 LEU A O 1
ATOM 1694 N N . LEU A 1 213 ? 0.793 -22.795 -17.837 1.00 78.44 213 LEU A N 1
ATOM 1695 C CA . LEU A 1 213 ? 0.775 -24.235 -17.575 1.00 78.44 213 LEU A CA 1
ATOM 1696 C C . LEU A 1 213 ? 2.145 -24.739 -17.112 1.00 78.44 213 LEU A C 1
ATOM 1698 O O . LEU A 1 213 ? 2.198 -25.451 -16.117 1.00 78.44 213 LEU A O 1
ATOM 1702 N N . ILE A 1 214 ? 3.240 -24.315 -17.757 1.00 74.00 214 ILE A N 1
ATOM 1703 C CA . ILE A 1 214 ? 4.606 -24.642 -17.304 1.00 74.00 214 ILE A CA 1
ATOM 1704 C C . ILE A 1 214 ? 4.850 -24.094 -15.892 1.00 74.00 214 ILE A C 1
ATOM 1706 O O . ILE A 1 214 ? 5.398 -24.791 -15.044 1.00 74.00 214 ILE A O 1
ATOM 1710 N N . ALA A 1 215 ? 4.440 -22.851 -15.627 1.00 71.25 215 ALA A N 1
ATOM 1711 C CA . ALA A 1 215 ? 4.642 -22.214 -14.328 1.00 71.25 215 ALA A CA 1
ATOM 1712 C C . ALA A 1 215 ? 3.775 -22.821 -13.207 1.00 71.25 215 ALA A C 1
ATOM 1714 O O . ALA A 1 215 ? 4.010 -22.549 -12.029 1.00 71.25 215 ALA A O 1
ATOM 1715 N N . THR A 1 216 ? 2.759 -23.620 -13.547 1.00 76.50 216 THR A N 1
ATOM 1716 C CA . THR A 1 216 ? 1.845 -24.226 -12.577 1.00 76.50 216 THR A CA 1
ATOM 1717 C C . THR A 1 216 ? 2.287 -25.650 -12.260 1.00 76.50 216 THR A C 1
ATOM 1719 O O . THR A 1 216 ? 1.960 -26.585 -12.984 1.00 76.50 216 THR A O 1
ATOM 1722 N N . THR A 1 217 ? 2.976 -25.842 -11.136 1.00 80.50 217 THR A N 1
ATOM 1723 C CA . THR A 1 217 ? 3.324 -27.182 -10.648 1.00 80.50 217 THR A CA 1
ATOM 1724 C C . THR A 1 217 ? 2.295 -27.662 -9.616 1.00 80.50 217 THR A C 1
ATOM 1726 O O . THR A 1 217 ? 2.048 -26.965 -8.626 1.00 80.50 217 THR A O 1
ATOM 1729 N N . PRO A 1 218 ? 1.671 -28.843 -9.790 1.00 81.38 218 PRO A N 1
ATOM 1730 C CA . PRO A 1 218 ? 0.726 -29.380 -8.807 1.00 81.38 218 PRO A CA 1
ATOM 1731 C C . PRO A 1 218 ? 1.411 -29.716 -7.475 1.00 81.38 218 PRO A C 1
ATOM 1733 O O . PRO A 1 218 ? 0.783 -29.634 -6.424 1.00 81.38 218 PRO A O 1
ATOM 1736 N N . GLU A 1 219 ? 2.711 -30.013 -7.504 1.00 83.44 219 GLU A N 1
ATOM 1737 C CA . GLU A 1 219 ? 3.551 -30.261 -6.324 1.00 83.44 219 GLU A CA 1
ATOM 1738 C C . GLU A 1 219 ? 3.555 -29.073 -5.352 1.00 83.44 219 GLU A C 1
ATOM 1740 O O . GLU A 1 219 ? 3.532 -29.267 -4.136 1.00 83.44 219 GLU A O 1
ATOM 1745 N N . SER A 1 220 ? 3.446 -27.841 -5.869 1.00 81.38 220 SER A N 1
ATOM 1746 C CA . SER A 1 220 ? 3.378 -26.629 -5.045 1.00 81.38 220 SER A CA 1
ATOM 1747 C C . SER A 1 220 ? 2.171 -26.597 -4.095 1.00 81.38 220 SER A C 1
ATOM 1749 O O . SER A 1 220 ? 2.215 -25.877 -3.095 1.00 81.38 220 SER A O 1
ATOM 1751 N N . LEU A 1 221 ? 1.117 -27.388 -4.357 1.00 83.38 221 LEU A N 1
ATOM 1752 C CA . LEU A 1 221 ? -0.042 -27.540 -3.467 1.00 83.38 221 LEU A CA 1
ATOM 1753 C C . LEU A 1 221 ? 0.275 -28.322 -2.189 1.00 83.38 221 LEU A C 1
ATOM 1755 O O . LEU A 1 221 ? -0.484 -28.238 -1.229 1.00 83.38 221 LEU A O 1
ATOM 1759 N N . PHE A 1 222 ? 1.373 -29.072 -2.158 1.00 85.75 222 PHE A N 1
ATOM 1760 C CA . PHE A 1 222 ? 1.795 -29.838 -0.985 1.00 85.75 222 PHE A CA 1
ATOM 1761 C C . PHE A 1 222 ? 2.939 -29.155 -0.225 1.00 85.75 222 PHE A C 1
ATOM 1763 O O . PHE A 1 222 ? 3.300 -29.574 0.875 1.00 85.75 222 PHE A O 1
ATOM 1770 N N . GLU A 1 223 ? 3.483 -28.063 -0.764 1.00 84.94 223 GLU A N 1
ATOM 1771 C CA . GLU A 1 223 ? 4.550 -27.303 -0.126 1.00 84.94 223 GLU A CA 1
ATOM 1772 C C . GLU A 1 223 ? 4.007 -26.252 0.851 1.00 84.94 223 GLU A C 1
ATOM 1774 O O . GLU A 1 223 ? 3.355 -25.279 0.465 1.00 84.94 223 GLU A O 1
ATOM 1779 N N . PHE A 1 224 ? 4.379 -26.370 2.130 1.00 81.94 224 PHE A N 1
ATOM 1780 C CA . PHE A 1 224 ? 4.063 -25.366 3.158 1.00 81.94 224 PHE A CA 1
ATOM 1781 C C . PHE A 1 224 ? 4.521 -23.950 2.765 1.00 81.94 224 PHE A C 1
ATOM 1783 O O . PHE A 1 224 ? 3.834 -22.959 3.027 1.00 81.94 224 PHE A O 1
ATOM 1790 N N . LYS A 1 225 ? 5.668 -23.857 2.080 1.00 81.69 225 LYS A N 1
ATOM 1791 C CA . LYS A 1 225 ? 6.242 -22.605 1.579 1.00 81.69 225 LYS A CA 1
ATOM 1792 C C . LYS A 1 225 ? 5.244 -21.842 0.695 1.00 81.69 225 LYS A C 1
ATOM 1794 O O . LYS A 1 225 ? 5.079 -20.636 0.870 1.00 81.69 225 LYS A O 1
ATOM 1799 N N . THR A 1 226 ? 4.510 -22.530 -0.179 1.00 83.94 226 THR A N 1
ATOM 1800 C CA . THR A 1 226 ? 3.501 -21.924 -1.061 1.00 83.94 226 THR A CA 1
ATOM 1801 C C . THR A 1 226 ? 2.357 -21.288 -0.275 1.00 83.94 226 THR A C 1
ATOM 1803 O O . THR A 1 226 ? 1.968 -20.156 -0.563 1.00 83.94 226 THR A O 1
ATOM 1806 N N . TYR A 1 227 ? 1.846 -21.974 0.753 1.00 85.25 227 TYR A N 1
ATOM 1807 C CA . TYR A 1 227 ? 0.783 -21.457 1.626 1.00 85.25 227 TYR A CA 1
ATOM 1808 C C . TYR A 1 227 ? 1.240 -20.212 2.378 1.00 85.25 227 TYR A C 1
ATOM 1810 O O . TYR A 1 227 ? 0.512 -19.220 2.446 1.00 85.25 227 TYR A O 1
ATOM 1818 N N . PHE A 1 228 ? 2.470 -20.244 2.883 1.00 82.75 228 PHE A N 1
ATOM 1819 C CA . PHE A 1 228 ? 3.078 -19.125 3.580 1.00 82.75 228 PHE A CA 1
ATOM 1820 C C . PHE A 1 228 ? 3.195 -17.875 2.694 1.00 82.75 228 PHE A C 1
ATOM 1822 O O . PHE A 1 228 ? 2.719 -16.805 3.079 1.00 82.75 228 PHE A O 1
ATOM 1829 N N . TYR A 1 229 ? 3.760 -17.994 1.486 1.00 83.62 229 TYR A N 1
ATOM 1830 C CA . TYR A 1 229 ? 3.861 -16.858 0.561 1.00 83.62 229 TYR A CA 1
ATOM 1831 C C . TYR A 1 229 ? 2.495 -16.394 0.058 1.00 83.62 229 TYR A C 1
ATOM 1833 O O . TYR A 1 229 ? 2.258 -15.190 -0.031 1.00 83.62 229 TYR A O 1
ATOM 1841 N N . ALA A 1 230 ? 1.573 -17.316 -0.227 1.00 87.31 230 ALA A N 1
ATOM 1842 C CA . ALA A 1 230 ? 0.217 -16.972 -0.639 1.00 87.31 230 ALA A CA 1
ATOM 1843 C C . ALA A 1 230 ? -0.500 -16.138 0.430 1.00 87.31 230 ALA A C 1
ATOM 1845 O O . ALA A 1 230 ? -1.121 -15.127 0.106 1.00 87.31 230 ALA A O 1
ATOM 1846 N N . LEU A 1 231 ? -0.362 -16.515 1.702 1.00 85.25 231 LEU A N 1
ATOM 1847 C CA . LEU A 1 231 ? -0.895 -15.757 2.825 1.00 85.25 231 LEU A CA 1
ATOM 1848 C C . LEU A 1 231 ? -0.210 -14.392 2.960 1.00 85.25 231 LEU A C 1
ATOM 1850 O O . LEU A 1 231 ? -0.895 -13.373 3.038 1.00 85.25 231 LEU A O 1
ATOM 1854 N N . LEU A 1 232 ? 1.126 -14.349 2.906 1.00 82.31 232 LEU A N 1
ATOM 1855 C CA . LEU A 1 232 ? 1.910 -13.110 2.936 1.00 82.31 232 LEU A CA 1
ATOM 1856 C C . LEU A 1 232 ? 1.430 -12.112 1.871 1.00 82.31 232 LEU A C 1
ATOM 1858 O O . LEU A 1 232 ? 1.241 -10.926 2.158 1.00 82.31 232 LEU A O 1
ATOM 1862 N N . HIS A 1 233 ? 1.214 -12.599 0.648 1.00 83.50 233 HIS A N 1
ATOM 1863 C CA . HIS A 1 233 ? 0.684 -11.809 -0.454 1.00 83.50 233 HIS A CA 1
ATOM 1864 C C . HIS A 1 233 ? -0.765 -11.398 -0.216 1.00 83.50 233 HIS A C 1
ATOM 1866 O O . HIS A 1 233 ? -1.070 -10.226 -0.414 1.00 83.50 233 HIS A O 1
ATOM 1872 N N . ALA A 1 234 ? -1.630 -12.301 0.257 1.00 87.56 234 ALA A N 1
ATOM 1873 C CA . ALA A 1 234 ? -3.033 -12.002 0.548 1.00 87.56 234 ALA A CA 1
ATOM 1874 C C . ALA A 1 234 ? -3.172 -10.860 1.563 1.00 87.56 234 ALA A C 1
ATOM 1876 O O . ALA A 1 234 ? -3.947 -9.930 1.341 1.00 87.56 234 ALA A O 1
ATOM 1877 N N . ILE A 1 235 ? -2.365 -10.875 2.627 1.00 84.12 235 ILE A N 1
ATOM 1878 C CA . ILE A 1 235 ? -2.345 -9.831 3.661 1.00 84.12 235 ILE A CA 1
ATOM 1879 C C . ILE A 1 235 ? -1.899 -8.490 3.069 1.00 84.12 235 ILE A C 1
ATOM 1881 O O . ILE A 1 235 ? -2.570 -7.472 3.251 1.00 84.12 235 ILE A O 1
ATOM 1885 N N . LYS A 1 236 ? -0.790 -8.491 2.315 1.00 81.31 236 LYS A N 1
ATOM 1886 C CA . LYS A 1 236 ? -0.247 -7.280 1.680 1.00 81.31 236 LYS A CA 1
ATOM 1887 C C . LYS A 1 236 ? -1.216 -6.682 0.659 1.00 81.31 236 LYS A C 1
ATOM 1889 O O . LYS A 1 236 ? -1.389 -5.466 0.649 1.00 81.31 236 LYS A O 1
ATOM 1894 N N . SER A 1 237 ? -1.854 -7.514 -0.167 1.00 82.75 237 SER A N 1
ATOM 1895 C CA . SER A 1 237 ? -2.838 -7.071 -1.161 1.00 82.75 237 SER A CA 1
ATOM 1896 C C . SER A 1 237 ? -4.160 -6.640 -0.531 1.00 82.75 237 SER A C 1
ATOM 1898 O O . SER A 1 237 ? -4.795 -5.719 -1.025 1.00 82.75 237 SER A O 1
ATOM 1900 N N . GLY A 1 238 ? -4.577 -7.281 0.566 1.00 79.69 238 GLY A N 1
ATOM 1901 C CA . GLY A 1 238 ? -5.816 -6.952 1.272 1.00 79.69 238 GLY A CA 1
ATOM 1902 C C . GLY A 1 238 ? -5.749 -5.643 2.058 1.00 79.69 238 GLY A C 1
ATOM 1903 O O . GLY A 1 238 ? -6.787 -5.109 2.433 1.00 79.69 238 GLY A O 1
ATOM 1904 N N . GLY A 1 239 ? -4.544 -5.115 2.300 1.00 75.69 239 GLY A N 1
ATOM 1905 C CA . GLY A 1 239 ? -4.344 -3.863 3.032 1.00 75.69 239 GLY A CA 1
ATOM 1906 C C . GLY A 1 239 ? -4.692 -3.949 4.522 1.00 75.69 239 GLY A C 1
ATOM 1907 O O . GLY A 1 239 ? -4.993 -2.922 5.131 1.00 75.69 239 GLY A O 1
ATOM 1908 N N . LEU A 1 240 ? -4.647 -5.154 5.100 1.00 80.31 240 LEU A N 1
ATOM 1909 C CA . LEU A 1 240 ? -4.905 -5.396 6.522 1.00 80.31 240 LEU A CA 1
ATOM 1910 C C . LEU A 1 240 ? -3.889 -4.698 7.429 1.00 80.31 240 LEU A C 1
ATOM 1912 O O . LEU A 1 240 ? -2.722 -4.533 7.066 1.00 80.31 240 LEU A O 1
ATOM 1916 N N . GLY A 1 241 ? -4.319 -4.334 8.638 1.00 67.81 241 GLY A N 1
ATOM 1917 C CA . GLY A 1 241 ? -3.449 -3.815 9.696 1.00 67.81 241 GLY A CA 1
ATOM 1918 C C . GLY A 1 241 ? -3.008 -2.374 9.501 1.00 67.81 241 GLY A C 1
ATOM 1919 O O . GLY A 1 241 ? -2.365 -1.796 10.375 1.00 67.81 241 GLY A O 1
ATOM 1920 N N . LEU A 1 242 ? -3.377 -1.760 8.378 1.00 69.06 242 LEU A N 1
ATOM 1921 C CA . LEU A 1 242 ? -3.081 -0.363 8.116 1.00 69.06 242 LEU A CA 1
ATOM 1922 C C . LEU A 1 242 ? -4.057 0.585 8.798 1.00 69.06 242 LEU A C 1
ATOM 1924 O O . LEU A 1 242 ? -3.753 1.766 8.891 1.00 69.06 242 LEU A O 1
ATOM 1928 N N . SER A 1 243 ? -5.216 0.104 9.265 1.00 75.19 243 SER A N 1
ATOM 1929 C CA . SER A 1 243 ? -6.297 0.889 9.893 1.00 75.19 243 SER A CA 1
ATOM 1930 C C . SER A 1 243 ? -6.755 2.139 9.130 1.00 75.19 243 SER A C 1
ATOM 1932 O O . SER A 1 243 ? -7.661 2.829 9.584 1.00 75.19 243 SER A O 1
ATOM 1934 N N . ALA A 1 244 ? -6.212 2.425 7.944 1.00 81.50 244 ALA A N 1
ATOM 1935 C CA . ALA A 1 244 ? -6.734 3.430 7.033 1.00 81.50 244 ALA A CA 1
ATOM 1936 C C . ALA A 1 244 ? -8.160 3.058 6.608 1.00 81.50 244 ALA A C 1
ATOM 1938 O O . ALA A 1 244 ? -9.009 3.940 6.529 1.00 81.50 244 ALA A O 1
ATOM 1939 N N . PHE A 1 245 ? -8.446 1.761 6.429 1.00 88.12 245 PHE A N 1
ATOM 1940 C CA . PHE A 1 245 ? -9.801 1.254 6.206 1.00 88.12 245 PHE A CA 1
ATOM 1941 C C . PHE A 1 245 ? -10.718 1.500 7.403 1.00 88.12 245 PHE A C 1
ATOM 1943 O O . PHE A 1 245 ? -11.819 2.004 7.205 1.00 88.12 245 PHE A O 1
ATOM 1950 N N . LEU A 1 246 ? -10.250 1.237 8.626 1.00 91.69 246 LEU A N 1
ATOM 1951 C CA . LEU A 1 246 ? -10.993 1.516 9.860 1.00 91.69 246 LEU A CA 1
ATOM 1952 C C . LEU A 1 246 ? -11.279 3.021 10.015 1.00 91.69 246 LEU A C 1
ATOM 1954 O O . LEU A 1 246 ? -12.415 3.440 10.233 1.00 91.69 246 LEU A O 1
ATOM 1958 N N . CYS A 1 247 ? -10.267 3.872 9.833 1.00 90.25 247 CYS A N 1
ATOM 1959 C CA . CYS A 1 247 ? -10.436 5.322 9.889 1.00 90.25 247 CYS A CA 1
ATOM 1960 C C . CYS A 1 247 ? -11.369 5.822 8.773 1.00 90.25 247 CYS A C 1
ATOM 1962 O O . CYS A 1 247 ? -12.231 6.658 9.038 1.00 90.25 247 CYS A O 1
ATOM 1964 N N . ALA A 1 248 ? -11.253 5.297 7.549 1.00 90.06 248 ALA A N 1
ATOM 1965 C CA . ALA A 1 248 ? -12.123 5.654 6.429 1.00 90.06 248 ALA A CA 1
ATOM 1966 C C . ALA A 1 248 ? -13.576 5.213 6.658 1.00 90.06 248 ALA A C 1
ATOM 1968 O O . ALA A 1 248 ? -14.501 5.983 6.384 1.00 90.06 248 ALA A O 1
ATOM 1969 N N . SER A 1 249 ? -13.795 4.004 7.184 1.00 92.19 249 SER A N 1
ATOM 1970 C CA . SER A 1 249 ? -15.136 3.495 7.477 1.00 92.19 249 SER A CA 1
ATOM 1971 C C . SER A 1 249 ? -15.805 4.262 8.614 1.00 92.19 249 SER A C 1
ATOM 1973 O O . SER A 1 249 ? -17.021 4.427 8.585 1.00 92.19 249 SER A O 1
ATOM 1975 N N . SER A 1 250 ? -15.032 4.862 9.525 1.00 93.75 250 SER A N 1
ATOM 1976 C CA . SER A 1 250 ? -15.560 5.736 10.583 1.00 93.75 250 SER A CA 1
ATOM 1977 C C . SER A 1 250 ? -16.265 7.004 10.092 1.00 93.75 250 SER A C 1
ATOM 1979 O O . SER A 1 250 ? -16.954 7.665 10.869 1.00 93.75 250 SER A O 1
ATOM 1981 N N . PHE A 1 251 ? -16.101 7.371 8.817 1.00 90.88 251 PHE A N 1
ATOM 1982 C CA . PHE A 1 251 ? -16.828 8.476 8.182 1.00 90.88 251 PHE A CA 1
ATOM 1983 C C . PHE A 1 251 ? -18.075 8.016 7.409 1.00 90.88 251 PHE A C 1
ATOM 1985 O O . PHE A 1 251 ? -18.755 8.843 6.798 1.00 90.88 251 PHE A O 1
ATOM 1992 N N . ARG A 1 252 ? -18.378 6.712 7.404 1.00 90.56 252 ARG A N 1
ATOM 1993 C CA . ARG A 1 252 ? -19.595 6.152 6.802 1.00 90.56 252 ARG A CA 1
ATOM 1994 C C . ARG A 1 252 ? -20.758 6.181 7.798 1.00 90.56 252 ARG A C 1
ATOM 1996 O O . ARG A 1 252 ? -20.578 6.314 9.011 1.00 90.56 252 ARG A O 1
ATOM 2003 N N . SER A 1 253 ? -21.976 6.068 7.273 1.00 88.62 253 SER A N 1
ATOM 2004 C CA . SER A 1 253 ? -23.169 5.874 8.099 1.00 88.62 253 SER A CA 1
ATOM 2005 C C . SER A 1 253 ? -23.129 4.503 8.781 1.00 88.62 253 SER A C 1
ATOM 2007 O O . SER A 1 253 ? -22.649 3.530 8.199 1.00 88.62 253 SER A O 1
ATOM 2009 N N . ARG A 1 254 ? -23.662 4.414 10.008 1.00 85.06 254 ARG A N 1
ATOM 2010 C CA . ARG A 1 254 ? -23.656 3.167 10.797 1.00 85.06 254 ARG A CA 1
ATOM 2011 C C . ARG A 1 254 ? -24.421 2.021 10.141 1.00 85.06 254 ARG A C 1
ATOM 2013 O O . ARG A 1 254 ? -24.003 0.885 10.286 1.00 85.06 254 ARG A O 1
ATOM 2020 N N . GLY A 1 255 ? -25.492 2.323 9.407 1.00 81.31 255 GLY A N 1
ATOM 2021 C CA . GLY A 1 255 ? -26.296 1.336 8.676 1.00 81.31 255 GLY A CA 1
ATOM 2022 C C . GLY A 1 255 ? -25.777 0.994 7.275 1.00 81.31 255 GLY A C 1
ATOM 2023 O O . GLY A 1 255 ? -26.473 0.329 6.516 1.00 81.31 255 GLY A O 1
ATOM 2024 N N . ALA A 1 256 ? -24.601 1.487 6.867 1.00 84.75 256 ALA A N 1
ATOM 2025 C CA . ALA A 1 256 ? -24.049 1.129 5.564 1.00 84.75 256 ALA A CA 1
ATOM 2026 C C . ALA A 1 256 ? -23.618 -0.347 5.541 1.00 84.75 256 ALA A C 1
ATOM 2028 O O . ALA A 1 256 ? -23.111 -0.876 6.522 1.00 84.75 256 ALA A O 1
ATOM 2029 N N . ASN A 1 257 ? -23.734 -1.016 4.396 1.00 86.88 257 ASN A N 1
ATOM 2030 C CA . ASN A 1 257 ? -23.316 -2.412 4.292 1.00 86.88 257 ASN A CA 1
ATOM 2031 C C . ASN A 1 257 ? -21.772 -2.516 4.239 1.00 86.88 257 ASN A C 1
ATOM 2033 O O . ASN A 1 257 ? -21.168 -2.343 3.174 1.00 86.88 257 ASN A O 1
ATOM 2037 N N . SER A 1 258 ? -21.122 -2.741 5.391 1.00 88.75 258 SER A N 1
ATOM 2038 C CA . SER A 1 258 ? -19.663 -2.929 5.477 1.00 88.75 258 SER A CA 1
ATOM 2039 C C . SER A 1 258 ? -19.219 -4.244 4.839 1.00 88.75 258 SER A C 1
ATOM 2041 O O . SER A 1 258 ? -18.160 -4.279 4.220 1.00 88.75 258 SER A O 1
ATOM 2043 N N . PHE A 1 259 ? -20.047 -5.289 4.906 1.00 87.25 259 PHE A N 1
ATOM 2044 C CA . PHE A 1 259 ? -19.752 -6.608 4.347 1.00 87.25 259 PHE A CA 1
ATOM 2045 C C . PHE A 1 259 ? -19.637 -6.582 2.819 1.00 87.25 259 PHE A C 1
ATOM 2047 O O . PHE A 1 259 ? -18.648 -7.049 2.253 1.00 87.25 259 PHE A O 1
ATOM 2054 N N . LEU A 1 260 ? -20.592 -5.935 2.143 1.00 87.31 260 LEU A N 1
ATOM 2055 C CA . LEU A 1 260 ? -20.537 -5.714 0.697 1.00 87.31 260 LEU A CA 1
ATOM 2056 C C . LEU A 1 260 ? -19.295 -4.905 0.303 1.00 87.31 260 LEU A C 1
ATOM 2058 O O . LEU A 1 260 ? -18.650 -5.216 -0.695 1.00 87.31 260 LEU A O 1
ATOM 2062 N N . MET A 1 261 ? -18.929 -3.890 1.094 1.00 88.25 261 MET A N 1
ATOM 2063 C CA . MET A 1 261 ? -17.727 -3.091 0.839 1.00 88.25 261 MET A CA 1
ATOM 2064 C C . MET A 1 261 ? -16.449 -3.934 0.940 1.00 88.25 261 MET A C 1
ATOM 2066 O O . MET A 1 261 ? -15.568 -3.805 0.087 1.00 88.25 261 MET A O 1
ATOM 2070 N N . THR A 1 262 ? -16.350 -4.809 1.945 1.00 90.06 262 THR A N 1
ATOM 2071 C CA . THR A 1 262 ? -15.236 -5.756 2.078 1.00 90.06 262 THR A CA 1
ATOM 2072 C C . THR A 1 262 ? -15.136 -6.650 0.850 1.00 90.06 262 THR A C 1
ATOM 2074 O O . THR A 1 262 ? -14.064 -6.755 0.254 1.00 90.06 262 THR A O 1
ATOM 2077 N N . TYR A 1 263 ? -16.256 -7.246 0.434 1.00 87.81 263 TYR A N 1
ATOM 2078 C CA . TYR A 1 263 ? -16.287 -8.146 -0.714 1.00 87.81 263 TYR A CA 1
ATOM 2079 C C . TYR A 1 263 ? -15.880 -7.436 -2.008 1.00 87.81 263 TYR A C 1
ATOM 2081 O O . TYR A 1 263 ? -15.040 -7.943 -2.747 1.00 87.81 263 TYR A O 1
ATOM 2089 N N . MET A 1 264 ? -16.400 -6.228 -2.249 1.00 89.12 264 MET A N 1
ATOM 2090 C CA . MET A 1 264 ? -16.030 -5.426 -3.419 1.00 89.12 264 MET A CA 1
ATOM 2091 C C . MET A 1 264 ? -14.548 -5.047 -3.407 1.00 89.12 264 MET A C 1
ATOM 2093 O O . MET A 1 264 ? -13.889 -5.146 -4.436 1.00 89.12 264 MET A O 1
ATOM 2097 N N . THR A 1 265 ? -13.998 -4.678 -2.248 1.00 88.75 265 THR A N 1
ATOM 2098 C CA . THR A 1 265 ? -12.567 -4.357 -2.113 1.00 88.75 265 THR A CA 1
ATOM 2099 C C . THR A 1 265 ? -11.698 -5.566 -2.466 1.00 88.75 265 THR A C 1
ATOM 2101 O O . THR A 1 265 ? -10.731 -5.446 -3.216 1.00 88.75 265 THR A O 1
ATOM 2104 N N . ILE A 1 266 ? -12.069 -6.751 -1.978 1.00 89.25 266 ILE A N 1
ATOM 2105 C CA . ILE A 1 266 ? -11.356 -7.998 -2.269 1.00 89.25 266 ILE A CA 1
ATOM 2106 C C . ILE A 1 266 ? -11.484 -8.386 -3.738 1.00 89.25 266 ILE A C 1
ATOM 2108 O O . ILE A 1 266 ? -10.479 -8.712 -4.362 1.00 89.25 266 ILE A O 1
ATOM 2112 N N . LEU A 1 267 ? -12.688 -8.321 -4.306 1.00 88.62 267 LEU A N 1
ATOM 2113 C CA . LEU A 1 267 ? -12.937 -8.675 -5.701 1.00 88.62 267 LEU A CA 1
ATOM 2114 C C . LEU A 1 267 ? -12.155 -7.768 -6.654 1.00 88.62 267 LEU A C 1
ATOM 2116 O O . LEU A 1 267 ? -11.523 -8.257 -7.587 1.00 88.62 267 LEU A O 1
ATOM 2120 N N . VAL A 1 268 ? -12.137 -6.462 -6.379 1.00 88.94 268 VAL A N 1
ATOM 2121 C CA . VAL A 1 268 ? -11.339 -5.489 -7.129 1.00 88.94 268 VAL A CA 1
ATOM 2122 C C . VAL A 1 268 ? -9.848 -5.828 -7.032 1.00 88.94 268 VAL A C 1
ATOM 2124 O O . VAL A 1 268 ? -9.180 -5.909 -8.061 1.00 88.94 268 VAL A O 1
ATOM 2127 N N . ASN A 1 269 ? -9.329 -6.117 -5.835 1.00 87.12 269 ASN A N 1
ATOM 2128 C CA . ASN A 1 269 ? -7.927 -6.510 -5.659 1.00 87.12 269 ASN A CA 1
ATOM 2129 C C . ASN A 1 269 ? -7.575 -7.808 -6.401 1.00 87.12 269 ASN A C 1
ATOM 2131 O O . ASN A 1 269 ? -6.509 -7.896 -7.009 1.00 87.12 269 ASN A O 1
ATOM 2135 N N . VAL A 1 270 ? -8.467 -8.804 -6.392 1.00 88.12 270 VAL A N 1
ATOM 2136 C CA . VAL A 1 270 ? -8.288 -10.049 -7.155 1.00 88.12 270 VAL A CA 1
ATOM 2137 C C . VAL A 1 270 ? -8.255 -9.762 -8.652 1.00 88.12 270 VAL A C 1
ATOM 2139 O O . VAL A 1 270 ? -7.382 -10.284 -9.340 1.00 88.12 270 VAL A O 1
ATOM 2142 N N . LEU A 1 271 ? -9.159 -8.918 -9.153 1.00 89.25 271 LEU A N 1
ATOM 2143 C CA . LEU A 1 271 ? -9.217 -8.551 -10.566 1.00 89.25 271 LEU A CA 1
ATOM 2144 C C . LEU A 1 271 ? -7.925 -7.854 -11.016 1.00 89.25 271 LEU A C 1
ATOM 2146 O O . LEU A 1 271 ? -7.304 -8.286 -11.985 1.00 89.25 271 LEU A O 1
ATOM 2150 N N . PHE A 1 272 ? -7.476 -6.832 -10.279 1.00 88.19 272 PHE A N 1
ATOM 2151 C CA . PHE A 1 272 ? -6.199 -6.162 -10.545 1.00 88.19 272 PHE A CA 1
ATOM 2152 C C . PHE A 1 272 ? -5.012 -7.130 -10.452 1.00 88.19 272 PHE A C 1
ATOM 2154 O O . PHE A 1 272 ? -4.099 -7.065 -11.276 1.00 88.19 272 PHE A O 1
ATOM 2161 N N . GLY A 1 273 ? -5.035 -8.066 -9.498 1.00 87.19 273 GLY A N 1
ATOM 2162 C CA . GLY A 1 273 ? -4.027 -9.118 -9.367 1.00 87.19 273 GLY A CA 1
ATOM 2163 C C . GLY A 1 273 ? -3.974 -10.049 -10.580 1.00 87.19 273 GLY A C 1
ATOM 2164 O O . GLY A 1 273 ? -2.893 -10.302 -11.105 1.00 87.19 273 GLY A O 1
ATOM 2165 N N . LEU A 1 274 ? -5.126 -10.514 -11.073 1.00 86.19 274 LEU A N 1
ATOM 2166 C CA . LEU A 1 274 ? -5.209 -11.379 -12.256 1.00 86.19 274 LEU A CA 1
ATOM 2167 C C . LEU A 1 274 ? -4.697 -10.674 -13.513 1.00 86.19 274 LEU A C 1
ATOM 2169 O O . LEU A 1 274 ? -3.917 -11.252 -14.267 1.00 86.19 274 LEU A O 1
ATOM 2173 N N . ILE A 1 275 ? -5.085 -9.414 -13.711 1.00 88.44 275 ILE A N 1
ATOM 2174 C CA . ILE A 1 275 ? -4.613 -8.611 -14.844 1.00 88.44 275 ILE A CA 1
ATOM 2175 C C . ILE A 1 275 ? -3.101 -8.343 -14.727 1.00 88.44 275 ILE A C 1
ATOM 2177 O O . ILE A 1 275 ? -2.385 -8.423 -15.720 1.00 88.44 275 ILE A O 1
ATOM 2181 N N . SER A 1 276 ? -2.582 -8.105 -13.518 1.00 86.25 276 SER A N 1
ATOM 2182 C CA . SER A 1 276 ? -1.135 -7.935 -13.298 1.00 86.25 276 SER A CA 1
ATOM 2183 C C . SER A 1 276 ? -0.345 -9.200 -13.653 1.00 86.25 276 SER A C 1
ATOM 2185 O O . SER A 1 276 ? 0.715 -9.116 -14.268 1.00 86.25 276 SER A O 1
ATOM 2187 N N . VAL A 1 277 ? -0.869 -10.380 -13.304 1.00 84.00 277 VAL A N 1
ATOM 2188 C CA . VAL A 1 277 ? -0.276 -11.676 -13.686 1.00 84.00 277 VAL A CA 1
ATOM 2189 C C . VAL A 1 277 ? -0.314 -11.855 -15.200 1.00 84.00 277 VAL A C 1
ATOM 2191 O O . VAL A 1 277 ? 0.667 -12.301 -15.789 1.00 84.00 277 VAL A O 1
ATOM 2194 N N . PHE A 1 278 ? -1.414 -11.464 -15.843 1.00 84.12 278 PHE A N 1
ATOM 2195 C CA . PHE A 1 278 ? -1.516 -11.460 -17.297 1.00 84.12 278 PHE A CA 1
ATOM 2196 C 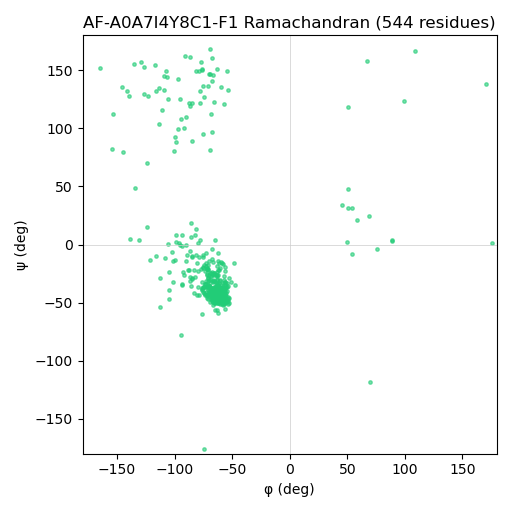C . PHE A 1 278 ? -0.431 -10.575 -17.940 1.00 84.12 278 PHE A C 1
ATOM 2198 O O . PHE A 1 278 ? 0.266 -11.041 -18.840 1.00 84.12 278 PHE A O 1
ATOM 2205 N N . TYR A 1 279 ? -0.203 -9.356 -17.435 1.00 85.31 279 TYR A N 1
ATOM 2206 C CA . TYR A 1 279 ? 0.888 -8.489 -17.909 1.00 85.31 279 TYR A CA 1
ATOM 2207 C C . TYR A 1 279 ? 2.257 -9.133 -17.727 1.00 85.31 279 TYR A C 1
ATOM 2209 O O . TYR A 1 279 ? 3.060 -9.140 -18.657 1.00 85.31 279 TYR A O 1
ATOM 2217 N N . PHE A 1 280 ? 2.504 -9.731 -16.563 1.00 80.44 280 PHE A N 1
ATOM 2218 C CA . PHE A 1 280 ? 3.750 -10.437 -16.284 1.00 80.44 280 PHE A CA 1
ATOM 2219 C C . PHE A 1 280 ? 4.017 -11.575 -17.283 1.00 80.44 280 PHE A C 1
ATOM 2221 O O . PHE A 1 280 ? 5.120 -11.685 -17.814 1.00 80.44 280 PHE A O 1
ATOM 2228 N N . LEU A 1 281 ? 2.997 -12.370 -17.616 1.00 80.44 281 LEU A N 1
ATOM 2229 C CA . LEU A 1 281 ? 3.115 -13.437 -18.614 1.00 80.44 281 LEU A CA 1
ATOM 2230 C C . LEU A 1 281 ? 3.374 -12.897 -20.027 1.00 80.44 281 LEU A C 1
ATOM 2232 O O . LEU A 1 281 ? 4.178 -13.483 -20.751 1.00 80.44 281 LEU A O 1
ATOM 2236 N N . CYS A 1 282 ? 2.742 -11.782 -20.418 1.00 80.25 282 CYS A N 1
ATOM 2237 C CA . CYS A 1 282 ? 3.042 -11.116 -21.691 1.00 80.25 282 CYS A CA 1
ATOM 2238 C C . CYS A 1 282 ? 4.522 -10.723 -21.775 1.00 80.25 282 CYS A C 1
ATOM 2240 O O . CYS A 1 282 ? 5.153 -10.936 -22.807 1.00 80.25 282 CYS A O 1
ATOM 2242 N N . ILE A 1 283 ? 5.072 -10.177 -20.686 1.00 77.69 283 ILE A N 1
ATOM 2243 C CA . ILE A 1 283 ? 6.472 -9.741 -20.610 1.00 77.69 283 ILE A CA 1
ATOM 2244 C C . ILE A 1 283 ? 7.416 -10.937 -20.741 1.00 77.69 283 ILE A C 1
ATOM 2246 O O . ILE A 1 283 ? 8.328 -10.898 -21.564 1.00 77.69 283 ILE A O 1
ATOM 2250 N N . ILE A 1 284 ? 7.182 -12.010 -19.978 1.00 75.25 284 ILE A N 1
ATOM 2251 C CA . ILE A 1 284 ? 8.007 -13.227 -20.042 1.00 75.25 284 ILE A CA 1
ATOM 2252 C C . ILE A 1 284 ? 7.980 -13.828 -21.447 1.00 75.25 284 ILE A C 1
ATOM 2254 O O . ILE A 1 284 ? 9.029 -14.163 -21.994 1.00 75.25 284 ILE A O 1
ATOM 2258 N N . ASN A 1 285 ? 6.797 -13.943 -22.053 1.00 75.88 285 ASN A N 1
ATOM 2259 C CA . ASN A 1 285 ? 6.675 -14.485 -23.402 1.00 75.88 285 ASN A CA 1
ATOM 2260 C C . ASN A 1 285 ? 7.434 -13.616 -24.421 1.00 75.88 285 ASN A C 1
ATOM 2262 O O . ASN A 1 285 ? 8.203 -14.126 -25.235 1.00 75.88 285 ASN A O 1
ATOM 2266 N N . ALA A 1 286 ? 7.283 -12.291 -24.326 1.00 73.06 286 ALA A N 1
ATOM 2267 C CA . ALA A 1 286 ? 7.987 -11.353 -25.192 1.00 73.06 286 ALA A CA 1
ATOM 2268 C C . ALA A 1 286 ? 9.517 -11.434 -25.034 1.00 73.06 286 ALA A C 1
ATOM 2270 O O . ALA A 1 286 ? 10.229 -11.287 -26.032 1.00 73.06 286 ALA A O 1
ATOM 2271 N N . ALA A 1 287 ? 10.008 -11.691 -23.815 1.00 68.62 287 ALA A N 1
ATOM 2272 C CA . ALA A 1 287 ? 11.426 -11.865 -23.505 1.00 68.62 287 ALA A CA 1
ATOM 2273 C C . ALA A 1 287 ? 11.994 -13.193 -24.041 1.00 68.62 287 ALA A C 1
ATOM 2275 O O . ALA A 1 287 ? 13.043 -13.202 -24.690 1.00 68.62 287 ALA A O 1
ATOM 2276 N N . ASN A 1 288 ? 11.277 -14.303 -23.831 1.00 65.94 288 ASN A N 1
ATOM 2277 C CA . ASN A 1 288 ? 11.709 -15.649 -24.223 1.00 65.94 288 ASN A CA 1
ATOM 2278 C C . ASN A 1 288 ? 11.873 -15.812 -25.740 1.00 65.94 288 ASN A C 1
ATOM 2280 O O . ASN A 1 288 ? 12.779 -16.518 -26.182 1.00 65.94 288 ASN A O 1
ATOM 2284 N N . HIS A 1 289 ? 11.042 -15.141 -26.543 1.00 61.50 289 HIS A N 1
ATOM 2285 C CA . HIS A 1 289 ? 11.125 -15.217 -28.004 1.00 61.50 289 HIS A CA 1
ATOM 2286 C C . HIS A 1 289 ? 12.366 -14.536 -28.601 1.00 61.50 289 HIS A C 1
ATOM 2288 O O . HIS A 1 289 ? 12.801 -14.917 -29.687 1.00 61.50 289 HIS A O 1
ATOM 2294 N N . ASN A 1 290 ? 12.959 -13.556 -27.911 1.00 52.94 290 ASN A N 1
ATOM 2295 C CA . ASN A 1 290 ? 13.990 -12.706 -28.510 1.00 52.94 290 ASN A CA 1
ATOM 2296 C C . ASN A 1 290 ? 15.422 -13.092 -28.101 1.00 52.94 290 ASN A C 1
ATOM 2298 O O . ASN A 1 290 ? 16.336 -12.950 -28.925 1.00 52.94 290 ASN A O 1
ATOM 2302 N N . VAL A 1 291 ? 15.637 -13.610 -26.880 1.00 53.06 291 VAL A N 1
ATOM 2303 C CA . VAL A 1 291 ? 16.958 -14.064 -26.402 1.00 53.06 291 VAL A CA 1
ATOM 2304 C C . VAL A 1 291 ? 16.816 -15.154 -25.310 1.00 53.06 291 VAL A C 1
ATOM 2306 O O . VAL A 1 291 ? 16.439 -14.831 -24.185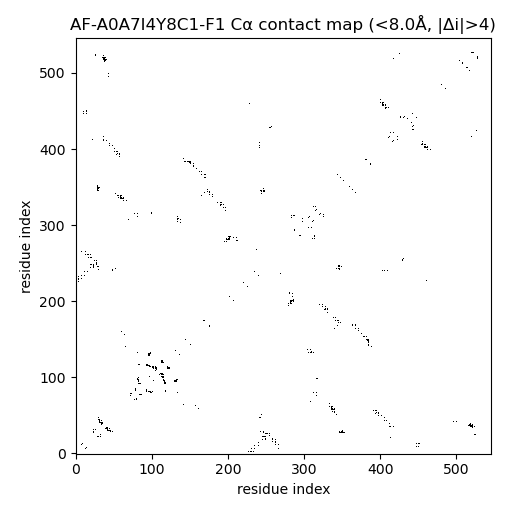 1.00 53.06 291 VAL A O 1
ATOM 2309 N N . PRO A 1 292 ? 17.201 -16.429 -25.547 1.00 48.16 292 PRO A N 1
ATOM 2310 C CA . PRO A 1 292 ? 17.145 -17.483 -24.520 1.00 48.16 292 PRO A CA 1
ATOM 2311 C C . PRO A 1 292 ? 18.069 -17.214 -23.316 1.00 48.16 292 PRO A C 1
ATOM 2313 O O . PRO A 1 292 ? 17.801 -17.683 -22.211 1.00 48.16 292 PRO A O 1
ATOM 2316 N N . MET A 1 293 ? 19.122 -16.406 -23.497 1.00 44.47 293 MET A N 1
ATOM 2317 C CA . MET A 1 293 ? 19.999 -15.923 -22.418 1.00 44.47 293 MET A CA 1
ATOM 2318 C C . MET A 1 293 ? 19.295 -14.987 -21.423 1.00 44.47 293 MET A C 1
ATOM 2320 O O . MET A 1 293 ? 19.741 -14.893 -20.279 1.00 44.47 293 MET A O 1
ATOM 2324 N N . PHE A 1 294 ? 18.215 -14.313 -21.834 1.00 45.44 294 PHE A N 1
ATOM 2325 C CA . PHE A 1 294 ? 17.501 -13.355 -20.992 1.00 45.44 294 PHE A CA 1
ATOM 2326 C C . PHE A 1 294 ? 16.684 -14.061 -19.906 1.00 45.44 294 PHE A C 1
ATOM 2328 O O . PHE A 1 294 ? 16.678 -13.579 -18.782 1.00 45.44 294 PHE A O 1
ATOM 2335 N N . SER A 1 295 ? 16.123 -15.249 -20.190 1.00 43.91 295 SER A N 1
ATOM 2336 C CA . SER A 1 295 ? 15.449 -16.086 -19.176 1.00 43.91 295 SER A CA 1
ATOM 2337 C C . SER A 1 295 ? 16.371 -16.378 -17.982 1.00 43.91 295 SER A C 1
ATOM 2339 O O . SER A 1 295 ? 16.050 -16.045 -16.847 1.00 43.91 295 SER A O 1
ATOM 2341 N N . LYS A 1 296 ? 17.608 -16.822 -18.254 1.00 44.62 296 LYS A N 1
ATOM 2342 C CA . LYS A 1 296 ? 18.631 -17.086 -17.227 1.00 44.62 296 LYS A CA 1
ATOM 2343 C C . LYS A 1 296 ? 19.055 -15.851 -16.420 1.00 44.62 296 LYS A C 1
ATOM 2345 O O . LYS A 1 296 ? 19.515 -16.015 -15.296 1.00 44.62 296 LYS A O 1
ATOM 2350 N N . HIS A 1 297 ? 18.942 -14.642 -16.980 1.00 46.50 297 HIS A N 1
ATOM 2351 C CA . HIS A 1 297 ? 19.271 -13.388 -16.284 1.00 46.50 297 HIS A CA 1
ATOM 2352 C C . HIS A 1 297 ? 18.056 -12.772 -15.569 1.00 46.50 297 HIS A C 1
ATOM 2354 O O . HIS A 1 297 ? 18.236 -12.062 -14.582 1.00 46.50 297 HIS A O 1
ATOM 2360 N N . SER A 1 298 ? 16.829 -13.037 -16.034 1.00 46.34 298 SER A N 1
ATOM 2361 C CA . SER A 1 298 ? 15.589 -12.522 -15.442 1.00 46.34 298 SER A CA 1
ATOM 2362 C C . SER A 1 298 ? 15.083 -13.343 -14.259 1.00 46.34 298 SER A C 1
ATOM 2364 O O . SER A 1 298 ? 14.358 -12.798 -13.430 1.00 46.34 298 SER A O 1
ATOM 2366 N N . ASP A 1 299 ? 15.488 -14.612 -14.142 1.00 41.50 299 ASP A N 1
ATOM 2367 C CA . ASP A 1 299 ? 15.000 -15.569 -13.131 1.00 41.50 299 ASP A CA 1
ATOM 2368 C C . ASP A 1 299 ? 15.346 -15.210 -11.664 1.00 41.50 299 ASP A C 1
ATOM 2370 O O . ASP A 1 299 ? 15.007 -15.953 -10.743 1.00 41.50 299 ASP A O 1
ATOM 2374 N N . GLY A 1 300 ? 15.973 -14.055 -11.410 1.00 47.97 300 GLY A N 1
ATOM 2375 C CA . GLY A 1 300 ? 16.263 -13.552 -10.061 1.00 47.97 300 GLY A CA 1
ATOM 2376 C C . GLY A 1 300 ? 16.051 -12.050 -9.842 1.00 47.97 300 GLY A C 1
ATOM 2377 O O . GLY A 1 300 ? 16.376 -11.556 -8.762 1.00 47.97 300 GLY A O 1
ATOM 2378 N N . VAL A 1 301 ? 15.538 -11.303 -10.829 1.00 56.00 301 VAL A N 1
ATOM 2379 C CA . VAL A 1 301 ? 15.349 -9.846 -10.708 1.00 56.00 301 VAL A CA 1
ATOM 2380 C C . VAL A 1 301 ? 13.923 -9.555 -10.241 1.00 56.00 301 VAL A C 1
ATOM 2382 O O . VAL A 1 301 ? 12.966 -9.706 -10.994 1.00 56.00 301 VAL A O 1
ATOM 2385 N N . GLU A 1 302 ? 13.768 -9.125 -8.987 1.00 60.97 302 GLU A N 1
ATOM 2386 C CA . GLU A 1 302 ? 12.461 -8.847 -8.382 1.00 60.97 302 GLU A CA 1
ATOM 2387 C C . GLU A 1 302 ? 12.184 -7.345 -8.205 1.00 60.97 302 GLU A C 1
ATOM 2389 O O . GLU A 1 302 ? 13.061 -6.529 -7.915 1.00 60.97 302 GLU A O 1
ATOM 2394 N N . GLY A 1 303 ? 10.904 -6.973 -8.285 1.00 70.25 303 GLY A N 1
ATOM 2395 C CA . GLY A 1 303 ? 10.420 -5.670 -7.835 1.00 70.25 303 GLY A CA 1
ATOM 2396 C C . GLY A 1 303 ? 10.885 -4.498 -8.700 1.00 70.25 303 GLY A C 1
ATOM 2397 O O . GLY A 1 303 ? 10.507 -4.387 -9.861 1.00 70.25 303 GLY A O 1
ATOM 2398 N N . PHE A 1 304 ? 11.637 -3.571 -8.106 1.00 68.88 304 PHE A N 1
ATOM 2399 C CA . PHE A 1 304 ? 11.998 -2.298 -8.739 1.00 68.88 304 PHE A CA 1
ATOM 2400 C C . PHE A 1 304 ? 12.885 -2.505 -9.977 1.00 68.88 304 PHE A C 1
ATOM 2402 O O . PHE A 1 304 ? 12.643 -1.890 -11.010 1.00 68.88 304 PHE A O 1
ATOM 2409 N N . ASP A 1 305 ? 13.857 -3.412 -9.908 1.00 69.81 305 ASP A N 1
ATOM 2410 C CA . ASP A 1 305 ? 14.821 -3.621 -10.998 1.00 69.81 305 ASP A CA 1
ATOM 2411 C C . ASP A 1 305 ? 14.173 -4.293 -12.217 1.00 69.81 305 ASP A C 1
ATOM 2413 O O . ASP A 1 305 ? 14.491 -3.970 -13.362 1.00 69.81 305 ASP A O 1
ATOM 2417 N N . PHE A 1 306 ? 13.165 -5.135 -11.976 1.00 73.81 306 PHE A N 1
ATOM 2418 C CA . PHE A 1 306 ? 12.348 -5.723 -13.033 1.00 73.81 306 PHE A CA 1
ATOM 2419 C C . PHE A 1 306 ? 11.497 -4.663 -13.746 1.00 73.81 306 PHE A C 1
ATOM 2421 O O . PHE A 1 306 ? 11.428 -4.630 -14.974 1.00 73.81 306 PHE A O 1
ATOM 2428 N N . ILE A 1 307 ? 10.851 -3.780 -12.976 1.00 73.75 307 ILE A N 1
ATOM 2429 C CA . ILE A 1 307 ? 9.925 -2.775 -13.512 1.00 73.75 307 ILE A CA 1
ATOM 2430 C C . ILE A 1 307 ? 10.661 -1.670 -14.276 1.00 73.75 307 ILE A C 1
ATOM 2432 O O . ILE A 1 307 ? 10.207 -1.281 -15.344 1.00 73.75 307 ILE A O 1
ATOM 2436 N N . PHE A 1 308 ? 11.768 -1.144 -13.751 1.00 74.12 308 PHE A N 1
ATOM 2437 C CA . PHE A 1 308 ? 12.434 0.010 -14.371 1.00 74.12 308 PHE A CA 1
ATOM 2438 C C . PHE A 1 308 ? 13.530 -0.380 -15.358 1.00 74.12 308 PHE A C 1
ATOM 2440 O O . PHE A 1 308 ? 13.828 0.400 -16.261 1.00 74.12 308 PHE A O 1
ATOM 2447 N N . GLY A 1 309 ? 14.100 -1.577 -15.216 1.00 75.38 309 GLY A N 1
ATOM 2448 C CA . GLY A 1 309 ? 15.091 -2.114 -16.138 1.00 75.38 309 GLY A CA 1
ATOM 2449 C C . GLY A 1 309 ? 14.451 -3.002 -17.202 1.00 75.38 309 GLY A C 1
ATOM 2450 O O . GLY A 1 309 ? 14.252 -2.589 -18.342 1.00 75.38 309 GLY A O 1
ATOM 2451 N N . THR A 1 310 ? 14.120 -4.235 -16.816 1.00 76.06 310 THR A N 1
ATOM 2452 C CA . THR A 1 310 ? 13.710 -5.312 -17.733 1.00 76.06 310 THR A CA 1
ATOM 2453 C C . THR A 1 310 ? 12.471 -4.954 -18.558 1.00 76.06 310 THR A C 1
ATOM 2455 O O . THR A 1 310 ? 12.449 -5.158 -19.771 1.00 76.06 310 THR A O 1
ATOM 2458 N N . LEU A 1 311 ? 11.438 -4.396 -17.924 1.00 79.75 311 LEU A N 1
ATOM 2459 C CA . LEU A 1 311 ? 10.207 -4.011 -18.615 1.00 79.75 311 LEU A CA 1
ATOM 2460 C C . LEU A 1 311 ? 10.445 -2.895 -19.639 1.00 79.75 311 LEU A C 1
ATOM 2462 O O . LEU A 1 311 ? 9.998 -3.005 -20.780 1.00 79.75 311 LEU A O 1
ATOM 2466 N N . THR A 1 312 ? 11.152 -1.840 -19.232 1.00 81.56 312 THR A N 1
ATOM 2467 C CA . THR A 1 312 ? 11.527 -0.696 -20.078 1.00 81.56 312 THR A CA 1
ATOM 2468 C C . THR A 1 312 ? 12.252 -1.168 -21.330 1.00 81.56 312 THR A C 1
ATOM 2470 O O . THR A 1 312 ? 11.886 -0.803 -22.448 1.00 81.56 312 THR A O 1
ATOM 2473 N N . GLU A 1 313 ? 13.237 -2.044 -21.142 1.00 77.00 313 GLU A N 1
ATOM 2474 C CA . GLU A 1 313 ? 14.026 -2.623 -22.218 1.00 77.00 313 GLU A CA 1
ATOM 2475 C C . GLU A 1 313 ? 13.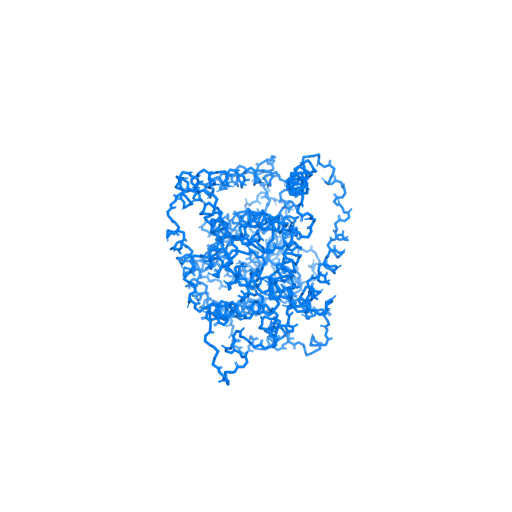152 -3.408 -23.202 1.00 77.00 313 GLU A C 1
ATOM 2477 O O . GLU A 1 313 ? 13.210 -3.151 -24.401 1.00 77.00 313 GLU A O 1
ATOM 2482 N N . ILE A 1 314 ? 12.260 -4.281 -22.725 1.00 78.94 314 ILE A N 1
ATOM 2483 C CA . ILE A 1 314 ? 11.352 -5.055 -23.590 1.00 78.94 314 ILE A CA 1
ATOM 2484 C C . ILE A 1 314 ? 10.386 -4.146 -24.371 1.00 78.94 314 ILE A C 1
ATOM 2486 O O . ILE A 1 314 ? 10.135 -4.392 -25.555 1.00 78.94 314 ILE A O 1
ATOM 2490 N N . PHE A 1 315 ? 9.854 -3.095 -23.738 1.00 80.56 315 PHE A N 1
ATOM 2491 C CA . PHE A 1 315 ? 8.936 -2.146 -24.381 1.00 80.56 315 PHE A CA 1
ATOM 2492 C C . PHE A 1 315 ? 9.587 -1.380 -25.526 1.00 80.56 315 PHE A C 1
ATOM 2494 O O . PHE A 1 315 ? 9.015 -1.315 -26.617 1.00 80.56 315 PHE A O 1
ATOM 2501 N N . ILE A 1 316 ? 10.779 -0.835 -25.288 1.00 80.12 316 ILE A N 1
ATOM 2502 C CA . ILE A 1 316 ? 11.506 -0.055 -26.293 1.00 80.12 316 ILE A CA 1
ATOM 2503 C C . ILE A 1 316 ? 12.012 -0.971 -27.407 1.00 80.12 316 ILE A C 1
ATOM 2505 O O . ILE A 1 316 ? 11.895 -0.638 -28.584 1.00 80.12 316 ILE A O 1
ATOM 2509 N N . ALA A 1 317 ? 12.502 -2.162 -27.063 1.00 74.62 317 ALA A N 1
ATOM 2510 C CA . ALA A 1 317 ? 13.052 -3.084 -28.043 1.00 74.62 317 ALA A CA 1
ATOM 2511 C C . ALA A 1 317 ? 11.978 -3.624 -29.014 1.00 74.62 317 ALA A C 1
ATOM 2513 O O . ALA A 1 317 ? 12.266 -3.866 -30.182 1.00 74.62 317 ALA A O 1
ATOM 2514 N N . ARG A 1 318 ? 10.719 -3.762 -28.575 1.00 73.38 318 ARG A N 1
ATOM 2515 C CA . ARG A 1 318 ? 9.579 -4.135 -29.440 1.00 73.38 318 ARG A CA 1
ATOM 2516 C C . ARG A 1 318 ? 8.997 -2.950 -30.238 1.00 73.38 318 ARG A C 1
ATOM 2518 O O . ARG A 1 318 ? 7.889 -3.084 -30.757 1.00 73.38 318 ARG A O 1
ATOM 2525 N N . GLU A 1 319 ? 9.698 -1.811 -30.298 1.00 64.38 319 GLU A N 1
ATOM 2526 C CA . GLU A 1 319 ? 9.282 -0.572 -30.984 1.00 64.38 319 GLU A CA 1
ATOM 2527 C C . GLU A 1 319 ? 7.859 -0.119 -30.590 1.00 64.38 319 GLU A C 1
ATOM 2529 O O . GLU A 1 319 ? 7.109 0.457 -31.382 1.00 64.38 319 GLU A O 1
ATOM 2534 N N . LYS A 1 320 ? 7.434 -0.403 -29.349 1.00 65.12 320 LYS A N 1
ATOM 2535 C CA . LYS A 1 320 ? 6.129 0.050 -28.855 1.00 65.12 320 LYS A CA 1
ATOM 2536 C C . LYS A 1 320 ? 6.205 1.533 -28.506 1.00 65.12 320 LYS A C 1
ATOM 2538 O O . LYS A 1 320 ? 7.250 2.045 -28.117 1.00 65.12 320 LYS A O 1
ATOM 2543 N N . SER A 1 321 ? 5.069 2.226 -28.615 1.00 76.62 321 SER A N 1
ATOM 2544 C CA . SER A 1 321 ? 5.008 3.654 -28.294 1.00 76.62 321 SER A CA 1
ATOM 2545 C C . SER A 1 321 ? 5.463 3.909 -26.854 1.00 76.62 321 SER A C 1
ATOM 2547 O O . SER A 1 321 ? 4.853 3.412 -25.904 1.00 76.62 321 SER A O 1
ATOM 2549 N N . VAL A 1 322 ? 6.505 4.733 -26.713 1.00 83.12 322 VAL A N 1
ATOM 2550 C CA . VAL A 1 322 ? 7.061 5.216 -25.437 1.00 83.12 322 VAL A CA 1
ATOM 2551 C C . VAL A 1 322 ? 5.969 5.839 -24.558 1.00 83.12 322 VAL A C 1
ATOM 2553 O O . VAL A 1 322 ? 6.016 5.725 -23.334 1.00 83.12 322 VAL A O 1
ATOM 2556 N N . ALA A 1 323 ? 4.917 6.401 -25.165 1.00 86.44 323 ALA A N 1
ATOM 2557 C CA . ALA A 1 323 ? 3.769 6.945 -24.447 1.00 86.44 323 ALA A CA 1
ATOM 2558 C C . ALA A 1 323 ? 3.077 5.906 -23.543 1.00 86.44 323 ALA A C 1
ATOM 2560 O O . ALA A 1 323 ? 2.672 6.244 -22.432 1.00 86.44 323 ALA A O 1
ATOM 2561 N N . TRP A 1 324 ? 2.980 4.637 -23.961 1.00 87.94 324 TRP A N 1
ATOM 2562 C CA . TRP A 1 324 ? 2.399 3.576 -23.124 1.00 87.94 324 TRP A CA 1
ATOM 2563 C C . TRP A 1 324 ? 3.270 3.256 -21.911 1.00 87.94 324 TRP A C 1
ATOM 2565 O O . TRP A 1 324 ? 2.751 3.033 -20.819 1.00 87.94 324 TRP A O 1
ATOM 2575 N N . LEU A 1 325 ? 4.590 3.272 -22.088 1.00 87.06 325 LEU A N 1
ATOM 2576 C CA . LEU A 1 325 ? 5.538 3.049 -21.002 1.00 87.06 325 LEU A CA 1
ATOM 2577 C C . LEU A 1 325 ? 5.514 4.210 -19.994 1.00 87.06 325 LEU A C 1
ATOM 2579 O O . LEU A 1 325 ? 5.530 3.978 -18.785 1.00 87.06 325 LEU A O 1
ATOM 2583 N N . ILE A 1 326 ? 5.394 5.452 -20.473 1.00 90.06 326 ILE A N 1
ATOM 2584 C CA . ILE A 1 326 ? 5.202 6.634 -19.621 1.00 90.06 326 ILE A CA 1
ATOM 2585 C C . ILE A 1 326 ? 3.895 6.516 -18.827 1.00 90.06 326 ILE A C 1
ATOM 2587 O O . ILE A 1 326 ? 3.904 6.689 -17.609 1.00 90.06 326 ILE A O 1
ATOM 2591 N N . LEU A 1 327 ? 2.780 6.170 -19.482 1.00 90.56 327 LEU A N 1
ATOM 2592 C CA . LEU A 1 327 ? 1.483 5.996 -18.819 1.00 90.56 327 LEU A CA 1
ATOM 2593 C C . LEU A 1 327 ? 1.521 4.895 -17.751 1.00 90.56 327 LEU A C 1
ATOM 2595 O O . LEU A 1 327 ? 1.018 5.097 -16.646 1.00 90.56 327 LEU A O 1
ATOM 2599 N N . TYR A 1 328 ? 2.160 3.760 -18.041 1.00 88.88 328 TYR A N 1
ATOM 2600 C CA . TYR A 1 328 ? 2.350 2.685 -17.067 1.00 88.88 328 TYR A CA 1
ATOM 2601 C C . TYR A 1 328 ? 3.100 3.168 -15.825 1.00 88.88 328 TYR A C 1
ATOM 2603 O O . TYR A 1 328 ? 2.622 3.009 -14.700 1.00 88.88 328 TYR A O 1
ATOM 2611 N N . ASN A 1 329 ? 4.250 3.811 -16.023 1.00 89.81 329 ASN A N 1
ATOM 2612 C CA . ASN A 1 329 ? 5.057 4.322 -14.923 1.00 89.81 329 ASN A CA 1
ATOM 2613 C C . ASN A 1 329 ? 4.341 5.440 -14.157 1.00 89.81 329 ASN A C 1
ATOM 2615 O O . ASN A 1 329 ? 4.469 5.521 -12.937 1.00 89.81 329 ASN A O 1
ATOM 2619 N N . PHE A 1 330 ? 3.509 6.239 -14.828 1.00 91.00 330 PHE A N 1
ATOM 2620 C CA . PHE A 1 330 ? 2.636 7.209 -14.174 1.00 91.00 330 PHE A CA 1
ATOM 2621 C C . PHE A 1 330 ? 1.570 6.536 -13.292 1.00 91.00 330 PHE A C 1
ATOM 2623 O O . PHE A 1 330 ? 1.301 7.003 -12.187 1.00 91.00 330 PHE A O 1
ATOM 2630 N N . ALA A 1 331 ? 1.005 5.394 -13.697 1.00 89.94 331 ALA A N 1
ATOM 2631 C CA . ALA A 1 331 ? 0.113 4.622 -12.829 1.00 89.94 331 ALA A CA 1
ATOM 2632 C C . ALA A 1 331 ? 0.849 4.089 -11.584 1.00 89.94 331 ALA A C 1
ATOM 2634 O O . ALA A 1 331 ? 0.341 4.209 -10.466 1.00 89.94 331 ALA A O 1
ATOM 2635 N N . VAL A 1 332 ? 2.072 3.567 -11.745 1.00 88.75 332 VAL A N 1
ATOM 2636 C CA . VAL A 1 332 ? 2.920 3.134 -10.614 1.00 88.75 332 VAL A CA 1
ATOM 2637 C C . VAL A 1 332 ? 3.260 4.322 -9.700 1.00 88.75 332 VAL A C 1
ATOM 2639 O O . VAL A 1 332 ? 3.188 4.211 -8.471 1.00 88.75 332 VAL A O 1
ATOM 2642 N N . TYR A 1 333 ? 3.538 5.490 -10.278 1.00 91.00 333 TYR A N 1
ATOM 2643 C CA . TYR A 1 333 ? 3.746 6.740 -9.553 1.00 91.00 333 TYR A CA 1
ATOM 2644 C C . TYR A 1 333 ? 2.524 7.123 -8.705 1.00 91.00 333 TYR A C 1
ATOM 2646 O O . TYR A 1 333 ? 2.658 7.339 -7.498 1.00 91.00 333 TYR A O 1
ATOM 2654 N N . LEU A 1 334 ? 1.323 7.119 -9.298 1.00 89.75 334 LEU A N 1
ATOM 2655 C CA . LEU A 1 334 ? 0.071 7.420 -8.599 1.00 89.75 334 LEU A CA 1
ATOM 2656 C C . LEU A 1 334 ? -0.153 6.489 -7.403 1.00 89.75 334 LEU A C 1
ATOM 2658 O O . LEU A 1 334 ? -0.513 6.963 -6.325 1.00 89.75 334 LEU A O 1
ATOM 2662 N N . THR A 1 335 ? 0.113 5.185 -7.545 1.00 85.19 335 THR A N 1
ATOM 2663 C CA . THR A 1 335 ? -0.017 4.248 -6.413 1.00 85.19 335 THR A CA 1
ATOM 2664 C C . THR A 1 335 ? 0.954 4.571 -5.278 1.00 85.19 335 THR A C 1
ATOM 2666 O O . THR A 1 335 ? 0.554 4.561 -4.113 1.00 85.19 335 THR A O 1
ATOM 2669 N N . SER A 1 336 ? 2.196 4.940 -5.603 1.00 86.00 336 SER A N 1
ATOM 2670 C CA . SER A 1 336 ? 3.230 5.272 -4.617 1.00 86.00 336 SER A CA 1
ATOM 2671 C C . SER A 1 336 ? 2.890 6.550 -3.848 1.00 86.00 336 SER A C 1
ATOM 2673 O O . SER A 1 336 ? 2.966 6.580 -2.619 1.00 86.00 336 SER A O 1
ATOM 2675 N N . VAL A 1 337 ? 2.442 7.585 -4.564 1.00 85.56 337 VAL A N 1
ATOM 2676 C CA . VAL A 1 337 ? 2.058 8.873 -3.977 1.00 85.56 337 VAL A CA 1
ATOM 2677 C C . VAL A 1 337 ? 0.754 8.755 -3.184 1.00 85.56 337 VAL A C 1
ATOM 2679 O O . VAL A 1 337 ? 0.652 9.314 -2.098 1.00 85.56 337 VAL A O 1
ATOM 2682 N N . SER A 1 338 ? -0.216 7.949 -3.627 1.00 86.62 338 SER A N 1
ATOM 2683 C CA . SER A 1 338 ? -1.504 7.777 -2.927 1.00 86.62 338 SER A CA 1
ATOM 2684 C C . SER A 1 338 ? -1.391 7.237 -1.490 1.00 86.62 338 SER A C 1
ATOM 2686 O O . SER A 1 338 ? -2.336 7.356 -0.706 1.00 86.62 338 SER A O 1
ATOM 2688 N N . ALA A 1 339 ? -0.230 6.694 -1.100 1.00 84.12 339 ALA A N 1
ATOM 2689 C CA . ALA A 1 339 ? 0.024 6.197 0.250 1.00 84.12 339 ALA A CA 1
ATOM 2690 C C . ALA A 1 339 ? -0.210 7.260 1.344 1.00 84.12 339 ALA A C 1
ATOM 2692 O O . ALA A 1 339 ? -0.673 6.909 2.432 1.00 84.12 339 ALA A O 1
ATOM 2693 N N . PHE A 1 340 ? 0.037 8.551 1.071 1.00 87.56 340 PHE A N 1
ATOM 2694 C CA . PHE A 1 340 ? -0.206 9.616 2.057 1.00 87.56 340 PHE A CA 1
ATOM 2695 C C . PHE A 1 340 ? -1.699 9.830 2.347 1.00 87.56 340 PHE A C 1
ATOM 2697 O O . PHE A 1 340 ? -2.051 10.307 3.428 1.00 87.56 340 PHE A O 1
ATOM 2704 N N . CYS A 1 341 ? -2.599 9.470 1.422 1.00 89.56 341 CYS A N 1
ATOM 2705 C CA . CYS A 1 341 ? -4.033 9.679 1.608 1.00 89.56 341 CYS A CA 1
ATOM 2706 C C . CYS A 1 341 ? -4.568 8.884 2.806 1.00 89.56 341 CYS A C 1
ATOM 2708 O O . CYS A 1 341 ? -5.389 9.401 3.562 1.00 89.56 341 CYS A O 1
ATOM 2710 N N . GLY A 1 342 ? -4.065 7.663 3.030 1.00 88.25 342 GLY A N 1
ATOM 2711 C CA . GLY A 1 342 ? -4.421 6.858 4.203 1.00 88.25 342 GLY A CA 1
ATOM 2712 C C . GLY A 1 342 ? -4.048 7.544 5.522 1.00 88.25 342 GLY A C 1
ATOM 2713 O O . GLY A 1 342 ? -4.840 7.557 6.466 1.00 88.25 342 GLY A O 1
ATOM 2714 N N . CYS A 1 343 ? -2.883 8.193 5.565 1.00 89.50 343 CYS A N 1
ATOM 2715 C CA . CYS A 1 343 ? -2.441 8.971 6.721 1.00 89.50 343 CYS A CA 1
ATOM 2716 C C . CYS A 1 343 ? -3.311 10.196 6.948 1.00 89.50 343 CYS A C 1
ATOM 2718 O O . CYS A 1 343 ? -3.754 10.409 8.073 1.00 89.50 343 CYS A O 1
ATOM 2720 N N . LEU A 1 344 ? -3.609 10.964 5.893 1.00 91.75 344 LEU A N 1
ATOM 2721 C CA . LEU A 1 344 ? -4.507 12.113 6.001 1.00 91.75 344 LEU A CA 1
ATOM 2722 C C . LEU A 1 344 ? -5.860 11.685 6.574 1.00 91.75 344 LEU A C 1
ATOM 2724 O O . LEU A 1 344 ? -6.315 12.286 7.541 1.00 91.75 344 LEU A O 1
ATOM 2728 N N . ILE A 1 345 ? -6.465 10.609 6.058 1.00 92.38 345 ILE A N 1
ATOM 2729 C CA . ILE A 1 345 ? -7.733 10.071 6.581 1.00 92.38 345 ILE A CA 1
ATOM 2730 C C . ILE A 1 345 ? -7.619 9.745 8.080 1.00 92.38 345 ILE A C 1
ATOM 2732 O O . ILE A 1 345 ? -8.517 10.085 8.854 1.00 92.38 345 ILE A O 1
ATOM 2736 N N . SER A 1 346 ? -6.511 9.135 8.509 1.00 91.69 346 SER A N 1
ATOM 2737 C CA . SER A 1 346 ? -6.266 8.858 9.928 1.00 91.69 346 SER A CA 1
ATOM 2738 C C . SER A 1 346 ? -6.103 10.133 10.765 1.00 91.69 346 SER A C 1
ATOM 2740 O O . SER A 1 346 ? -6.621 10.189 11.879 1.00 91.69 346 SER A O 1
ATOM 2742 N N . LEU A 1 347 ? -5.430 11.165 10.244 1.00 91.56 347 LEU A N 1
ATOM 2743 C CA . LEU A 1 347 ? -5.283 12.463 10.910 1.00 91.56 347 LEU A CA 1
ATOM 2744 C C . LEU A 1 347 ? -6.627 13.183 11.047 1.00 91.56 347 LEU A C 1
ATOM 2746 O O . LEU A 1 347 ? -6.930 13.684 12.126 1.00 91.56 347 LEU A O 1
ATOM 2750 N N . TYR A 1 348 ? -7.475 13.165 10.013 1.00 91.56 348 TYR A N 1
ATOM 2751 C CA . TYR A 1 348 ? -8.842 13.688 10.118 1.00 91.56 348 TYR A CA 1
ATOM 2752 C C . TYR A 1 348 ? -9.634 12.961 11.204 1.00 91.56 348 TYR A C 1
ATOM 2754 O O . TYR A 1 348 ? -10.344 13.608 11.974 1.00 91.56 348 TYR A O 1
ATOM 2762 N N . GLY A 1 349 ? -9.508 11.631 11.287 1.00 90.88 349 GLY A N 1
ATOM 2763 C CA . GLY A 1 349 ? -10.117 10.841 12.357 1.00 90.88 349 GLY A CA 1
ATOM 2764 C C . GLY A 1 349 ? -9.611 11.261 13.738 1.00 90.88 349 GLY A C 1
ATOM 2765 O O . GLY A 1 349 ? -10.408 11.475 14.647 1.00 90.88 349 GLY A O 1
ATOM 2766 N N . PHE A 1 350 ? -8.299 11.457 13.882 1.00 91.88 350 PHE A N 1
ATOM 2767 C CA . PHE A 1 350 ? -7.676 11.893 15.131 1.00 91.88 350 PHE A CA 1
ATOM 2768 C C . PHE A 1 350 ? -8.139 13.291 15.570 1.00 91.88 350 PHE A C 1
ATOM 2770 O O . PHE A 1 350 ? -8.579 13.460 16.709 1.00 91.88 350 PHE A O 1
ATOM 2777 N N . VAL A 1 351 ? -8.094 14.275 14.663 1.00 91.94 351 VAL A N 1
ATOM 2778 C CA . VAL A 1 351 ? -8.496 15.666 14.931 1.00 91.94 351 VAL A CA 1
ATOM 2779 C C . VAL A 1 351 ? -9.991 15.752 15.234 1.00 91.94 351 VAL A C 1
ATOM 2781 O O . VAL A 1 351 ? -10.370 16.429 16.185 1.00 91.94 351 VAL A O 1
ATOM 2784 N N . ARG A 1 352 ? -10.848 15.031 14.493 1.00 91.38 352 ARG A N 1
ATOM 2785 C CA . ARG A 1 352 ? -12.297 14.965 14.772 1.00 91.38 352 ARG A CA 1
ATOM 2786 C C . ARG A 1 352 ? -12.577 14.541 16.213 1.00 91.38 352 ARG A C 1
ATOM 2788 O O . ARG A 1 352 ? -13.501 15.064 16.835 1.00 91.38 352 ARG A O 1
ATOM 2795 N N . ASP A 1 353 ? -11.801 13.584 16.703 1.00 90.25 353 ASP A N 1
ATOM 2796 C CA . ASP A 1 353 ? -12.066 12.903 17.961 1.00 90.25 353 ASP A CA 1
ATOM 2797 C C . ASP A 1 353 ? -11.517 13.640 19.188 1.00 90.25 353 ASP A C 1
ATOM 2799 O O . ASP A 1 353 ? -12.103 13.510 20.265 1.00 90.25 353 ASP A O 1
ATOM 2803 N N . HIS A 1 354 ? -10.431 14.406 19.027 1.00 87.75 354 HIS A N 1
ATOM 2804 C CA . HIS A 1 354 ? -9.714 15.059 20.131 1.00 87.75 354 HIS A CA 1
ATOM 2805 C C . HIS A 1 354 ? -9.813 16.591 20.119 1.00 87.75 354 HIS A C 1
ATOM 2807 O O . HIS A 1 354 ? -9.786 17.203 21.186 1.00 87.75 354 HIS A O 1
ATOM 2813 N N . ALA A 1 355 ? -9.975 17.229 18.954 1.00 87.75 355 ALA A N 1
ATOM 2814 C CA . ALA A 1 355 ? -10.148 18.678 18.862 1.00 87.75 355 ALA A CA 1
ATOM 2815 C C . ALA A 1 355 ? -11.643 19.040 18.899 1.00 87.75 355 ALA A C 1
ATOM 2817 O O . ALA A 1 355 ? -12.369 18.934 17.903 1.00 87.75 355 ALA A O 1
ATOM 2818 N N . GLN A 1 356 ? -12.119 19.459 20.074 1.00 77.56 356 GLN A N 1
ATOM 2819 C CA . GLN A 1 356 ? -13.509 19.892 20.263 1.00 77.56 356 GLN A CA 1
ATOM 2820 C C . GLN A 1 356 ? -13.755 21.303 19.702 1.00 77.56 356 GLN A C 1
ATOM 2822 O O . GLN A 1 356 ? -14.776 21.517 19.049 1.00 77.56 356 GLN A O 1
ATOM 2827 N N . ASN A 1 357 ? -12.782 22.211 19.851 1.00 79.56 357 ASN A N 1
ATOM 2828 C CA . ASN A 1 357 ? -12.841 23.597 19.371 1.00 79.56 357 ASN A CA 1
ATOM 2829 C C . ASN A 1 357 ? -11.883 23.810 18.185 1.00 79.56 357 ASN A C 1
ATOM 2831 O O . ASN A 1 357 ? -10.827 23.184 18.123 1.00 79.56 357 ASN A O 1
ATOM 2835 N N . ASP A 1 358 ? -12.267 24.661 17.227 1.00 81.62 358 ASP A N 1
ATOM 2836 C CA . ASP A 1 358 ? -11.458 25.077 16.066 1.00 81.62 358 ASP A CA 1
ATOM 2837 C C . ASP A 1 358 ? -10.818 23.946 15.246 1.00 81.62 358 ASP A C 1
ATOM 2839 O O . ASP A 1 358 ? -9.653 23.996 14.846 1.00 81.62 358 ASP A O 1
ATOM 2843 N N . ARG A 1 359 ? -11.620 22.926 14.913 1.00 84.62 359 ARG A N 1
ATOM 2844 C CA . ARG A 1 359 ? -11.199 21.745 14.129 1.00 84.62 359 ARG A CA 1
ATOM 2845 C C . ARG A 1 359 ? -10.409 22.070 12.860 1.00 84.62 359 ARG A C 1
ATOM 2847 O O . ARG A 1 359 ? -9.528 21.305 12.489 1.00 84.62 359 ARG A O 1
ATOM 2854 N N . ARG A 1 360 ? -10.726 23.176 12.176 1.00 84.94 360 ARG A N 1
ATOM 2855 C CA . ARG A 1 360 ? -9.998 23.591 10.964 1.00 84.94 360 ARG A CA 1
ATOM 2856 C C . ARG A 1 360 ? -8.563 23.999 11.279 1.00 84.94 360 ARG A C 1
ATOM 2858 O O . ARG A 1 360 ? -7.660 23.574 10.574 1.00 84.94 360 ARG A O 1
ATOM 2865 N N . LEU A 1 361 ? -8.361 24.778 12.339 1.00 88.25 361 LEU A N 1
ATOM 2866 C CA . LEU A 1 361 ? -7.037 25.238 12.747 1.00 88.25 361 LEU A CA 1
ATOM 2867 C C . LEU A 1 361 ? -6.181 24.062 13.227 1.00 88.25 361 LEU A C 1
ATOM 2869 O O . LEU A 1 361 ? -5.040 23.923 12.793 1.00 88.25 361 LEU A O 1
ATOM 2873 N N . TRP A 1 362 ? -6.767 23.161 14.022 1.00 90.56 362 TRP A N 1
ATOM 2874 C CA . TRP A 1 362 ? -6.101 21.923 14.433 1.00 90.56 362 TRP A CA 1
ATOM 2875 C C . TRP A 1 362 ? -5.749 21.025 13.250 1.00 90.56 362 TRP A C 1
ATOM 2877 O O . TRP A 1 362 ? -4.638 20.510 13.203 1.00 90.56 362 TRP A O 1
ATOM 2887 N N . MET A 1 363 ? -6.635 20.881 12.260 1.00 89.81 363 MET A N 1
ATOM 2888 C CA . MET A 1 363 ? -6.324 20.097 11.062 1.00 89.81 363 MET A CA 1
ATOM 2889 C C . MET A 1 363 ? -5.154 20.697 10.277 1.00 89.81 363 MET A C 1
ATOM 2891 O O . MET A 1 363 ? -4.240 19.964 9.894 1.00 89.81 363 MET A O 1
ATOM 2895 N N . SER A 1 364 ? -5.145 22.018 10.075 1.00 89.38 364 SER A N 1
ATOM 2896 C CA . SER A 1 364 ? -4.033 22.705 9.414 1.00 89.38 364 SER A CA 1
ATOM 2897 C C . SER A 1 364 ? -2.725 22.492 10.168 1.00 89.38 364 SER A C 1
ATOM 2899 O O . SER A 1 364 ? -1.733 22.073 9.576 1.00 89.38 364 SER A O 1
ATOM 2901 N N . PHE A 1 365 ? -2.738 22.702 11.484 1.00 91.00 365 PHE A N 1
ATOM 2902 C CA . PHE A 1 365 ? -1.570 22.528 12.340 1.00 91.00 365 PHE A CA 1
ATOM 2903 C C . PHE A 1 365 ? -1.034 21.091 12.306 1.00 91.00 365 PHE A C 1
ATOM 2905 O O . PHE A 1 365 ? 0.149 20.874 12.050 1.00 91.00 365 PHE A O 1
ATOM 2912 N N . THR A 1 366 ? -1.904 20.092 12.485 1.00 90.00 366 THR A N 1
ATOM 2913 C CA . THR A 1 366 ? -1.512 18.678 12.460 1.00 90.00 366 THR A CA 1
ATOM 2914 C C . THR A 1 366 ? -0.993 18.251 11.085 1.00 90.00 366 THR A C 1
ATOM 2916 O O . THR A 1 366 ? -0.024 17.499 11.014 1.00 90.00 366 THR A O 1
ATOM 2919 N N . THR A 1 367 ? -1.576 18.753 9.992 1.00 90.62 367 THR A N 1
ATOM 2920 C CA . THR A 1 367 ? -1.099 18.458 8.629 1.00 90.62 367 THR A CA 1
ATOM 2921 C C . THR A 1 367 ? 0.275 19.072 8.369 1.00 90.62 367 THR A C 1
ATOM 2923 O O . THR A 1 367 ? 1.138 18.411 7.797 1.00 90.62 367 THR A O 1
ATOM 2926 N N . VAL A 1 368 ? 0.505 20.313 8.813 1.00 92.12 368 VAL A N 1
ATOM 2927 C CA . VAL A 1 368 ? 1.808 20.980 8.684 1.00 92.12 368 VAL A CA 1
ATOM 2928 C C . VAL A 1 368 ? 2.875 20.230 9.475 1.00 92.12 368 VAL A C 1
ATOM 2930 O O . VAL A 1 368 ? 3.924 19.925 8.915 1.00 92.12 368 VAL A O 1
ATOM 2933 N N . ILE A 1 369 ? 2.595 19.852 10.728 1.00 90.62 369 ILE A N 1
ATOM 2934 C CA . ILE A 1 369 ? 3.511 19.031 11.537 1.00 90.62 369 ILE A CA 1
ATOM 2935 C C . ILE A 1 369 ? 3.797 17.698 10.854 1.00 90.62 369 ILE A C 1
ATOM 2937 O O . ILE A 1 369 ? 4.946 17.275 10.794 1.00 90.62 369 ILE A O 1
ATOM 2941 N N . TYR A 1 370 ? 2.768 17.040 10.324 1.00 90.44 370 TYR A N 1
ATOM 2942 C CA . TYR A 1 370 ? 2.916 15.775 9.615 1.00 90.44 370 TYR A CA 1
ATOM 2943 C C . TYR A 1 370 ? 3.830 15.905 8.389 1.00 90.44 370 TYR A C 1
ATOM 2945 O O . TYR A 1 370 ? 4.747 15.103 8.220 1.00 90.44 370 TYR A O 1
ATOM 2953 N N . ALA A 1 371 ? 3.629 16.935 7.566 1.00 91.38 371 ALA A N 1
ATOM 2954 C CA . ALA A 1 371 ? 4.460 17.195 6.395 1.00 91.38 371 ALA A CA 1
ATOM 2955 C C . ALA A 1 371 ? 5.905 17.563 6.774 1.00 91.38 371 ALA A C 1
ATOM 2957 O O . ALA A 1 371 ? 6.842 17.088 6.135 1.00 91.38 371 ALA A O 1
ATOM 2958 N N . LEU A 1 372 ? 6.095 18.341 7.846 1.00 90.38 372 LEU A N 1
ATOM 2959 C CA . LEU A 1 372 ? 7.411 18.641 8.418 1.00 90.38 372 LEU A CA 1
ATOM 2960 C C . LEU A 1 372 ? 8.108 17.375 8.916 1.00 90.38 372 LEU A C 1
ATOM 2962 O O . LEU A 1 372 ? 9.275 17.162 8.608 1.00 90.38 372 LEU A O 1
ATOM 2966 N N . ALA A 1 373 ? 7.394 16.509 9.632 1.00 89.12 373 ALA A N 1
ATOM 2967 C CA . ALA A 1 373 ? 7.933 15.246 10.113 1.00 89.12 373 ALA A CA 1
ATOM 2968 C C . ALA A 1 373 ? 8.327 14.329 8.948 1.00 89.12 373 ALA A C 1
ATOM 2970 O O . ALA A 1 373 ? 9.410 13.748 8.990 1.00 89.12 373 ALA A O 1
ATOM 2971 N N . ILE A 1 374 ? 7.507 14.235 7.889 1.00 87.88 374 ILE A N 1
ATOM 2972 C CA . ILE A 1 374 ? 7.881 13.505 6.667 1.00 87.88 374 ILE A CA 1
ATOM 2973 C C . ILE A 1 374 ? 9.136 14.115 6.067 1.00 87.88 374 ILE A C 1
ATOM 2975 O O . ILE A 1 374 ? 10.051 13.373 5.732 1.00 87.88 374 ILE A O 1
ATOM 2979 N N . PHE A 1 375 ? 9.185 15.436 5.915 1.00 88.69 375 PHE A N 1
ATOM 2980 C CA . PHE A 1 375 ? 10.312 16.119 5.296 1.00 88.69 375 PHE A CA 1
ATOM 2981 C C . PHE A 1 375 ? 11.611 15.878 6.073 1.00 88.69 375 PHE A C 1
ATOM 2983 O O . PHE A 1 375 ? 12.604 15.472 5.480 1.00 88.69 375 PHE A O 1
ATOM 2990 N N . VAL A 1 376 ? 11.585 16.022 7.402 1.00 86.94 376 VAL A N 1
ATOM 2991 C CA . VAL A 1 376 ? 12.735 15.752 8.278 1.00 86.94 376 VAL A CA 1
ATOM 2992 C C . VAL A 1 376 ? 13.137 14.280 8.200 1.00 86.94 376 VAL A C 1
ATOM 2994 O O . VAL A 1 376 ? 14.291 13.971 7.915 1.00 86.94 376 VAL A O 1
ATOM 2997 N N . TYR A 1 377 ? 12.193 13.354 8.358 1.00 83.81 377 TYR A N 1
ATOM 2998 C CA . TYR A 1 377 ? 12.471 11.923 8.220 1.00 83.81 377 TYR A CA 1
ATOM 2999 C C . TYR A 1 377 ? 13.063 11.582 6.844 1.00 83.81 377 TYR A C 1
ATOM 3001 O O . TYR A 1 377 ? 13.974 10.763 6.730 1.00 83.81 377 TYR A O 1
ATOM 3009 N N . SER A 1 378 ? 12.578 12.250 5.801 1.00 79.00 378 SER A N 1
ATOM 3010 C CA . SER A 1 378 ? 13.028 12.029 4.436 1.00 79.00 378 SER A CA 1
ATOM 3011 C C . SER A 1 378 ? 14.386 12.653 4.138 1.00 79.00 378 SER A C 1
ATOM 3013 O O . SER A 1 378 ? 15.148 12.086 3.361 1.00 79.00 378 SER A O 1
ATOM 3015 N N . SER A 1 379 ? 14.715 13.782 4.769 1.00 78.44 379 SER A N 1
ATOM 3016 C CA . SER A 1 379 ? 16.047 14.390 4.690 1.00 78.44 379 SER A CA 1
ATOM 3017 C C . SER A 1 379 ? 17.122 13.488 5.292 1.00 78.44 379 SER A C 1
ATOM 3019 O O . SER A 1 379 ? 18.205 13.373 4.727 1.00 78.44 379 SER A O 1
ATOM 3021 N N . LEU A 1 380 ? 16.798 12.748 6.361 1.00 73.69 380 LEU A N 1
ATOM 3022 C CA . LEU A 1 380 ? 17.697 11.732 6.919 1.00 73.69 380 LEU A CA 1
ATOM 3023 C C . LEU A 1 380 ? 17.953 10.601 5.911 1.00 73.69 380 LEU A C 1
ATOM 3025 O O . LEU A 1 380 ? 19.083 10.156 5.761 1.00 73.69 380 LEU A O 1
ATOM 3029 N N . GLY A 1 381 ? 16.932 10.202 5.146 1.00 65.81 381 GLY A N 1
ATOM 3030 C CA . GLY A 1 381 ? 17.067 9.260 4.028 1.00 65.81 381 GLY A CA 1
ATOM 3031 C C . GLY A 1 381 ? 17.632 9.859 2.728 1.00 65.81 381 GLY A C 1
ATOM 3032 O O . GLY A 1 381 ? 17.642 9.168 1.707 1.00 65.81 381 GLY A O 1
ATOM 3033 N N . GLY A 1 382 ? 18.033 11.136 2.728 1.00 65.38 382 GLY A N 1
ATOM 3034 C CA . GLY A 1 382 ? 18.657 11.839 1.600 1.00 65.38 382 GLY A CA 1
ATOM 3035 C C . GLY A 1 382 ? 20.185 11.727 1.558 1.00 65.38 382 GLY A C 1
ATOM 3036 O O . GLY A 1 382 ? 20.789 12.107 0.556 1.00 65.38 382 GLY A O 1
ATOM 3037 N N . TRP A 1 383 ? 20.791 11.184 2.618 1.00 69.19 383 TRP A N 1
ATOM 3038 C CA . TRP A 1 383 ? 22.225 10.915 2.715 1.00 69.19 383 TRP A CA 1
ATOM 3039 C C . TRP A 1 383 ? 22.600 9.702 1.863 1.00 69.19 383 TRP A C 1
ATOM 3041 O O . TRP A 1 383 ? 21.996 8.636 1.989 1.00 69.19 383 TRP A O 1
ATOM 3051 N N . VAL A 1 384 ? 23.589 9.865 0.983 1.00 60.31 384 VAL A N 1
ATOM 3052 C CA . VAL A 1 384 ? 23.911 8.893 -0.082 1.00 60.31 384 VAL A CA 1
ATOM 3053 C C . VAL A 1 384 ? 24.251 7.513 0.471 1.00 60.31 384 VAL A C 1
ATOM 3055 O O . VAL A 1 384 ? 23.750 6.510 -0.035 1.00 60.31 384 VAL A O 1
ATOM 3058 N N . GLU A 1 385 ? 25.050 7.467 1.536 1.00 61.38 385 GLU A N 1
ATOM 3059 C CA . GLU A 1 385 ? 25.536 6.217 2.129 1.00 61.38 385 GLU A CA 1
ATOM 3060 C C . GLU A 1 385 ? 24.428 5.423 2.832 1.00 61.38 385 GLU A C 1
ATOM 3062 O O . GLU A 1 385 ? 24.447 4.195 2.831 1.00 61.38 385 GLU A O 1
ATOM 3067 N N . THR A 1 386 ? 23.415 6.098 3.382 1.00 63.50 386 THR A N 1
ATOM 3068 C CA . THR A 1 386 ? 22.388 5.461 4.220 1.00 63.50 386 THR A CA 1
ATOM 3069 C C . THR A 1 386 ? 21.021 5.359 3.541 1.00 63.50 386 THR A C 1
ATOM 3071 O O . THR A 1 386 ? 20.158 4.619 4.011 1.00 63.50 386 THR A O 1
ATOM 3074 N N . ALA A 1 387 ? 20.793 6.028 2.404 1.00 64.50 387 ALA A N 1
ATOM 3075 C CA . ALA A 1 387 ? 19.478 6.128 1.763 1.00 64.50 387 ALA A CA 1
ATOM 3076 C C . ALA A 1 387 ? 18.866 4.780 1.335 1.00 64.50 387 ALA A C 1
ATOM 3078 O O . ALA A 1 387 ? 17.655 4.570 1.452 1.00 64.50 387 ALA A O 1
ATOM 3079 N N . GLU A 1 388 ? 19.652 3.861 0.768 1.00 66.25 388 GLU A N 1
ATOM 3080 C CA . GLU A 1 388 ? 19.154 2.537 0.353 1.00 66.25 388 GLU A CA 1
ATOM 3081 C C . GLU A 1 388 ? 18.850 1.644 1.557 1.00 66.25 388 GLU A C 1
ATOM 3083 O O . GLU A 1 388 ? 17.792 1.010 1.625 1.00 66.25 388 GLU A O 1
ATOM 3088 N N . GLU A 1 389 ? 19.746 1.653 2.537 1.00 66.88 389 GLU A N 1
ATOM 3089 C CA . GLU A 1 389 ? 19.615 0.866 3.757 1.00 66.88 389 GLU A CA 1
ATOM 3090 C C . GLU A 1 389 ? 18.444 1.355 4.610 1.00 66.88 389 GLU A C 1
ATOM 3092 O O . GLU A 1 389 ? 17.608 0.552 5.027 1.00 66.88 389 GLU A O 1
ATOM 3097 N N . TRP A 1 390 ? 18.292 2.673 4.763 1.00 67.50 390 TRP A N 1
ATOM 3098 C CA . TRP A 1 390 ? 17.170 3.304 5.455 1.00 67.50 390 TRP A CA 1
ATOM 3099 C C . TRP A 1 390 ? 15.823 2.904 4.851 1.00 67.50 390 TRP A C 1
ATOM 3101 O O . TRP A 1 390 ? 14.889 2.528 5.569 1.00 67.50 390 TRP A O 1
ATOM 3111 N N . ARG A 1 391 ? 15.721 2.909 3.514 1.00 68.38 391 ARG A N 1
ATOM 3112 C CA . ARG A 1 391 ? 14.516 2.478 2.784 1.00 68.38 391 ARG A CA 1
ATOM 3113 C C . ARG A 1 391 ? 14.224 0.995 2.998 1.00 68.38 391 ARG A C 1
ATOM 3115 O O . ARG A 1 391 ? 13.060 0.623 3.179 1.00 68.38 391 ARG A O 1
ATOM 3122 N N . ARG A 1 392 ? 15.257 0.149 2.973 1.00 69.56 392 ARG A N 1
ATOM 3123 C CA . ARG A 1 392 ? 15.132 -1.301 3.173 1.00 69.56 392 ARG A CA 1
ATOM 3124 C C . ARG A 1 392 ? 14.675 -1.614 4.599 1.00 69.56 392 ARG A C 1
ATOM 3126 O O . ARG A 1 392 ? 13.663 -2.294 4.769 1.00 69.56 392 ARG A O 1
ATOM 3133 N N . ILE A 1 393 ? 15.330 -1.038 5.607 1.00 68.94 393 ILE A N 1
ATOM 3134 C CA . ILE A 1 393 ? 14.986 -1.196 7.029 1.00 68.94 393 ILE A CA 1
ATOM 3135 C C . ILE A 1 393 ? 13.553 -0.737 7.290 1.00 68.94 393 ILE A C 1
ATOM 3137 O O . ILE A 1 393 ? 12.763 -1.482 7.866 1.00 68.94 393 ILE A O 1
ATOM 3141 N N . SER A 1 394 ? 13.178 0.448 6.810 1.00 69.62 394 SER A N 1
ATOM 3142 C CA . SER A 1 394 ? 11.849 1.016 7.060 1.00 69.62 394 SER A CA 1
ATOM 3143 C C . SER A 1 394 ? 10.735 0.167 6.446 1.00 69.62 394 SER A C 1
ATOM 3145 O O . SER A 1 394 ? 9.706 -0.077 7.080 1.00 69.62 394 SER A O 1
ATOM 3147 N N . ARG A 1 395 ? 10.963 -0.379 5.242 1.00 71.38 395 ARG A N 1
ATOM 3148 C CA . ARG A 1 395 ? 10.050 -1.338 4.601 1.00 71.38 395 ARG A CA 1
ATOM 3149 C C . ARG A 1 395 ? 9.916 -2.627 5.419 1.00 71.38 395 ARG A C 1
ATOM 3151 O O . ARG A 1 395 ? 8.804 -3.146 5.560 1.00 71.38 395 ARG A O 1
ATOM 3158 N N . HIS A 1 396 ? 11.020 -3.152 5.945 1.00 69.75 396 HIS A N 1
ATOM 3159 C CA . HIS A 1 396 ? 11.001 -4.376 6.744 1.00 69.75 396 HIS A CA 1
ATOM 3160 C C . HIS A 1 396 ? 10.316 -4.164 8.092 1.00 69.75 396 HIS A C 1
ATOM 3162 O O . HIS A 1 396 ? 9.385 -4.903 8.400 1.00 69.75 396 HIS A O 1
ATOM 3168 N N . MET A 1 397 ? 10.681 -3.118 8.836 1.00 68.75 397 MET A N 1
ATOM 3169 C CA . MET A 1 397 ? 10.048 -2.753 10.109 1.00 68.75 397 MET A CA 1
ATOM 3170 C C . MET A 1 397 ? 8.536 -2.600 9.961 1.00 68.75 397 MET A C 1
ATOM 3172 O O . MET A 1 397 ? 7.768 -3.150 10.749 1.00 68.75 397 MET A O 1
ATOM 3176 N N . PHE A 1 398 ? 8.097 -1.922 8.901 1.00 72.56 398 PHE A N 1
ATOM 3177 C CA . PHE A 1 398 ? 6.685 -1.808 8.567 1.00 72.56 398 PHE A CA 1
ATOM 3178 C C . PHE A 1 398 ? 6.028 -3.174 8.287 1.00 72.56 398 PHE A C 1
ATOM 3180 O O . PHE A 1 398 ? 4.981 -3.481 8.856 1.00 72.56 398 PHE A O 1
ATOM 3187 N N . THR A 1 399 ? 6.650 -4.018 7.454 1.00 72.50 399 THR A N 1
ATOM 3188 C CA . THR A 1 399 ? 6.102 -5.341 7.093 1.00 72.50 399 THR A CA 1
ATOM 3189 C C . THR A 1 399 ? 5.951 -6.245 8.317 1.00 72.50 399 THR A C 1
ATOM 3191 O O . THR A 1 399 ? 4.928 -6.902 8.464 1.00 72.50 399 THR A O 1
ATOM 3194 N N . MET A 1 400 ? 6.938 -6.235 9.213 1.00 71.31 400 MET A N 1
ATOM 3195 C CA . MET A 1 400 ? 6.922 -7.008 10.457 1.00 71.31 400 MET A CA 1
ATOM 3196 C C . MET A 1 400 ? 5.860 -6.499 11.436 1.00 71.31 400 MET A C 1
ATOM 3198 O O . MET A 1 400 ? 5.166 -7.272 12.091 1.00 71.31 400 MET A O 1
ATOM 3202 N N . SER A 1 401 ? 5.703 -5.180 11.533 1.00 76.88 401 SER A N 1
ATOM 3203 C CA . SER A 1 401 ? 4.793 -4.587 12.515 1.00 76.88 401 SER A CA 1
ATOM 3204 C C . SER A 1 401 ? 3.321 -4.851 12.184 1.00 76.88 401 SER A C 1
ATOM 3206 O O . SER A 1 401 ? 2.510 -4.978 13.100 1.00 76.88 401 SER A O 1
ATOM 3208 N N . ILE A 1 402 ? 2.974 -4.996 10.896 1.00 80.25 402 ILE A N 1
ATOM 3209 C CA . ILE A 1 402 ? 1.603 -5.308 10.458 1.00 80.25 402 ILE A CA 1
ATOM 3210 C C . ILE A 1 402 ? 1.082 -6.590 11.111 1.00 80.25 402 ILE A C 1
ATOM 3212 O O . ILE A 1 402 ? -0.045 -6.595 11.595 1.00 80.25 402 ILE A O 1
ATOM 3216 N N . TYR A 1 403 ? 1.869 -7.668 11.156 1.00 80.94 403 TYR A N 1
ATOM 3217 C CA . TYR A 1 403 ? 1.377 -8.958 11.658 1.00 80.94 403 TYR A CA 1
ATOM 3218 C C . TYR A 1 403 ? 1.041 -8.900 13.148 1.00 80.94 403 TYR A C 1
ATOM 3220 O O . TYR A 1 403 ? -0.022 -9.362 13.562 1.00 80.94 403 TYR A O 1
ATOM 3228 N N . ILE A 1 404 ? 1.905 -8.256 13.938 1.00 80.88 404 ILE A N 1
ATOM 3229 C CA . ILE A 1 404 ? 1.676 -8.041 15.372 1.00 80.88 404 ILE A CA 1
ATOM 3230 C C . ILE A 1 404 ? 0.436 -7.172 15.588 1.00 80.88 404 ILE A C 1
ATOM 3232 O O . ILE A 1 404 ? -0.370 -7.452 16.474 1.00 80.88 404 ILE A O 1
ATOM 3236 N N . ILE A 1 405 ? 0.254 -6.139 14.769 1.00 85.19 405 ILE A N 1
ATOM 3237 C CA . ILE A 1 405 ? -0.892 -5.235 14.875 1.00 85.19 405 ILE A CA 1
ATOM 3238 C C . ILE A 1 405 ? -2.190 -5.936 14.543 1.00 85.19 405 ILE A C 1
ATOM 3240 O O . ILE A 1 405 ? -3.120 -5.848 15.334 1.00 85.19 405 ILE A O 1
ATOM 3244 N N . VAL A 1 406 ? -2.258 -6.655 13.424 1.00 85.88 406 VAL A N 1
ATOM 3245 C CA . VAL A 1 406 ? -3.474 -7.378 13.044 1.00 85.88 406 VAL A CA 1
ATOM 3246 C C . VAL A 1 406 ? -3.827 -8.408 14.115 1.00 85.88 406 VAL A C 1
ATOM 3248 O O . VAL A 1 406 ? -4.980 -8.471 14.538 1.00 85.88 406 VAL A O 1
ATOM 3251 N N . ALA A 1 407 ? -2.839 -9.155 14.619 1.00 85.25 407 ALA A N 1
ATOM 3252 C CA . ALA A 1 407 ? -3.048 -10.076 15.733 1.00 85.25 407 ALA A CA 1
ATOM 3253 C C . ALA A 1 407 ? -3.594 -9.346 16.972 1.00 85.25 407 ALA A C 1
ATOM 3255 O O . ALA A 1 407 ? -4.591 -9.775 17.548 1.00 85.25 407 ALA A O 1
ATOM 3256 N N . SER A 1 408 ? -2.999 -8.206 17.335 1.00 86.00 408 SER A N 1
ATOM 3257 C CA . SER A 1 408 ? -3.431 -7.394 18.478 1.00 86.00 408 SER A CA 1
ATOM 3258 C C . SER A 1 408 ? -4.847 -6.839 18.294 1.00 86.00 408 SER A C 1
ATOM 3260 O O . SER A 1 408 ? -5.635 -6.871 19.231 1.00 86.00 408 SER A O 1
ATOM 3262 N N . MET A 1 409 ? -5.206 -6.378 17.091 1.00 89.75 409 MET A N 1
ATOM 3263 C CA . MET A 1 409 ? -6.548 -5.882 16.767 1.00 89.75 409 MET A CA 1
ATOM 3264 C C . MET A 1 409 ? -7.598 -6.982 16.926 1.00 89.75 409 MET A C 1
ATOM 3266 O O . MET A 1 409 ? -8.629 -6.745 17.548 1.00 89.75 409 MET A O 1
ATOM 3270 N N . VAL A 1 410 ? -7.328 -8.191 16.421 1.00 89.06 410 VAL A N 1
ATOM 3271 C CA . VAL A 1 410 ? -8.236 -9.340 16.580 1.00 89.06 410 VAL A CA 1
ATOM 3272 C C . VAL A 1 410 ? -8.374 -9.721 18.056 1.00 89.06 410 VAL A C 1
ATOM 3274 O O . VAL A 1 410 ? -9.484 -9.953 18.530 1.00 89.06 410 VAL A O 1
ATOM 3277 N N . VAL A 1 411 ? -7.274 -9.731 18.815 1.00 86.62 411 VAL A N 1
ATOM 3278 C CA . VAL A 1 411 ? -7.316 -9.986 20.264 1.00 86.62 411 VAL A CA 1
ATOM 3279 C C . VAL A 1 411 ? -8.169 -8.942 20.986 1.00 86.62 411 VAL A C 1
ATOM 3281 O O . VAL A 1 411 ? -9.050 -9.314 21.753 1.00 86.62 411 VAL A O 1
ATOM 3284 N N . VAL A 1 412 ? -7.977 -7.651 20.714 1.00 88.25 412 VAL A N 1
ATOM 3285 C CA . VAL A 1 412 ? -8.739 -6.579 21.374 1.00 88.25 412 VAL A CA 1
ATOM 3286 C C . VAL A 1 412 ? -10.221 -6.619 20.989 1.00 88.25 412 VAL A C 1
ATOM 3288 O O . VAL A 1 412 ? -11.080 -6.642 21.870 1.00 88.25 412 VAL A O 1
ATOM 3291 N N . PHE A 1 413 ? -10.536 -6.653 19.693 1.00 90.44 413 PHE A N 1
ATOM 3292 C CA . PHE A 1 413 ? -11.910 -6.499 19.203 1.00 90.44 413 PHE A CA 1
ATOM 3293 C C . PHE A 1 413 ? -12.765 -7.761 19.298 1.00 90.44 413 PHE A C 1
ATOM 3295 O O . PHE A 1 413 ? -13.986 -7.644 19.327 1.00 90.44 413 PHE A O 1
ATOM 3302 N N . ILE A 1 414 ? -12.158 -8.950 19.343 1.00 88.44 414 ILE A N 1
ATOM 3303 C CA . ILE A 1 414 ? -12.900 -10.218 19.398 1.00 88.44 414 ILE A CA 1
ATOM 3304 C C . ILE A 1 414 ? -12.697 -10.915 20.739 1.00 88.44 414 ILE A C 1
ATOM 3306 O O . ILE A 1 414 ? -13.674 -11.241 21.409 1.00 88.44 414 ILE A O 1
ATOM 3310 N N . HIS A 1 415 ? -11.449 -11.144 21.154 1.00 83.50 415 HIS A N 1
ATOM 3311 C CA . HIS A 1 415 ? -11.168 -11.978 22.331 1.00 83.50 415 HIS A CA 1
ATOM 3312 C C . HIS A 1 415 ? -11.390 -11.241 23.653 1.00 83.50 415 HIS A C 1
ATOM 3314 O O . HIS A 1 415 ? -11.996 -11.797 24.562 1.00 83.50 415 HIS A O 1
ATOM 3320 N N . ILE A 1 416 ? -10.946 -9.986 23.756 1.00 84.06 416 ILE A N 1
ATOM 3321 C CA . ILE A 1 416 ? -11.103 -9.171 24.970 1.00 84.06 416 ILE A CA 1
ATOM 3322 C C . ILE A 1 416 ? -12.504 -8.562 25.039 1.00 84.06 416 ILE A C 1
ATOM 3324 O O . ILE A 1 416 ? -13.136 -8.594 26.092 1.00 84.06 416 ILE A O 1
ATOM 3328 N N . TYR A 1 417 ? -13.005 -8.034 23.919 1.00 86.50 417 TYR A N 1
ATOM 3329 C CA . TYR A 1 417 ? -14.377 -7.530 23.833 1.00 86.50 417 TYR A CA 1
ATOM 3330 C C . TYR A 1 417 ? -15.428 -8.633 24.035 1.00 86.50 417 TYR A C 1
ATOM 3332 O O . TYR A 1 417 ? -16.460 -8.411 24.664 1.00 86.50 417 TYR A O 1
ATOM 3340 N N . GLY A 1 418 ? -15.138 -9.829 23.520 1.00 83.19 418 GLY A N 1
ATOM 3341 C CA . GLY A 1 418 ? -16.021 -10.985 23.522 1.00 83.19 418 GLY A CA 1
ATOM 3342 C C . GLY A 1 418 ? -16.745 -11.160 22.185 1.00 83.19 418 GLY A C 1
ATOM 3343 O O . GLY A 1 418 ? -17.499 -10.295 21.741 1.00 83.19 418 GLY A O 1
ATOM 3344 N N . ALA A 1 419 ? -16.589 -12.340 21.575 1.00 84.00 419 ALA A N 1
ATOM 3345 C CA . ALA A 1 419 ? -17.229 -12.686 20.302 1.00 84.00 419 ALA A CA 1
ATOM 3346 C C . ALA A 1 419 ? -18.762 -12.548 20.344 1.00 84.00 419 ALA A C 1
ATOM 3348 O O . ALA A 1 419 ? -19.375 -12.142 19.360 1.00 84.00 419 ALA A O 1
ATOM 3349 N N . ARG A 1 420 ? -19.383 -12.831 21.499 1.00 85.00 420 ARG A N 1
ATOM 3350 C CA . ARG A 1 420 ? -20.827 -12.654 21.705 1.00 85.00 420 ARG A CA 1
ATOM 3351 C C . ARG A 1 420 ? -21.254 -11.195 21.543 1.00 85.00 420 ARG A C 1
ATOM 3353 O O . ARG A 1 420 ? -22.219 -10.933 20.836 1.00 85.00 420 ARG A O 1
ATOM 3360 N N . GLU A 1 421 ? -20.552 -10.259 22.179 1.00 87.50 421 GLU A N 1
ATOM 3361 C CA . GLU A 1 421 ? -20.888 -8.832 22.090 1.00 87.50 421 GLU A CA 1
ATOM 3362 C C . GLU A 1 421 ? -20.648 -8.295 20.681 1.00 87.50 421 GLU A C 1
ATOM 3364 O O . GLU A 1 421 ? -21.462 -7.527 20.170 1.00 87.50 421 GLU A O 1
ATOM 3369 N N . TYR A 1 422 ? -19.589 -8.768 20.017 1.00 89.00 422 TYR A N 1
ATOM 3370 C CA . TYR A 1 422 ? -19.331 -8.449 18.616 1.00 89.00 422 TYR A CA 1
ATOM 3371 C C . TYR A 1 422 ? -20.481 -8.896 17.700 1.00 89.00 422 TYR A C 1
ATOM 3373 O O . TYR A 1 422 ? -20.927 -8.120 16.860 1.00 89.00 422 TYR A O 1
ATOM 3381 N N . ILE A 1 423 ? -21.006 -10.117 17.881 1.00 88.31 423 ILE A N 1
ATOM 3382 C CA . ILE A 1 423 ? -22.163 -10.613 17.115 1.00 88.31 423 ILE A CA 1
ATOM 3383 C C . ILE A 1 423 ? -23.396 -9.750 17.362 1.00 88.31 423 ILE A C 1
ATOM 3385 O O . ILE A 1 423 ? -24.093 -9.421 16.406 1.00 88.31 423 ILE A O 1
ATOM 3389 N N . ILE A 1 424 ? -23.671 -9.385 18.618 1.00 88.19 424 ILE A N 1
ATOM 3390 C CA . ILE A 1 424 ? -24.830 -8.550 18.961 1.00 88.19 424 ILE A CA 1
ATOM 3391 C C . ILE A 1 424 ? -24.738 -7.206 18.234 1.00 88.19 424 ILE A C 1
ATOM 3393 O O . ILE A 1 424 ? -25.691 -6.822 17.563 1.00 88.19 424 ILE A O 1
ATOM 3397 N N . ASP A 1 425 ? -23.582 -6.538 18.288 1.00 89.44 425 ASP A N 1
ATOM 3398 C CA . ASP A 1 425 ? -23.369 -5.275 17.568 1.00 89.44 425 ASP A CA 1
ATOM 3399 C C . ASP A 1 425 ? -23.532 -5.449 16.052 1.00 89.44 425 ASP A C 1
ATOM 3401 O O . ASP A 1 425 ? -24.077 -4.585 15.366 1.00 89.44 425 ASP A O 1
ATOM 3405 N N . LEU A 1 426 ? -23.088 -6.584 15.512 1.00 87.69 426 LEU A N 1
ATOM 3406 C CA . LEU A 1 426 ? -23.227 -6.894 14.095 1.00 87.69 426 LEU A CA 1
ATOM 3407 C C . LEU A 1 426 ? -24.701 -7.091 13.710 1.00 87.69 426 LEU A C 1
ATOM 3409 O O . LEU A 1 426 ? -25.125 -6.593 12.672 1.00 87.69 426 LEU A O 1
ATOM 3413 N N . CYS A 1 427 ? -25.505 -7.719 14.568 1.00 86.06 427 CYS A N 1
ATOM 3414 C CA . CYS A 1 427 ? -26.948 -7.894 14.365 1.00 86.06 427 CYS A CA 1
ATOM 3415 C C . CYS A 1 427 ? -27.750 -6.590 14.535 1.00 86.06 427 CYS A C 1
ATOM 3417 O O . CYS A 1 427 ? -28.853 -6.480 14.010 1.00 86.06 427 CYS A O 1
ATOM 3419 N N . GLU A 1 428 ? -27.211 -5.585 15.234 1.00 83.81 428 GLU A N 1
ATOM 3420 C CA . GLU A 1 428 ? -27.820 -4.246 15.297 1.00 83.81 428 GLU A CA 1
ATOM 3421 C C . GLU A 1 428 ? -27.686 -3.482 13.964 1.00 83.81 428 GLU A C 1
ATOM 3423 O O . GLU A 1 428 ? -28.451 -2.554 13.698 1.00 83.81 428 GLU A O 1
ATOM 3428 N N . VAL A 1 429 ? -26.732 -3.873 13.108 1.00 81.56 429 VAL A N 1
ATOM 3429 C CA . VAL A 1 429 ? -26.489 -3.255 11.792 1.00 81.56 429 VAL A CA 1
ATOM 3430 C C . VAL A 1 429 ? -26.994 -4.124 10.640 1.00 81.56 429 VAL A C 1
ATOM 3432 O O . VAL A 1 429 ? -27.516 -3.601 9.655 1.00 81.56 429 VAL A O 1
ATOM 3435 N N . PHE A 1 430 ? -26.829 -5.440 10.744 1.00 76.25 430 PHE A N 1
ATOM 3436 C CA . PHE A 1 430 ? -27.214 -6.408 9.726 1.00 76.25 430 PHE A CA 1
ATOM 3437 C C . PHE A 1 430 ? -28.466 -7.163 10.159 1.00 76.25 430 PHE A C 1
ATOM 3439 O O . PHE A 1 430 ? -28.484 -7.795 11.212 1.00 76.25 430 PHE A O 1
ATOM 3446 N N . VAL A 1 431 ? -29.497 -7.149 9.312 1.00 67.69 431 VAL A N 1
ATOM 3447 C CA . VAL A 1 431 ? -30.674 -7.999 9.509 1.00 67.69 431 VAL A CA 1
ATOM 3448 C C . VAL A 1 431 ? -30.239 -9.457 9.361 1.00 67.69 431 VAL A C 1
ATOM 3450 O O . VAL A 1 431 ? -29.682 -9.846 8.334 1.00 67.69 431 VAL A O 1
ATOM 3453 N N . LEU A 1 432 ? -30.471 -10.257 10.402 1.00 60.78 432 LEU A N 1
ATOM 3454 C CA . LEU A 1 432 ? -30.305 -11.705 10.360 1.00 60.78 432 LEU A CA 1
ATOM 3455 C C . LEU A 1 432 ? -31.366 -12.292 9.423 1.00 60.78 432 LEU A C 1
ATOM 3457 O O . LEU A 1 432 ? -32.504 -12.506 9.827 1.00 60.78 432 LEU A O 1
ATOM 3461 N N . GLU A 1 433 ? -31.005 -12.543 8.170 1.00 56.97 433 GLU A N 1
ATOM 3462 C CA . GLU A 1 433 ? -31.830 -13.357 7.279 1.00 56.97 433 GLU A CA 1
ATOM 3463 C C . GLU A 1 433 ? -31.408 -14.825 7.415 1.00 56.97 433 GLU A C 1
ATOM 3465 O O . GLU A 1 433 ? -30.306 -15.221 7.015 1.00 56.97 433 GLU A O 1
ATOM 3470 N N . GLU A 1 434 ? -32.276 -15.639 8.018 1.00 49.75 434 GLU A N 1
ATOM 3471 C CA . GLU A 1 434 ? -32.090 -17.088 8.104 1.00 49.75 434 GLU A CA 1
ATOM 3472 C C . GLU A 1 434 ? -32.001 -17.704 6.694 1.00 49.75 434 GLU A C 1
ATOM 3474 O O . GLU A 1 434 ? -32.762 -17.358 5.792 1.00 49.75 434 GLU A O 1
ATOM 3479 N N . GLY A 1 435 ? -31.048 -18.619 6.483 1.00 54.66 435 GLY A N 1
ATOM 3480 C CA . GLY A 1 435 ? -30.884 -19.342 5.213 1.00 54.66 435 GLY A CA 1
ATOM 3481 C C . GLY A 1 435 ? -29.985 -18.678 4.161 1.00 54.66 435 GLY A C 1
ATOM 3482 O O . GLY A 1 435 ? -29.823 -19.227 3.069 1.00 54.66 435 GLY A O 1
ATOM 3483 N N . GLN A 1 436 ? -29.347 -17.539 4.452 1.00 57.06 436 GLN A N 1
ATOM 3484 C CA . GLN A 1 436 ? -28.376 -16.959 3.520 1.00 57.06 436 GLN A CA 1
ATOM 3485 C C . GLN A 1 436 ? -27.110 -17.820 3.375 1.00 57.06 436 GLN A C 1
ATOM 3487 O O . GLN A 1 436 ? -26.565 -18.356 4.341 1.00 57.06 436 GLN A O 1
ATOM 3492 N N . SER A 1 437 ? -26.598 -17.908 2.140 1.00 57.06 437 SER A N 1
ATOM 3493 C CA . SER A 1 437 ? -25.378 -18.659 1.826 1.00 57.06 437 SER A CA 1
ATOM 3494 C C . SER A 1 437 ? -24.190 -18.208 2.693 1.00 57.06 437 SER A C 1
ATOM 3496 O O . SER A 1 437 ? -24.072 -17.007 2.966 1.00 57.06 437 SER A O 1
ATOM 3498 N N . PRO A 1 438 ? -23.240 -19.104 3.022 1.00 53.62 438 PRO A N 1
ATOM 3499 C CA . PRO A 1 438 ? -22.139 -18.797 3.925 1.00 53.62 438 PRO A CA 1
ATOM 3500 C C . PRO A 1 438 ? -21.258 -17.605 3.543 1.00 53.62 438 PRO A C 1
ATOM 3502 O O . PRO A 1 438 ? -20.585 -17.032 4.398 1.00 53.62 438 PRO A O 1
ATOM 3505 N N . VAL A 1 439 ? -21.272 -17.268 2.254 1.00 56.44 439 VAL A N 1
ATOM 3506 C CA . VAL A 1 439 ? -20.484 -16.217 1.605 1.00 56.44 439 VAL A CA 1
ATOM 3507 C C . VAL A 1 439 ? -21.219 -14.867 1.601 1.00 56.44 439 VAL A C 1
ATOM 3509 O O . VAL A 1 439 ? -20.604 -13.838 1.348 1.00 56.44 439 VAL A O 1
ATOM 3512 N N . ARG A 1 440 ? -22.530 -14.846 1.883 1.00 60.44 440 ARG A N 1
ATOM 3513 C CA . ARG A 1 440 ? -23.375 -13.636 1.860 1.00 60.44 440 ARG A CA 1
ATOM 3514 C C . ARG A 1 440 ? -23.669 -13.043 3.234 1.00 60.44 440 ARG A C 1
ATOM 3516 O O . ARG A 1 440 ? -24.103 -11.898 3.289 1.00 60.44 440 ARG A O 1
ATOM 3523 N N . SER A 1 441 ? -23.403 -13.783 4.309 1.00 66.75 441 SER A N 1
ATOM 3524 C CA . SER A 1 441 ? -23.701 -13.336 5.667 1.00 66.75 441 SER A CA 1
ATOM 3525 C C . SER A 1 441 ? -22.443 -12.999 6.468 1.00 66.75 441 SER A C 1
ATOM 3527 O O . SER A 1 441 ? -21.487 -13.775 6.538 1.00 66.75 441 SER A O 1
ATOM 3529 N N . ALA A 1 442 ? -22.490 -11.840 7.123 1.00 68.44 442 ALA A N 1
ATOM 3530 C CA . ALA A 1 442 ? -21.497 -11.362 8.075 1.00 68.44 442 ALA A CA 1
ATOM 3531 C C . ALA A 1 442 ? -21.626 -12.003 9.475 1.00 68.44 442 ALA A C 1
ATOM 3533 O O . ALA A 1 442 ? -20.736 -11.836 10.301 1.00 68.44 442 ALA A O 1
ATOM 3534 N N . THR A 1 443 ? -22.711 -12.738 9.753 1.00 71.00 443 THR A N 1
ATOM 3535 C CA . THR A 1 443 ? -22.973 -13.381 11.059 1.00 71.00 443 THR A CA 1
ATOM 3536 C C . THR A 1 443 ? -22.595 -14.860 11.088 1.00 71.00 443 THR A C 1
ATOM 3538 O O . THR A 1 443 ? -22.901 -15.569 12.045 1.00 71.00 443 THR A O 1
ATOM 3541 N N . ASN A 1 444 ? -21.940 -15.362 10.042 1.00 75.38 444 ASN A N 1
ATOM 3542 C CA . ASN A 1 444 ? -21.687 -16.787 9.924 1.00 75.38 444 ASN A CA 1
ATOM 3543 C C . ASN A 1 444 ? -20.644 -17.294 10.936 1.00 75.38 444 ASN A C 1
ATOM 3545 O O . ASN A 1 444 ? -19.577 -16.702 11.105 1.00 75.38 444 ASN A O 1
ATOM 3549 N N . SER A 1 445 ? -20.924 -18.447 11.546 1.00 71.81 445 SER A N 1
ATOM 3550 C CA . SER A 1 445 ? -20.105 -19.092 12.575 1.00 71.81 445 SER A CA 1
ATOM 3551 C C . SER A 1 445 ? -18.663 -19.369 12.132 1.00 71.81 445 SER A C 1
ATOM 3553 O O . SER A 1 445 ? -17.746 -19.267 12.949 1.00 71.81 445 SER A O 1
ATOM 3555 N N . TRP A 1 446 ? -18.419 -19.647 10.845 1.00 75.81 446 TRP A N 1
ATOM 3556 C CA . TRP A 1 446 ? -17.064 -19.924 10.346 1.00 75.81 446 TRP A CA 1
ATOM 3557 C C . TRP A 1 446 ? -16.111 -18.725 10.488 1.00 75.81 446 TRP A C 1
ATOM 3559 O O . TRP A 1 446 ? -14.918 -18.926 10.714 1.00 75.81 446 TRP A O 1
ATOM 3569 N N . GLN A 1 447 ? -16.613 -17.484 10.421 1.00 76.69 447 GLN A N 1
ATOM 3570 C CA . GLN A 1 447 ? -15.782 -16.282 10.585 1.00 76.69 447 GLN A CA 1
ATOM 3571 C C . GLN A 1 447 ? -15.196 -16.201 12.003 1.00 76.69 447 GLN A C 1
ATOM 3573 O O . GLN A 1 447 ? -14.061 -15.767 12.192 1.00 76.69 447 GLN A O 1
ATOM 3578 N N . PHE A 1 448 ? -15.923 -16.705 13.002 1.00 79.12 448 PHE A N 1
ATOM 3579 C CA . PHE A 1 448 ? -15.463 -16.744 14.391 1.00 79.12 448 PHE A CA 1
ATOM 3580 C C . PHE A 1 448 ? -14.389 -17.803 14.623 1.00 79.12 448 PHE A C 1
ATOM 3582 O O . PHE A 1 448 ? -13.446 -17.563 15.377 1.00 79.12 448 PHE A O 1
ATOM 3589 N N . ALA A 1 449 ? -14.465 -18.938 13.922 1.00 82.19 449 ALA A N 1
ATOM 3590 C CA . ALA A 1 449 ? -13.388 -19.925 13.934 1.00 82.19 449 ALA A CA 1
ATOM 3591 C C . ALA A 1 449 ? -12.081 -19.331 13.377 1.00 82.19 449 ALA A C 1
ATOM 3593 O O . ALA A 1 449 ? -11.004 -19.576 13.921 1.00 82.19 449 ALA A O 1
ATOM 3594 N N . V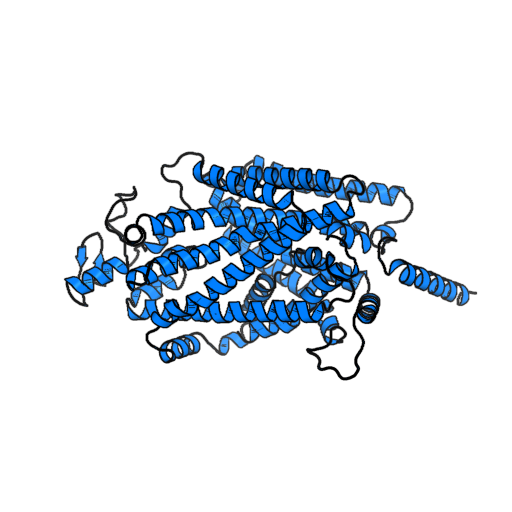AL A 1 450 ? -12.176 -18.484 12.347 1.00 84.81 450 VAL A N 1
ATOM 3595 C CA . VAL A 1 450 ? -11.023 -17.773 11.775 1.00 84.81 450 VAL A CA 1
ATOM 3596 C C . VAL A 1 450 ? -10.383 -16.834 12.802 1.00 84.81 450 VAL A C 1
ATOM 3598 O O . VAL A 1 450 ? -9.164 -16.868 12.963 1.00 84.81 450 VAL A O 1
ATOM 3601 N N . PHE A 1 451 ? -11.165 -16.063 13.566 1.00 83.50 451 PHE A N 1
ATOM 3602 C CA . PHE A 1 451 ? -10.623 -15.164 14.600 1.00 83.50 451 PHE A CA 1
ATOM 3603 C C . PHE A 1 451 ? -9.870 -15.883 15.730 1.00 83.50 451 PHE A C 1
ATOM 3605 O O . PHE A 1 451 ? -9.014 -15.271 16.372 1.00 83.50 451 PHE A O 1
ATOM 3612 N N . ASN A 1 452 ? -10.124 -17.176 15.949 1.00 82.00 452 ASN A N 1
ATOM 3613 C CA . ASN A 1 452 ? -9.362 -17.983 16.904 1.00 82.00 452 ASN A CA 1
ATOM 3614 C C . ASN A 1 452 ? -7.982 -18.374 16.364 1.00 82.00 452 ASN A C 1
ATOM 3616 O O . ASN A 1 452 ? -7.016 -18.389 17.116 1.00 82.00 452 ASN A O 1
ATOM 3620 N N . VAL A 1 453 ? -7.873 -18.674 15.067 1.00 81.12 453 VAL A N 1
ATOM 3621 C CA . VAL A 1 453 ? -6.627 -19.159 14.442 1.00 81.12 453 VAL A CA 1
ATOM 3622 C C . VAL A 1 453 ? -5.714 -18.006 14.024 1.00 81.12 453 VAL A C 1
ATOM 3624 O O . VAL A 1 453 ? -4.489 -18.096 14.112 1.00 81.12 453 VAL A O 1
ATOM 3627 N N . VAL A 1 454 ? -6.315 -16.906 13.580 1.00 81.25 454 VAL A N 1
ATOM 3628 C CA . VAL A 1 454 ? -5.635 -15.759 12.979 1.00 81.25 454 VAL A CA 1
ATOM 3629 C C . VAL A 1 454 ? -4.499 -15.175 13.842 1.00 81.25 454 VAL A C 1
ATOM 3631 O O . VAL A 1 454 ? -3.403 -15.003 13.302 1.00 81.25 454 VAL A O 1
ATOM 3634 N N . PRO A 1 455 ? -4.675 -14.898 15.152 1.00 78.25 455 PRO A N 1
ATOM 3635 C CA . PRO A 1 455 ? -3.600 -14.346 15.977 1.00 78.25 455 PRO A CA 1
ATOM 3636 C C . PRO A 1 455 ? -2.366 -15.255 16.032 1.00 78.25 455 PRO A C 1
ATOM 3638 O O . PRO A 1 455 ? -1.245 -14.780 15.863 1.00 78.25 455 PRO A O 1
ATOM 3641 N N . PHE A 1 456 ? -2.565 -16.568 16.194 1.00 76.00 456 PHE A N 1
ATOM 3642 C CA . PHE A 1 456 ? -1.471 -17.542 16.227 1.00 76.00 456 PHE A CA 1
ATOM 3643 C C . PHE A 1 456 ? -0.759 -17.629 14.882 1.00 76.00 456 PHE A C 1
ATOM 3645 O O . PHE A 1 456 ? 0.467 -17.619 14.830 1.00 76.00 456 PHE A O 1
ATOM 3652 N N . LEU A 1 457 ? -1.520 -17.654 13.788 1.00 79.50 457 LEU A N 1
ATOM 3653 C CA . LEU A 1 457 ? -0.967 -17.703 12.442 1.00 79.50 457 LEU A CA 1
ATOM 3654 C C . LEU A 1 457 ? -0.080 -16.483 12.152 1.00 79.50 457 LEU A C 1
ATOM 3656 O O . LEU A 1 457 ? 1.032 -16.637 11.654 1.00 79.50 457 LEU A O 1
ATOM 3660 N N . TYR A 1 458 ? -0.523 -15.279 12.526 1.00 75.75 458 TYR A N 1
ATOM 3661 C CA . TYR A 1 458 ? 0.268 -14.057 12.365 1.00 75.75 458 TYR A CA 1
ATOM 3662 C C . TYR A 1 458 ? 1.530 -14.033 13.233 1.00 75.75 458 TYR A C 1
ATOM 3664 O O . TYR A 1 458 ? 2.575 -13.574 12.770 1.00 75.75 458 TYR A O 1
ATOM 3672 N N . LEU A 1 459 ? 1.472 -14.566 14.456 1.00 72.44 459 LEU A N 1
ATOM 3673 C CA . LEU A 1 459 ? 2.650 -14.709 15.316 1.00 72.44 459 LEU A CA 1
ATOM 3674 C C . LEU A 1 459 ? 3.645 -15.737 14.763 1.00 72.44 459 LEU A C 1
ATOM 3676 O O . LEU A 1 459 ? 4.848 -15.487 14.782 1.00 72.44 459 LEU A O 1
ATOM 3680 N N . ILE A 1 460 ? 3.164 -16.856 14.214 1.00 73.69 460 ILE A N 1
ATOM 3681 C CA . ILE A 1 460 ? 4.008 -17.850 13.535 1.00 73.69 460 ILE A CA 1
ATOM 3682 C C . ILE A 1 460 ? 4.687 -17.214 12.322 1.00 73.69 460 ILE A C 1
ATOM 3684 O O . ILE A 1 460 ? 5.886 -17.407 12.126 1.00 73.69 460 ILE A O 1
ATOM 3688 N N . ILE A 1 461 ? 3.962 -16.421 11.524 1.00 72.44 461 ILE A N 1
ATOM 3689 C CA . ILE A 1 461 ? 4.562 -15.696 10.399 1.00 72.44 461 ILE A CA 1
ATOM 3690 C C . ILE A 1 461 ? 5.662 -14.774 10.904 1.00 72.44 461 ILE A C 1
ATOM 3692 O O . ILE A 1 461 ? 6.794 -14.875 10.440 1.00 72.44 461 ILE A O 1
ATOM 3696 N N . GLN A 1 462 ? 5.365 -13.947 11.901 1.00 71.06 462 GLN A N 1
ATOM 3697 C CA . GLN A 1 462 ? 6.342 -13.045 12.497 1.00 71.06 462 GLN A CA 1
ATOM 3698 C C . GLN A 1 462 ? 7.608 -13.788 12.956 1.00 71.06 462 GLN A C 1
ATOM 3700 O O . GLN A 1 462 ? 8.721 -13.385 12.615 1.00 71.06 462 GLN A O 1
ATOM 3705 N N . ALA A 1 463 ? 7.440 -14.908 13.661 1.00 66.81 463 ALA A N 1
ATOM 3706 C CA . ALA A 1 463 ? 8.535 -15.729 14.168 1.00 66.81 463 ALA A CA 1
ATOM 3707 C C . ALA A 1 463 ? 9.374 -16.392 13.063 1.00 66.81 463 ALA A C 1
ATOM 3709 O O . ALA A 1 463 ? 10.541 -16.686 13.296 1.00 66.81 463 ALA A O 1
ATOM 3710 N N . ASN A 1 464 ? 8.819 -16.608 11.866 1.00 67.25 464 ASN A N 1
ATOM 3711 C CA . ASN A 1 464 ? 9.535 -17.207 10.735 1.00 67.25 464 ASN A CA 1
ATOM 3712 C C . ASN A 1 464 ? 10.166 -16.167 9.794 1.00 67.25 464 ASN A C 1
ATOM 3714 O O . ASN A 1 464 ? 11.247 -16.407 9.257 1.00 67.25 464 ASN A O 1
ATOM 3718 N N . VAL A 1 465 ? 9.545 -14.996 9.605 1.00 63.88 465 VAL A N 1
ATOM 3719 C CA . VAL A 1 465 ? 10.130 -13.926 8.775 1.00 63.88 465 VAL A CA 1
ATOM 3720 C C . VAL A 1 465 ? 11.288 -13.238 9.518 1.00 63.88 465 VAL A C 1
ATOM 3722 O O . VAL A 1 465 ? 12.300 -12.897 8.901 1.00 63.88 465 VAL A O 1
ATOM 3725 N N . MET A 1 466 ? 11.195 -13.066 10.842 1.00 54.38 466 MET A N 1
ATOM 3726 C CA . MET A 1 466 ? 12.186 -12.328 11.640 1.00 54.38 466 MET A CA 1
ATOM 3727 C C . MET A 1 466 ? 13.610 -12.941 11.609 1.00 54.38 466 MET A C 1
ATOM 3729 O O . MET A 1 466 ? 14.554 -12.196 11.335 1.00 54.38 466 MET A O 1
ATOM 3733 N N . PRO A 1 467 ? 13.820 -14.264 11.776 1.00 51.47 467 PRO A N 1
ATOM 3734 C CA . PRO A 1 467 ? 15.156 -14.871 11.771 1.00 51.47 467 PRO A CA 1
ATOM 3735 C C . PRO A 1 467 ? 15.801 -14.925 10.382 1.00 51.47 467 PRO A C 1
ATOM 3737 O O . PRO A 1 467 ? 17.011 -14.733 10.263 1.00 51.47 467 PRO A O 1
ATOM 3740 N N . ALA A 1 468 ? 15.010 -15.157 9.328 1.00 53.66 468 ALA A N 1
ATOM 3741 C CA . ALA A 1 468 ? 15.499 -15.131 7.948 1.00 53.66 468 ALA A CA 1
ATOM 3742 C C . ALA A 1 468 ? 16.019 -13.733 7.571 1.00 53.66 468 ALA A C 1
ATOM 3744 O O . ALA A 1 468 ? 17.054 -13.601 6.921 1.00 53.66 468 ALA A O 1
ATOM 3745 N N . THR A 1 469 ? 15.340 -12.695 8.066 1.00 49.69 469 THR A N 1
ATOM 3746 C CA . THR A 1 469 ? 15.702 -11.291 7.834 1.00 49.69 469 THR A CA 1
ATOM 3747 C C . THR A 1 469 ? 16.936 -10.880 8.643 1.00 49.69 469 THR A C 1
ATOM 3749 O O . THR A 1 469 ? 17.838 -10.247 8.104 1.00 49.69 469 THR A O 1
ATOM 3752 N N . LEU A 1 470 ? 17.029 -11.287 9.915 1.00 47.34 470 LEU A N 1
ATOM 3753 C CA . LEU A 1 470 ? 18.190 -10.998 10.768 1.00 47.34 470 LEU A CA 1
ATOM 3754 C C . LEU A 1 470 ? 19.475 -11.685 10.268 1.00 47.34 470 LEU A C 1
ATOM 3756 O O . LEU A 1 470 ? 20.542 -11.075 10.295 1.00 47.34 470 LEU A O 1
ATOM 3760 N N . ARG A 1 471 ? 19.392 -12.920 9.744 1.00 48.78 471 ARG A N 1
ATOM 3761 C CA . ARG A 1 471 ? 20.562 -13.640 9.193 1.00 48.78 471 ARG A CA 1
ATOM 3762 C C . ARG A 1 471 ? 21.138 -13.005 7.931 1.00 48.78 471 ARG A C 1
ATOM 3764 O O . ARG A 1 471 ? 22.346 -13.054 7.735 1.00 48.78 471 ARG A O 1
ATOM 3771 N N . GLN A 1 472 ? 20.308 -12.385 7.095 1.00 49.75 472 GLN A N 1
ATOM 3772 C CA . GLN A 1 472 ? 20.777 -11.676 5.901 1.00 49.75 472 GLN A CA 1
ATOM 3773 C C . GLN A 1 472 ? 21.478 -10.348 6.253 1.00 49.75 472 GLN A C 1
ATOM 3775 O O . GLN A 1 472 ? 21.996 -9.666 5.372 1.00 49.75 472 GLN A O 1
ATOM 3780 N N . HIS A 1 473 ? 21.455 -9.935 7.524 1.00 51.44 473 HIS A N 1
ATOM 3781 C CA . HIS A 1 473 ? 21.788 -8.585 7.975 1.00 51.44 473 HIS A CA 1
ATOM 3782 C C . HIS A 1 473 ? 22.912 -8.550 9.027 1.00 51.44 473 HIS A C 1
ATOM 3784 O O . HIS A 1 473 ? 23.151 -7.505 9.615 1.00 51.44 473 HIS A O 1
ATOM 3790 N N . SER A 1 474 ? 23.688 -9.624 9.217 1.00 43.69 474 SER A N 1
ATOM 3791 C CA . SER A 1 474 ? 24.863 -9.630 10.116 1.00 43.69 474 SER A CA 1
ATOM 3792 C C . SER A 1 474 ? 25.988 -8.652 9.723 1.00 43.69 474 SER A C 1
ATOM 3794 O O . SER A 1 474 ? 26.910 -8.441 10.499 1.00 43.69 474 SER A O 1
ATOM 3796 N N . ARG A 1 475 ? 25.911 -7.995 8.554 1.00 47.09 475 ARG A N 1
ATOM 3797 C CA . ARG A 1 475 ? 26.786 -6.861 8.187 1.00 47.09 475 ARG A CA 1
ATOM 3798 C C . ARG A 1 475 ? 26.340 -5.506 8.768 1.00 47.09 475 ARG A C 1
ATOM 3800 O O . ARG A 1 475 ? 27.092 -4.544 8.671 1.00 47.09 475 ARG A O 1
ATOM 3807 N N . LEU A 1 476 ? 25.149 -5.417 9.372 1.00 44.75 476 LEU A N 1
ATOM 3808 C CA . LEU A 1 476 ? 24.572 -4.171 9.899 1.00 44.75 476 LEU A CA 1
ATOM 3809 C C . LEU A 1 476 ? 25.017 -3.806 11.322 1.00 44.75 476 LEU A C 1
ATOM 3811 O O . LEU A 1 476 ? 24.765 -2.676 11.729 1.00 44.75 476 LEU A O 1
ATOM 3815 N N . GLU A 1 477 ? 25.708 -4.677 12.067 1.00 46.19 477 GLU A N 1
ATOM 3816 C CA . GLU A 1 477 ? 26.236 -4.304 13.396 1.00 46.19 477 GLU A CA 1
ATOM 3817 C C . GLU A 1 477 ? 27.155 -3.070 13.341 1.00 46.19 477 GLU A C 1
ATOM 3819 O O . GLU A 1 477 ? 27.174 -2.284 14.288 1.00 46.19 477 GLU A O 1
ATOM 3824 N N . ASN A 1 478 ? 27.808 -2.826 12.198 1.00 45.84 478 ASN A N 1
ATOM 3825 C CA . ASN A 1 478 ? 28.679 -1.666 12.000 1.00 45.84 478 ASN A CA 1
ATOM 3826 C C . ASN A 1 478 ? 27.931 -0.372 11.626 1.00 45.84 478 ASN A C 1
ATOM 3828 O O . ASN A 1 478 ? 28.403 0.700 11.973 1.00 45.84 478 ASN A O 1
ATOM 3832 N N . VAL A 1 479 ? 26.757 -0.432 10.980 1.00 45.88 479 VAL A N 1
ATOM 3833 C CA . VAL A 1 479 ? 25.947 0.772 10.657 1.00 45.88 479 VAL A CA 1
ATOM 3834 C C . VAL A 1 479 ? 25.024 1.140 11.823 1.00 45.88 479 VAL A C 1
ATOM 3836 O O . VAL A 1 479 ? 24.742 2.307 12.081 1.00 45.88 479 VAL A O 1
ATOM 3839 N N . TRP A 1 480 ? 24.617 0.154 12.629 1.00 42.53 480 TRP A N 1
ATOM 3840 C CA . TRP A 1 480 ? 23.903 0.392 13.886 1.00 42.53 480 TRP A CA 1
ATOM 3841 C C . TRP A 1 480 ? 24.771 1.083 14.952 1.00 42.53 480 TRP A C 1
ATOM 3843 O O . TRP A 1 480 ? 24.263 1.397 16.033 1.00 42.53 480 TRP A O 1
ATOM 3853 N N . SER A 1 481 ? 26.063 1.339 14.705 1.00 43.56 481 SER A N 1
ATOM 3854 C CA . SER A 1 481 ? 26.871 2.198 15.577 1.00 43.56 481 SER A CA 1
ATOM 3855 C C . SER A 1 481 ? 26.571 3.686 15.405 1.00 43.56 481 SER A C 1
ATOM 3857 O O . SER A 1 481 ? 26.998 4.461 16.260 1.00 43.56 481 SER A O 1
ATOM 3859 N N . ASP A 1 482 ? 25.814 4.095 14.378 1.00 47.03 482 ASP A N 1
ATOM 3860 C CA . ASP A 1 482 ? 25.471 5.502 14.203 1.00 47.03 482 ASP A CA 1
ATOM 3861 C C . ASP A 1 482 ? 24.524 5.984 15.306 1.00 47.03 482 ASP A C 1
ATOM 3863 O O . ASP A 1 482 ? 23.360 5.582 15.440 1.00 47.03 482 ASP A O 1
ATOM 3867 N N . SER A 1 483 ? 25.081 6.869 16.131 1.00 48.91 483 SER A N 1
ATOM 3868 C CA . SER A 1 483 ? 24.498 7.390 17.365 1.00 48.91 483 SER A CA 1
ATOM 3869 C C . SER A 1 483 ? 23.109 8.000 17.137 1.00 48.91 483 SER A C 1
ATOM 3871 O O . SER A 1 483 ? 22.216 7.852 17.968 1.00 48.91 483 SER A O 1
ATOM 3873 N N . LEU A 1 484 ? 22.867 8.604 15.969 1.00 43.66 484 LEU A N 1
ATOM 3874 C CA . LEU A 1 484 ? 21.637 9.341 15.676 1.00 43.66 484 LEU A CA 1
ATOM 3875 C C . LEU A 1 484 ? 20.415 8.429 15.466 1.00 43.66 484 LEU A C 1
ATOM 3877 O O . LEU A 1 484 ? 19.338 8.710 15.990 1.00 43.66 484 LEU A O 1
ATOM 3881 N N . THR A 1 485 ? 20.575 7.299 14.771 1.00 44.28 485 THR A N 1
ATOM 3882 C CA . THR A 1 485 ? 19.477 6.346 14.524 1.00 44.28 485 THR A CA 1
ATOM 3883 C C . THR A 1 485 ? 19.096 5.603 15.803 1.00 44.28 485 THR A C 1
ATOM 3885 O O . THR A 1 485 ? 17.907 5.441 16.096 1.00 44.28 485 THR A O 1
ATOM 3888 N N . LYS A 1 486 ? 20.090 5.232 16.626 1.00 47.94 486 LYS A N 1
ATOM 3889 C CA . LYS A 1 486 ? 19.851 4.735 17.989 1.00 47.94 486 LYS A CA 1
ATOM 3890 C C . LYS A 1 486 ? 19.122 5.774 18.829 1.00 47.94 486 LYS A C 1
ATOM 3892 O O . LYS A 1 486 ? 18.157 5.420 19.493 1.00 47.94 486 LYS A O 1
ATOM 3897 N N . VAL A 1 487 ? 19.522 7.044 18.773 1.00 49.38 487 VAL A N 1
ATOM 3898 C CA . VAL A 1 487 ? 18.870 8.122 19.530 1.00 49.38 487 VAL A CA 1
ATOM 3899 C C . VAL A 1 487 ? 17.425 8.330 19.088 1.00 49.38 487 VAL A C 1
ATOM 3901 O O . VAL A 1 487 ? 16.572 8.418 19.958 1.00 49.38 487 VAL A O 1
ATOM 3904 N N . VAL A 1 488 ? 17.100 8.345 17.791 1.00 47.19 488 VAL A N 1
ATOM 3905 C CA . VAL A 1 488 ? 15.710 8.555 17.333 1.00 47.19 488 VAL A CA 1
ATOM 3906 C C . VAL A 1 488 ? 14.814 7.358 17.662 1.00 47.19 488 VAL A C 1
ATOM 3908 O O . VAL A 1 488 ? 13.698 7.548 18.145 1.00 47.19 488 VAL A O 1
ATOM 3911 N N . ILE A 1 489 ? 15.288 6.125 17.454 1.00 47.78 489 ILE A N 1
ATOM 3912 C CA . ILE A 1 489 ? 14.509 4.916 17.767 1.00 47.78 489 ILE A CA 1
ATOM 3913 C C . ILE A 1 489 ? 14.365 4.746 19.280 1.00 47.78 489 ILE A C 1
ATOM 3915 O O . ILE A 1 489 ? 13.261 4.481 19.757 1.00 47.78 489 ILE A O 1
ATOM 3919 N N . ASN A 1 490 ? 15.436 4.963 20.047 1.00 45.59 490 ASN A N 1
ATOM 3920 C CA . ASN A 1 490 ? 15.368 4.937 21.504 1.00 45.59 490 ASN A CA 1
ATOM 3921 C C . ASN A 1 490 ? 14.524 6.093 22.028 1.00 45.59 490 ASN A C 1
ATOM 3923 O O . ASN A 1 490 ? 13.759 5.868 22.947 1.00 45.59 490 ASN A O 1
ATOM 3927 N N . ALA A 1 491 ? 14.572 7.292 21.445 1.00 48.31 491 ALA A N 1
ATOM 3928 C CA . ALA A 1 491 ? 13.712 8.405 21.844 1.00 48.31 491 ALA A CA 1
ATOM 3929 C C . ALA A 1 491 ? 12.241 8.101 21.556 1.00 48.31 491 ALA A C 1
ATOM 3931 O O . ALA A 1 491 ? 11.408 8.320 22.426 1.00 48.31 491 ALA A O 1
ATOM 3932 N N . LEU A 1 492 ? 11.903 7.534 20.394 1.00 46.81 492 LEU A N 1
ATOM 3933 C CA . LEU A 1 492 ? 10.537 7.093 20.094 1.00 46.81 492 LEU A CA 1
ATOM 3934 C C . LEU A 1 492 ? 10.088 5.968 21.035 1.00 46.81 492 LEU A C 1
ATOM 3936 O O . LEU A 1 492 ? 8.974 6.019 21.552 1.00 46.8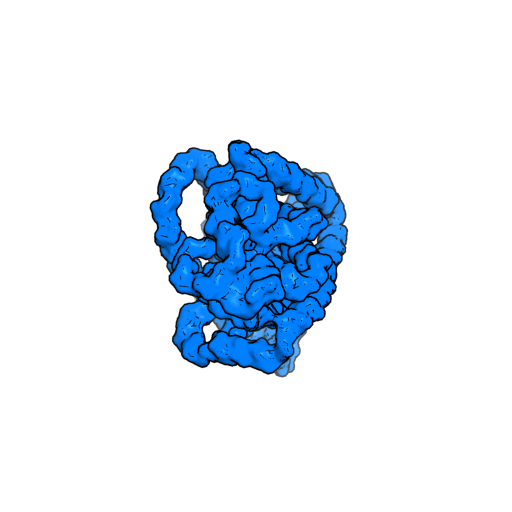1 492 LEU A O 1
ATOM 3940 N N . GLY A 1 493 ? 10.959 4.996 21.313 1.00 48.06 493 GLY A N 1
ATOM 3941 C CA . GLY A 1 493 ? 10.713 3.922 22.276 1.00 48.06 493 GLY A CA 1
ATOM 3942 C C . GLY A 1 493 ? 10.538 4.442 23.705 1.00 48.06 493 GLY A C 1
ATOM 3943 O O . GLY A 1 493 ? 9.600 4.054 24.389 1.00 48.06 493 GLY A O 1
ATOM 3944 N N . ILE A 1 494 ? 11.377 5.382 24.135 1.00 52.47 494 ILE A N 1
ATOM 3945 C CA . ILE A 1 494 ? 11.322 6.045 25.441 1.00 52.47 494 ILE A CA 1
ATOM 3946 C C . ILE A 1 494 ? 10.064 6.906 25.538 1.00 52.47 494 ILE A C 1
ATOM 3948 O O . ILE A 1 494 ? 9.370 6.818 26.538 1.00 52.47 494 ILE A O 1
ATOM 3952 N N . ILE A 1 495 ? 9.700 7.676 24.510 1.00 55.47 495 ILE A N 1
ATOM 3953 C CA . ILE A 1 495 ? 8.451 8.453 24.479 1.00 55.47 495 ILE A CA 1
ATOM 3954 C C . ILE A 1 495 ? 7.250 7.516 24.582 1.00 55.47 495 ILE A C 1
ATOM 3956 O O . ILE A 1 495 ? 6.321 7.805 25.331 1.00 55.47 495 ILE A O 1
ATOM 3960 N N . VAL A 1 496 ? 7.270 6.380 23.885 1.00 49.97 496 VAL A N 1
ATOM 3961 C CA . VAL A 1 496 ? 6.237 5.344 23.977 1.00 49.97 496 VAL A CA 1
ATOM 3962 C C . VAL A 1 496 ? 6.152 4.762 25.389 1.00 49.97 496 VAL A C 1
ATOM 3964 O O . VAL A 1 496 ? 5.062 4.704 25.956 1.00 49.97 496 VAL A O 1
ATOM 3967 N N . VAL A 1 497 ? 7.284 4.376 25.979 1.00 56.56 497 VAL A N 1
ATOM 3968 C CA . VAL A 1 497 ? 7.356 3.777 27.319 1.00 56.56 497 VAL A CA 1
ATOM 3969 C C . VAL A 1 497 ? 6.979 4.790 28.397 1.00 56.56 497 VAL A C 1
ATOM 3971 O O . VAL A 1 497 ? 6.238 4.445 29.310 1.00 56.56 497 VAL A O 1
ATOM 3974 N N . ILE A 1 498 ? 7.405 6.048 28.277 1.00 56.41 498 ILE A N 1
ATOM 3975 C CA . ILE A 1 498 ? 7.026 7.145 29.175 1.00 56.41 498 ILE A CA 1
ATOM 3976 C C . ILE A 1 498 ? 5.540 7.457 29.016 1.00 56.41 498 ILE A C 1
ATOM 3978 O O . ILE A 1 498 ? 4.847 7.585 30.016 1.00 56.41 498 ILE A O 1
ATOM 3982 N N . SER A 1 499 ? 5.012 7.520 27.791 1.00 54.56 499 SER A N 1
ATOM 3983 C CA . SER A 1 499 ? 3.583 7.767 27.553 1.00 54.56 499 SER A CA 1
ATOM 3984 C C . SER A 1 499 ? 2.720 6.640 28.120 1.00 54.56 499 SER A C 1
ATOM 3986 O O . SER A 1 499 ? 1.693 6.901 28.746 1.00 54.56 499 SER A O 1
ATOM 3988 N N . PHE A 1 500 ? 3.146 5.387 27.941 1.00 55.97 500 PHE A N 1
ATOM 3989 C CA . PHE A 1 500 ? 2.477 4.216 28.499 1.00 55.97 500 PHE A CA 1
ATOM 3990 C C . PHE A 1 500 ? 2.591 4.180 30.027 1.00 55.97 500 PHE A C 1
ATOM 3992 O O . PHE A 1 500 ? 1.578 4.058 30.710 1.00 55.97 500 PHE A O 1
ATOM 3999 N N . GLY A 1 501 ? 3.796 4.365 30.568 1.00 57.97 501 GLY A N 1
ATOM 4000 C CA . GLY A 1 501 ? 4.088 4.360 32.000 1.00 57.97 501 GLY A CA 1
ATOM 4001 C C . GLY A 1 501 ? 3.390 5.489 32.755 1.00 57.97 501 GLY A C 1
ATOM 4002 O O . GLY A 1 501 ? 2.774 5.239 33.784 1.00 57.97 501 GLY A O 1
ATOM 4003 N N . TRP A 1 502 ? 3.384 6.708 32.212 1.00 58.16 502 TRP A N 1
ATOM 4004 C CA . TRP A 1 502 ? 2.668 7.860 32.772 1.00 58.16 502 TRP A CA 1
ATOM 4005 C C . TRP A 1 502 ? 1.158 7.622 32.821 1.00 58.16 502 TRP A C 1
ATOM 4007 O O . TRP A 1 502 ? 0.481 7.955 33.794 1.00 58.16 502 TRP A O 1
ATOM 4017 N N . ARG A 1 503 ? 0.606 7.003 31.774 1.00 59.50 503 ARG A N 1
ATOM 4018 C CA . ARG A 1 503 ? -0.826 6.714 31.692 1.00 59.50 503 ARG A CA 1
ATOM 4019 C C . ARG A 1 503 ? -1.235 5.539 32.572 1.00 59.50 503 ARG A C 1
ATOM 4021 O O . ARG A 1 503 ? -2.310 5.587 33.168 1.00 59.50 503 ARG A O 1
ATOM 4028 N N . LEU A 1 504 ? -0.384 4.522 32.678 1.00 56.12 504 LEU A N 1
ATOM 4029 C CA . LEU A 1 504 ? -0.547 3.416 33.614 1.00 56.12 504 LEU A CA 1
ATOM 4030 C C . LEU A 1 504 ? -0.506 3.942 35.055 1.00 56.12 504 LEU A C 1
ATOM 4032 O O . LEU A 1 504 ? -1.431 3.680 35.815 1.00 56.12 504 LEU A O 1
ATOM 4036 N N . TYR A 1 505 ? 0.485 4.776 35.387 1.00 58.69 505 TYR A N 1
ATOM 4037 C CA . TYR A 1 505 ? 0.623 5.427 36.691 1.00 58.69 505 TYR A CA 1
ATOM 4038 C C . TYR A 1 505 ? -0.622 6.240 37.064 1.00 58.69 505 TYR A C 1
ATOM 4040 O O . TYR A 1 505 ? -1.189 6.021 38.129 1.00 58.69 505 TYR A O 1
ATOM 4048 N N . ASN A 1 506 ? -1.114 7.104 36.169 1.00 56.31 506 ASN A N 1
ATOM 4049 C CA . ASN A 1 506 ? -2.301 7.919 36.449 1.00 56.31 506 ASN A CA 1
ATOM 4050 C C . ASN A 1 506 ? -3.574 7.086 36.676 1.00 56.31 506 ASN A C 1
ATOM 4052 O O . ASN A 1 506 ? -4.408 7.479 37.478 1.00 56.31 506 ASN A O 1
ATOM 4056 N N . ASN A 1 507 ? -3.739 5.935 36.012 1.00 54.28 507 ASN A N 1
ATOM 4057 C CA . ASN A 1 507 ? -4.924 5.090 36.224 1.00 54.28 507 ASN A CA 1
ATOM 4058 C C . ASN A 1 507 ? -4.786 4.142 37.427 1.00 54.28 507 ASN A C 1
ATOM 4060 O O . ASN A 1 507 ? -5.795 3.816 38.046 1.00 54.28 507 ASN A O 1
ATOM 4064 N N . VAL A 1 508 ? -3.566 3.708 37.768 1.00 55.81 508 VAL A N 1
ATOM 4065 C CA . VAL A 1 508 ? -3.295 2.934 38.994 1.00 55.81 508 VAL A CA 1
ATOM 4066 C C . VAL A 1 508 ? -3.448 3.819 40.233 1.00 55.81 508 VAL A C 1
ATOM 4068 O O . VAL A 1 508 ? -3.977 3.360 41.238 1.00 55.81 508 VAL A O 1
ATOM 4071 N N . LYS A 1 509 ? -3.060 5.098 40.138 1.00 49.44 509 LYS A N 1
ATOM 4072 C CA . LYS A 1 509 ? -3.220 6.106 41.196 1.00 49.44 509 LYS A CA 1
ATOM 4073 C C . LYS A 1 509 ? -4.687 6.411 41.537 1.00 49.44 509 LYS A C 1
ATOM 4075 O O . LYS A 1 509 ? -4.967 6.789 42.667 1.00 49.44 509 LYS A O 1
ATOM 4080 N N . ASP A 1 510 ? -5.608 6.215 40.593 1.00 54.69 510 ASP A N 1
ATOM 4081 C CA . ASP A 1 510 ? -7.050 6.457 40.764 1.00 54.69 510 ASP A CA 1
ATOM 4082 C C . ASP A 1 510 ? -7.824 5.252 41.371 1.00 54.69 510 ASP A C 1
ATOM 4084 O O . ASP A 1 510 ? -9.045 5.179 41.229 1.00 54.69 510 ASP A O 1
ATOM 4088 N N . ASP A 1 511 ? -7.148 4.291 42.019 1.00 48.81 511 ASP A N 1
ATOM 4089 C CA . ASP A 1 511 ? -7.736 3.169 42.791 1.00 48.81 511 ASP A CA 1
ATOM 4090 C C . 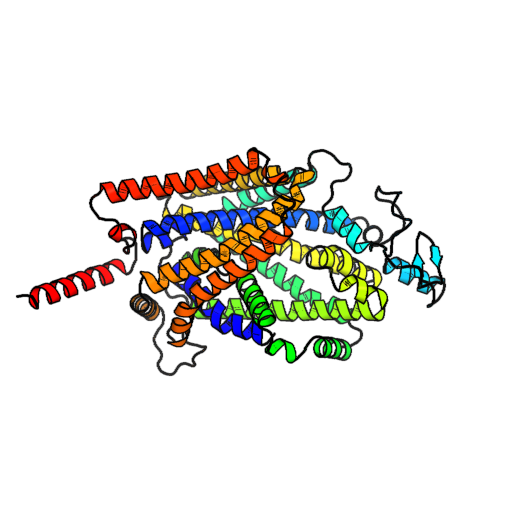ASP A 1 511 ? -8.687 2.214 42.028 1.00 48.81 511 ASP A C 1
ATOM 4092 O O . ASP A 1 511 ? -9.478 1.476 42.616 1.00 48.81 511 ASP A O 1
ATOM 4096 N N . LYS A 1 512 ? -8.610 2.155 40.691 1.00 53.34 512 LYS A N 1
ATOM 4097 C CA . LYS A 1 512 ? -9.495 1.285 39.879 1.00 53.34 512 LYS A CA 1
ATOM 4098 C C . LYS A 1 512 ? -8.924 -0.101 39.555 1.00 53.34 512 LYS A C 1
ATOM 4100 O O . LYS A 1 512 ? -9.606 -0.904 38.918 1.00 53.34 512 LYS A O 1
ATOM 4105 N N . GLY A 1 513 ? -7.699 -0.403 39.987 1.00 59.97 513 GLY A N 1
ATOM 4106 C CA . GLY A 1 513 ? -7.005 -1.661 39.686 1.00 59.97 513 GLY A CA 1
ATOM 4107 C C . GLY A 1 513 ? -6.626 -1.824 38.203 1.00 59.97 513 GLY A C 1
ATOM 4108 O O . GLY A 1 513 ? -7.212 -1.209 37.310 1.00 59.97 513 GLY A O 1
ATOM 4109 N N . LEU A 1 514 ? -5.635 -2.680 37.924 1.00 63.44 514 LEU A N 1
ATOM 4110 C CA . LEU A 1 514 ? -5.085 -2.894 36.573 1.00 63.44 514 LEU A CA 1
ATOM 4111 C C . LEU A 1 514 ? -6.135 -3.417 35.574 1.00 63.44 514 LEU A C 1
ATOM 4113 O O . LEU A 1 514 ? -6.078 -3.111 34.386 1.00 63.44 514 LEU A O 1
ATOM 4117 N N . SER A 1 515 ? -7.120 -4.181 36.053 1.00 65.81 515 SER A N 1
ATOM 4118 C CA . SER A 1 515 ? -8.185 -4.747 35.220 1.00 65.81 515 SER A CA 1
ATOM 4119 C C . SER A 1 515 ? -9.063 -3.668 34.583 1.00 65.81 515 SER A C 1
ATOM 4121 O O . SER A 1 515 ? -9.390 -3.781 33.404 1.00 65.81 515 SER A O 1
ATOM 4123 N N . SER A 1 516 ? -9.364 -2.576 35.296 1.00 70.25 516 SER A N 1
ATOM 4124 C CA . SER A 1 516 ? -10.165 -1.458 34.769 1.00 70.25 516 SER A CA 1
ATOM 4125 C C . SER A 1 516 ? -9.533 -0.760 33.557 1.00 70.25 516 SER A C 1
ATOM 4127 O O . SER A 1 516 ? -10.222 -0.125 32.757 1.00 70.25 516 SER A O 1
ATOM 4129 N N . PHE A 1 517 ? -8.215 -0.896 33.392 1.00 73.25 517 PHE A N 1
ATOM 4130 C CA . PHE A 1 517 ? -7.471 -0.320 32.277 1.00 73.25 517 PHE A CA 1
ATOM 4131 C C . PHE A 1 517 ? -7.756 -1.041 30.954 1.00 73.25 517 PHE A C 1
ATOM 4133 O O . PHE A 1 517 ? -7.673 -0.430 29.887 1.00 73.25 517 PHE A O 1
ATOM 4140 N N . PHE A 1 518 ? -8.141 -2.315 31.035 1.00 77.50 518 PHE A N 1
ATOM 4141 C CA . PHE A 1 518 ? -8.474 -3.169 29.896 1.00 77.50 518 PHE A CA 1
ATOM 4142 C C . PHE A 1 518 ? -9.980 -3.408 29.745 1.00 77.50 518 PHE A C 1
ATOM 4144 O O . PHE A 1 518 ? -10.394 -4.097 28.819 1.00 77.50 518 PHE A O 1
ATOM 4151 N N . THR A 1 519 ? -10.809 -2.838 30.627 1.00 82.06 519 THR A N 1
ATOM 4152 C CA . THR A 1 519 ? -12.265 -2.886 30.469 1.00 82.06 519 THR A CA 1
ATOM 4153 C C . THR A 1 519 ? -12.775 -1.822 29.509 1.00 82.06 519 THR A C 1
ATOM 4155 O O . THR A 1 519 ? -12.248 -0.708 29.447 1.00 82.06 519 THR A O 1
ATOM 4158 N N . ILE A 1 520 ? -13.872 -2.161 28.836 1.00 84.19 520 ILE A N 1
ATOM 4159 C CA . ILE A 1 520 ? -14.608 -1.277 27.934 1.00 84.19 520 ILE A CA 1
ATOM 4160 C C . ILE A 1 520 ? -14.975 0.019 28.657 1.00 84.19 520 ILE A C 1
ATOM 4162 O O . ILE A 1 520 ? -15.478 0.019 29.784 1.00 84.19 520 ILE A O 1
ATOM 4166 N N . THR A 1 521 ? -14.725 1.141 27.994 1.00 86.56 521 THR A N 1
ATOM 4167 C CA . THR A 1 521 ? -14.929 2.471 28.572 1.00 86.56 521 THR A CA 1
ATOM 4168 C C . THR A 1 521 ? -16.337 3.008 28.283 1.00 86.56 521 THR A C 1
ATOM 4170 O O . THR A 1 521 ? -16.973 2.566 27.325 1.00 86.56 521 THR A O 1
ATOM 4173 N N . PRO A 1 522 ? -16.814 4.024 29.032 1.00 86.69 522 PRO A N 1
ATOM 4174 C CA . PRO A 1 522 ? -18.096 4.686 28.765 1.00 86.69 522 PRO A CA 1
ATOM 4175 C C . PRO A 1 522 ? -18.226 5.325 27.378 1.00 86.69 522 PRO A C 1
ATOM 4177 O O . PRO A 1 522 ? -19.330 5.666 26.965 1.00 86.69 522 PRO A O 1
ATOM 4180 N N . GLU A 1 523 ? -17.110 5.514 26.672 1.00 85.38 523 GLU A N 1
ATOM 4181 C CA . GLU A 1 523 ? -17.087 6.056 25.312 1.00 85.38 523 GLU A CA 1
ATOM 4182 C C . GLU A 1 523 ? -17.549 5.024 24.268 1.00 85.38 523 GLU A C 1
ATOM 4184 O O . GLU A 1 523 ? -17.935 5.409 23.164 1.00 85.38 523 GLU A O 1
ATOM 4189 N N . HIS A 1 524 ? -17.527 3.727 24.601 1.00 88.88 524 HIS A N 1
ATOM 4190 C CA . HIS A 1 524 ? -18.000 2.667 23.717 1.00 88.88 524 HIS A CA 1
ATOM 4191 C C . HIS A 1 524 ? -19.533 2.633 23.667 1.00 88.88 524 HIS A C 1
ATOM 4193 O O . HIS A 1 524 ? -20.204 2.687 24.698 1.00 88.88 524 HIS A O 1
ATOM 4199 N N . ILE A 1 525 ? -20.102 2.471 22.470 1.00 87.00 525 ILE A N 1
ATOM 4200 C CA . ILE A 1 525 ? -21.560 2.503 22.234 1.00 87.00 525 ILE A CA 1
ATOM 4201 C C . ILE A 1 525 ? -22.276 1.439 23.077 1.00 87.00 525 ILE A C 1
ATOM 4203 O O . ILE A 1 525 ? -23.269 1.721 23.747 1.00 87.00 525 ILE A O 1
ATOM 4207 N N . SER A 1 526 ? -21.702 0.241 23.124 1.00 86.38 526 SER A N 1
ATOM 4208 C CA . SER A 1 526 ? -22.246 -0.919 23.836 1.00 86.38 526 SER A CA 1
ATOM 4209 C C . SER A 1 526 ? -21.986 -0.905 25.352 1.00 86.38 526 SER A C 1
ATOM 4211 O O . SER A 1 526 ? -22.417 -1.811 26.064 1.00 86.38 526 SER A O 1
ATOM 4213 N N . TYR A 1 527 ? -21.328 0.132 25.894 1.00 86.62 527 TYR A N 1
ATOM 4214 C CA . TYR A 1 527 ? -20.960 0.194 27.315 1.00 86.62 527 TYR A CA 1
ATOM 4215 C C . TYR A 1 527 ? -22.162 0.047 28.252 1.00 86.62 527 TYR A C 1
ATOM 4217 O O . TYR A 1 527 ? -22.093 -0.682 29.241 1.00 86.62 527 TYR A O 1
ATOM 4225 N N . LYS A 1 528 ? -23.286 0.712 27.951 1.00 83.19 528 LYS A N 1
ATOM 4226 C CA . LYS A 1 528 ? -24.495 0.636 28.791 1.00 83.19 528 LYS A CA 1
ATOM 4227 C C . LYS A 1 528 ? -25.044 -0.789 28.882 1.00 83.19 528 LYS A C 1
ATOM 4229 O O . LYS A 1 528 ? -25.450 -1.192 29.964 1.00 83.19 528 LYS A O 1
ATOM 4234 N N . ARG A 1 529 ? -25.015 -1.537 27.774 1.00 85.75 529 ARG A N 1
ATOM 4235 C CA . ARG A 1 529 ? -25.486 -2.928 27.682 1.00 85.75 529 ARG A CA 1
ATOM 4236 C C . ARG A 1 529 ? -24.581 -3.879 28.468 1.00 85.75 529 ARG A C 1
ATOM 4238 O O . ARG A 1 529 ? -25.056 -4.712 29.231 1.00 85.75 529 ARG A O 1
ATOM 4245 N N . ILE A 1 530 ? -23.271 -3.701 28.340 1.00 80.50 530 ILE A N 1
ATOM 4246 C CA . ILE A 1 530 ? -22.281 -4.574 28.981 1.00 80.50 530 ILE A CA 1
ATOM 4247 C C . ILE A 1 530 ? -22.201 -4.300 30.490 1.00 80.50 530 ILE A C 1
ATOM 4249 O O . ILE A 1 530 ? -22.184 -5.222 31.306 1.00 80.50 530 ILE A O 1
ATOM 4253 N N . SER A 1 531 ? -22.228 -3.024 30.885 1.00 76.94 531 SER A N 1
ATOM 4254 C CA . SER A 1 531 ? -22.193 -2.624 32.297 1.00 76.94 531 SER A CA 1
ATOM 4255 C C . SER A 1 531 ? -23.490 -2.934 33.055 1.00 76.94 531 SER A C 1
ATOM 4257 O O . SER A 1 531 ? -23.434 -3.184 34.262 1.00 76.94 531 SER A O 1
ATOM 4259 N N . SER A 1 532 ? -24.650 -2.959 32.385 1.00 71.50 532 SER A N 1
ATOM 4260 C CA . SER A 1 532 ? -25.909 -3.400 32.997 1.00 71.50 532 SER A CA 1
ATOM 4261 C C . SER A 1 532 ? -25.942 -4.918 33.186 1.00 71.50 532 SER A C 1
ATOM 4263 O O . SER A 1 532 ? -26.261 -5.366 34.287 1.00 71.50 532 SER A O 1
ATOM 4265 N N . GLY A 1 533 ? -25.509 -5.695 32.183 1.00 60.47 533 GLY A N 1
ATOM 4266 C CA . GLY A 1 533 ? -25.410 -7.158 32.258 1.00 60.47 533 GLY A CA 1
ATOM 4267 C C . GLY A 1 533 ? -24.525 -7.647 33.412 1.00 60.47 533 GLY A C 1
ATOM 4268 O O . GLY A 1 533 ? -24.908 -8.561 34.149 1.00 60.47 533 GLY A O 1
ATOM 4269 N N . TRP A 1 534 ? -23.391 -6.975 33.644 1.00 55.94 534 TRP A N 1
ATOM 4270 C CA . TRP A 1 534 ? -22.489 -7.250 34.772 1.00 55.94 534 TRP A CA 1
ATOM 4271 C C . TRP A 1 534 ? -23.134 -7.026 36.147 1.00 55.94 534 TRP A C 1
ATOM 4273 O O . TRP A 1 534 ? -22.891 -7.797 37.075 1.00 55.94 534 TRP A O 1
ATOM 4283 N N . LYS A 1 535 ? -23.978 -5.996 36.297 1.00 52.31 535 LYS A N 1
ATOM 4284 C CA . LYS A 1 535 ? -24.673 -5.721 37.567 1.00 52.31 535 LYS A CA 1
ATOM 4285 C C . LYS A 1 535 ? -25.722 -6.784 37.893 1.00 52.31 535 LYS A C 1
ATOM 4287 O O . LYS A 1 535 ? -25.869 -7.140 39.057 1.00 52.31 535 LYS A O 1
ATOM 4292 N N . THR A 1 536 ? -26.418 -7.309 36.887 1.00 48.84 536 THR A N 1
ATOM 4293 C CA . THR A 1 536 ? -27.371 -8.420 37.053 1.00 48.84 536 THR A CA 1
ATOM 4294 C C . THR A 1 536 ? -26.686 -9.743 37.392 1.00 48.84 536 THR A C 1
ATOM 4296 O O . THR A 1 536 ? -27.176 -10.454 38.258 1.00 48.84 536 THR A O 1
ATOM 4299 N N . SER A 1 537 ? -25.528 -10.046 36.792 1.00 47.47 537 SER A N 1
ATOM 4300 C CA . SER A 1 537 ? -24.776 -11.277 37.094 1.00 47.47 537 SER A CA 1
ATOM 4301 C C . SER A 1 537 ? -24.091 -11.259 38.469 1.00 47.47 537 SER A C 1
ATOM 4303 O O . SER A 1 537 ? -23.976 -12.310 39.093 1.00 47.47 537 SER A O 1
ATOM 4305 N N . ARG A 1 538 ? -23.659 -10.092 38.975 1.00 46.91 538 ARG A N 1
ATOM 4306 C CA . ARG A 1 538 ? -23.192 -9.978 40.371 1.00 46.91 538 ARG A CA 1
ATOM 4307 C C . ARG A 1 538 ? -24.328 -10.165 41.365 1.00 46.91 538 ARG A C 1
ATOM 4309 O O . ARG A 1 538 ? -24.190 -10.963 42.274 1.00 46.91 538 ARG A O 1
ATOM 4316 N N . LYS A 1 539 ? -25.477 -9.525 41.126 1.00 46.25 539 LYS A N 1
ATOM 4317 C CA . LYS A 1 539 ? -26.660 -9.709 41.978 1.00 46.25 539 LYS A CA 1
ATOM 4318 C C . LYS A 1 539 ? -27.174 -11.150 42.009 1.00 46.25 539 LYS A C 1
ATOM 4320 O O . LYS A 1 539 ? -27.730 -11.534 43.024 1.00 46.25 539 LYS A O 1
ATOM 4325 N N . SER A 1 540 ? -27.026 -11.923 40.928 1.00 41.91 540 SER A N 1
ATOM 4326 C CA . SER A 1 540 ? -27.425 -13.336 40.937 1.00 41.91 540 SER A CA 1
ATOM 4327 C C . SER A 1 540 ? -26.444 -14.213 41.714 1.00 41.91 540 SER A C 1
ATOM 4329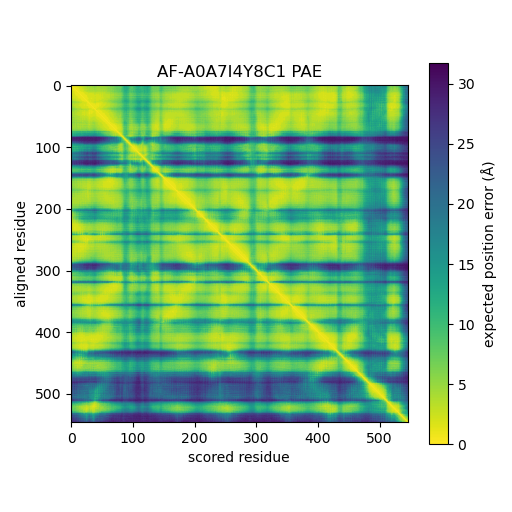 O O . SER A 1 540 ? -26.891 -15.113 42.404 1.00 41.91 540 SER A O 1
ATOM 4331 N N . LYS A 1 541 ? -25.134 -13.931 41.652 1.00 43.50 541 LYS A N 1
ATOM 4332 C CA . LYS A 1 541 ? -24.132 -14.635 42.470 1.00 43.50 541 LYS A CA 1
ATOM 4333 C C . LYS A 1 541 ? -24.257 -14.301 43.954 1.00 43.50 541 LYS A C 1
ATOM 4335 O O . LYS A 1 541 ? -24.266 -15.203 44.774 1.00 43.50 541 LYS A O 1
ATOM 4340 N N . ASP A 1 542 ? -24.468 -13.028 44.278 1.00 46.66 542 ASP A N 1
ATOM 4341 C CA . ASP A 1 542 ? -24.686 -12.590 45.661 1.00 46.66 542 ASP A CA 1
ATOM 4342 C C . ASP A 1 542 ? -26.017 -13.121 46.244 1.00 46.66 542 ASP A C 1
ATOM 4344 O O . ASP A 1 542 ? -26.206 -13.065 47.452 1.00 46.66 542 ASP A O 1
ATOM 4348 N N . ALA A 1 543 ? -26.934 -13.614 45.398 1.00 48.78 543 ALA A N 1
ATOM 4349 C CA . ALA A 1 543 ? -28.195 -14.249 45.795 1.00 48.78 543 ALA A CA 1
ATOM 4350 C C . ALA A 1 543 ? -28.151 -15.791 45.775 1.00 48.78 543 ALA A C 1
ATOM 4352 O O . ALA A 1 543 ? -29.073 -16.415 46.286 1.00 48.78 543 ALA A O 1
ATOM 4353 N N . GLU A 1 544 ? -27.127 -16.406 45.172 1.00 41.69 544 GLU A N 1
ATOM 4354 C CA . GLU A 1 544 ? -26.844 -17.849 45.291 1.00 41.69 544 GLU A CA 1
ATOM 4355 C C . GLU A 1 544 ? -25.952 -18.156 46.507 1.00 41.69 544 GLU A C 1
ATOM 4357 O O . GLU A 1 544 ? -25.981 -19.275 47.011 1.00 41.69 544 GLU A O 1
ATOM 4362 N N . ASP A 1 545 ? -25.204 -17.161 46.999 1.00 44.91 545 ASP A N 1
ATOM 4363 C CA . ASP A 1 545 ? -24.354 -17.253 48.196 1.00 44.91 545 ASP A CA 1
ATOM 4364 C C . ASP A 1 545 ? -25.062 -16.791 49.501 1.00 44.91 545 ASP A C 1
ATOM 4366 O O . ASP A 1 545 ? -24.424 -16.687 50.553 1.00 44.91 545 ASP A O 1
ATOM 4370 N N . THR A 1 546 ? -26.377 -16.535 49.456 1.00 40.62 546 THR A N 1
ATOM 4371 C CA . THR A 1 546 ? -27.270 -16.299 50.617 1.00 40.62 546 THR A CA 1
ATOM 4372 C C . THR A 1 546 ? -28.411 -17.295 50.620 1.00 40.62 546 THR A C 1
ATOM 4374 O O . THR A 1 546 ? -28.748 -17.802 51.714 1.00 40.62 546 THR A O 1
#

pLDDT: mean 76.15, std 14.86, range [40.62, 94.44]

Nearest PDB structures (foldseek):
  6awp-assembly1_A  TM=8.434E-01  e=1.064E-10  Homo sapiens
  7lia-assembly1_A  TM=8.440E-01  e=1.948E-10  Homo sapiens
  6awn-assembly1_A  TM=7.904E-01  e=6.063E-11  Homo sapiens
  5i6z-assembly1_A  TM=8.417E-01  e=4.063E-10  Homo sapiens
  6dzw-assembly1_A  TM=8.084E-01  e=2.392E-09  Homo sapiens

Secondary structure (DSSP, 8-state):
-HHHHHHIIIIIHHHHHHHHHHHHHH-S-HHHHHHHH-GGGHHHHHHHHHHHHHHHHHHHHHHHHHHHHHHHHHH-TGGGT-SSS-SS-TTTGGGEE-HHHHHHHHHHH-TT-EEETTEEES-GGG-SS-EEHHHHHHHHHHS-SS--SB-HHHHHHHHHHHHHHHHHHTS-HHHHHHHHHHHHHHHHHHHHHTHHHHHTT-S-HHHHHHHHHHH--GGGGT-HHHHHHHHHHHHHHHTTT--HHHHHHTTS-TTS-HHHHHHHHHHHHHHHHHHHHHHHHHHHHHHHTT-HHHHHHHTT--THHIIIIIHHHHHHHTT--HHHHHHHHHHHHHHHHTHHHHHHHHHHHHHHHH--S-HHHHHHHHHHHHHHHHHHHHHHTTBTTTHHHHHHHHHHHHHHHHHHHHHHHHIIIIIIT-HHHHHHHHHHHS---TT--TTT-TT-HHHHHHHHHHHHHHHHHHHHHHHHHHHTTTTGGGTTT-HHHHHHHHHHHHHHHHHHHHHHHHHHHTT-HHHHTTSPPTTSTTHHHHHHHHHHHHHHHHHH--